Protein AF-0000000075457244 (afdb_homodimer)

Organism: Phanerochaete carnosa (strain HHB-10118-sp) (NCBI:txid650164)

Nearest PDB structures (foldseek):
  4lud-assembly2_B  TM=5.379E-01  e=1.550E+00  Homo sapiens
  3obf-assembly2_B  TM=4.190E-01  e=1.745E+00  Paenarthrobacter aurescens TC1
  5muj-assembly1_A  TM=4.833E-01  e=5.071E+00  Bacteroides thetaiotaomicron VPI-5482
  9big-assembly1_A  TM=3.976E-01  e=5.709E+00  Homo sapiens
  8i13-assembly1_A  TM=2.383E-01  e=1.645E+00  Saccharomyces cerevisiae

Radius of gyration: 24.76 Å; Cα contacts (8 Å, |Δi|>4): 1318; chains: 2; bounding box: 55×74×68 Å

Solvent-accessible surface area (backbone atoms only — not comparable to full-atom values): 34054 Å² total; per-residue (Å²): 124,80,39,29,43,44,61,51,27,46,65,35,64,57,80,66,47,37,49,34,75,68,66,56,95,62,87,74,79,69,51,68,68,51,29,34,76,68,69,60,41,79,76,76,46,82,84,50,46,38,81,75,61,82,64,71,44,83,39,80,62,61,67,62,49,61,70,46,40,73,49,29,61,35,83,32,75,70,71,73,79,48,67,69,64,43,44,50,54,60,70,40,65,57,57,42,52,27,44,42,62,41,55,69,50,50,50,54,53,37,50,67,37,56,53,42,52,49,30,36,51,40,45,46,35,44,74,70,64,50,59,57,91,67,40,52,51,42,36,58,48,50,14,81,48,20,24,62,62,81,44,79,63,35,64,69,70,68,57,75,92,63,45,53,22,16,26,27,47,48,95,40,59,59,35,54,78,32,46,18,32,32,28,23,38,72,42,42,46,82,56,41,50,44,72,27,63,77,17,62,83,40,82,53,66,71,45,28,52,44,10,49,38,32,38,33,53,51,31,48,52,51,48,41,16,46,44,14,18,65,58,63,90,77,55,47,70,37,70,53,96,84,36,74,38,69,49,51,58,26,10,25,21,35,33,34,38,39,38,54,52,25,28,27,48,32,36,57,44,67,50,96,87,51,52,72,44,43,30,30,29,62,52,25,37,37,41,55,45,92,92,53,89,59,14,22,54,40,49,53,51,49,55,52,54,50,35,19,24,76,83,58,16,51,40,74,54,35,87,78,75,98,124,80,39,28,44,44,60,50,27,45,66,35,65,60,79,65,46,36,49,33,73,69,67,56,96,64,86,76,70,76,52,69,69,49,28,35,76,67,68,59,41,77,74,74,44,82,85,48,46,37,84,76,61,82,62,70,44,83,40,78,63,64,66,61,49,61,70,43,41,73,49,28,61,35,82,31,74,69,70,74,81,48,67,70,64,42,43,47,54,62,71,33,65,57,55,43,52,28,42,41,64,41,56,68,50,49,48,53,53,37,50,67,37,56,52,42,53,49,31,38,51,39,44,45,35,45,74,71,64,51,60,56,90,69,40,51,50,40,37,61,48,51,14,80,48,20,24,63,62,80,46,80,65,35,66,70,72,68,58,74,91,61,44,53,23,16,26,27,47,47,95,39,60,57,34,56,79,32,40,17,32,33,29,24,37,72,42,43,46,82,58,41,50,44,74,27,62,78,16,63,81,40,82,51,67,71,45,28,51,43,9,48,37,31,38,31,55,50,30,46,51,50,48,39,16,48,43,16,23,53,57,56,86,69,49,46,72,36,70,55,95,85,35,74,38,71,46,47,54,28,10,25,19,34,33,35,38,39,35,56,52,26,28,29,48,33,36,58,44,67,49,97,85,53,50,70,45,43,28,30,29,63,53,25,37,38,40,55,47,91,94,54,90,57,14,23,53,39,50,53,54,48,55,51,53,48,35,19,25,76,83,58,16,52,39,73,55,36,86,78,75,98

Foldseek 3Di:
DKAFLLVCQLQDDAQQAAADAPPPPDDDPDALVRCVVVVLADDFDPVFGLVLAPAAAADDCVVLCVVCVQLRRDIDDAPDDCCVVPCCNPPPSCPSVDHDNDLVVQLVSCCSILLVRLQVRLVVSQVVVSFDPQFARKGKDAQQQADFPPDPCCVVVVDNLTARMFIFGPVCSNPSDTFRLEGEHEHAPVQDFLVLSVLLPPPDPSSVSSNSSHSRVVSSRLLSQQGRQQDDPPQDQDQDVNGGDRGRFKGFQKYWYDYSFFIKIKGWDADPVRDIHMYIHHTAGQHNDPPDSHHRSRVSNSRSSQSRNNPRGMGGDDPSSD/DKAFLLVCQLQDDAQQAAADAPPPVDDDDAALVRCVVVVLADDFDPVFGLVLADAAAADDCVVLCVVCVQLRRDIDDADDDCCVVPCCNPPPSCPSVDHDNDLVVQLVSCCSILLVRLQVRLVVSQVVVSFDPQFARKGKDAQQQADFPPDPCCVPPVDPLTARMFIFGPVCSNPSDTFRLEGEHEHAPVQDFLVLSVLLPPPDPSSVSSNSSHSRVVSSRLLSQQGSADPPVPQDQDQDPNHGDRGHQKGFQKYWYDYSFFIKIKGWDADPVRDIHMYIHHTAGQHNDPPDSHHRSRVSNSRSSQSRNNPRGMGGDDPSSD

Sequence (644 aa):
MTVSYYDWAVGYTPPEMKTEKPTPLGSDGFTPDQLRKRGYGNTVNESYPSYKIHSIARWDPAEELDKYLPVFQQPFHPPADRKDLHPLIEYHPTAYRLPYGHEATLSARLDTSILLDHDRALREMARAGHLPSRHIPLCTDVGANGYCRPSTKRKAAGKKFEADRCAKELEKQGDPASVNRCPGDIKCGFKFQGLWRNYLTHHDAGYKSLGNEYRNAIAQVRHYMVDVGHRTPKEREIVENGEKVDVPEVGAKYGYIVTDEEVVLIRRVQDALGHNSLQATDGIPLRATPGLAMNGMLALLLVHLLAADTRGWWIDNDRNDRMTVSYYDWAVGYTPPEMKTEKPTPLGSDGFTPDQLRKRGYGNTVNESYPSYKIHSIARWDPAEELDKYLPVFQQPFHPPADRKDLHPLIEYHPTAYRLPYGHEATLSARLDTSILLDHDRALREMARAGHLPSRHIPLCTDVGANGYCRPSTKRKAAGKKFEADRCAKELEKQGDPASVNRCPGDIKCGFKFQGLWRNYLTHHDAGYKSLGNEYRNAIAQVRHYMVDVGHRTPKEREIVENGEKVDVPEVGAKYGYIVTDEEVVLIRRVQDALGHNSLQATDGIPLRATPGLAMNGMLALLLVHLLAADTRGWWIDNDRNDR

Secondary structure (DSSP, 8-state):
--EEHHHHHHT--PPP--B-----SSSS---HHHHHHTT-SPPP-TTS-GGG---EEE--THHHHHHTHHHHTSEE-PPP-GGGT-HHHHH-TTTTTS-B--HHHHHHHHHTTHHHHHHHHHHHHHHTT-PPTTBPPEEEEEGGGS-----HHHHHH------SEEEEEGGGTT-TTS--SS-EEE--TTT--GGGGGGTT--SHHHHHHHHHHHHHHHHHHHHHHHS---SS--EEEEETTEEEEE-SEEESEEEEE-SSEEEEEEEEE-TTS-EEEEEPPPEESS--TT-S--HHHHHHHHHHHHHBTTTSEEE--GGG-/--EEHHHHHHT--PPP--B-----SSSS---HHHHHHTT-SPPP-TTS-GGG---EEE--THHHHHHHHHHHTSEE-PPP-GGGT-HHHHH-TTTTTS-B--HHHHHHHHHTTHHHHHHHHHHHHHHTT-PPTTBPPEEEEEGGGS-----HHHHHHS-----SEEEEEGGGTT-TTS--SS-EEE--TTT--GGGGGGTT--SHHHHHHHHHHHHHHHHHHHHHHHS----S--EEEEETTEEEEE-SEEESEEEEE-SSEEEEEEEEE-TTS-EEEEEPPPEESS--TT-S--HHHHHHHHHHHHHBTTTSEEE--GGG-

Structure (mmCIF, N/CA/C/O backbone):
data_AF-0000000075457244-model_v1
#
loop_
_entity.id
_entity.type
_entity.pdbx_description
1 polymer 'Uncharacterized protein'
#
loop_
_atom_site.group_PDB
_atom_site.id
_atom_site.type_symbol
_atom_site.label_atom_id
_atom_site.label_alt_id
_atom_site.label_comp_id
_atom_site.label_asym_id
_atom_site.label_entity_id
_atom_site.label_seq_id
_atom_site.pdbx_PDB_ins_code
_atom_site.Cartn_x
_atom_site.Cartn_y
_atom_site.Cartn_z
_atom_site.occupancy
_atom_site.B_iso_or_equiv
_atom_site.auth_seq_id
_atom_site.auth_comp_id
_atom_site.auth_asym_id
_atom_site.auth_atom_id
_atom_site.pdbx_PDB_model_num
ATOM 1 N N . MET A 1 1 ? 8.977 1.529 -30.172 1 63.75 1 MET A N 1
ATOM 2 C CA . MET A 1 1 ? 9.703 0.363 -30.656 1 63.75 1 MET A CA 1
ATOM 3 C C . MET A 1 1 ? 9.086 -0.927 -30.125 1 63.75 1 MET A C 1
ATOM 5 O O . MET A 1 1 ? 8.711 -1.007 -28.969 1 63.75 1 MET A O 1
ATOM 9 N N . THR A 1 2 ? 8.773 -1.864 -31.047 1 80.5 2 THR A N 1
ATOM 10 C CA . THR A 1 2 ? 8.164 -3.154 -30.734 1 80.5 2 THR A CA 1
ATOM 11 C C . THR A 1 2 ? 9.234 -4.176 -30.359 1 80.5 2 THR A C 1
ATOM 13 O O . THR A 1 2 ? 10.242 -4.309 -31.047 1 80.5 2 THR A O 1
ATOM 16 N N . VAL A 1 3 ? 9.148 -4.68 -29.172 1 90.62 3 VAL A N 1
ATOM 17 C CA . VAL A 1 3 ? 9.984 -5.781 -28.688 1 90.62 3 VAL A CA 1
ATOM 18 C C . VAL A 1 3 ? 9.102 -6.965 -28.297 1 90.62 3 VAL A C 1
ATOM 20 O O . VAL A 1 3 ? 7.871 -6.855 -28.297 1 90.62 3 VAL A O 1
ATOM 23 N N . SER A 1 4 ? 9.797 -8.125 -28.172 1 94.75 4 SER A N 1
ATOM 24 C CA . SER A 1 4 ? 9.008 -9.242 -27.656 1 94.75 4 SER A CA 1
ATOM 25 C C . SER A 1 4 ? 8.797 -9.125 -26.156 1 94.75 4 SER A C 1
ATOM 27 O O . SER A 1 4 ? 9.547 -8.43 -25.469 1 94.75 4 SER A O 1
ATOM 29 N N . TYR A 1 5 ? 7.73 -9.844 -25.547 1 94.62 5 TYR A N 1
ATOM 30 C CA . TYR A 1 5 ? 7.555 -9.914 -24.109 1 94.62 5 TYR A CA 1
ATOM 31 C C . TYR A 1 5 ? 8.812 -10.461 -23.438 1 94.62 5 TYR A C 1
ATOM 33 O O . TYR A 1 5 ? 9.219 -9.969 -22.375 1 94.62 5 TYR A O 1
ATOM 41 N N . TYR A 1 6 ? 9.398 -11.477 -24.094 1 94 6 TYR A N 1
ATOM 42 C CA . TYR A 1 6 ? 10.578 -12.133 -23.531 1 94 6 TYR A CA 1
ATOM 43 C C . TYR A 1 6 ? 11.742 -11.156 -23.422 1 94 6 TYR A C 1
ATOM 45 O O . TYR A 1 6 ? 12.312 -10.992 -22.344 1 94 6 TYR A O 1
ATOM 53 N N . ASP A 1 7 ? 12.047 -10.453 -24.469 1 91.56 7 ASP A N 1
ATOM 54 C CA . ASP A 1 7 ? 13.172 -9.531 -24.484 1 91.56 7 ASP A CA 1
ATOM 55 C C . ASP A 1 7 ? 12.953 -8.375 -23.5 1 91.56 7 ASP A C 1
ATOM 57 O O . ASP A 1 7 ? 13.883 -7.949 -22.812 1 91.56 7 ASP A O 1
ATOM 61 N N . TRP A 1 8 ? 11.75 -7.91 -23.516 1 90.62 8 TRP A N 1
ATOM 62 C CA . TRP A 1 8 ? 11.43 -6.824 -22.594 1 90.62 8 TRP A CA 1
ATOM 63 C C . TRP A 1 8 ? 11.562 -7.281 -21.141 1 90.62 8 TRP A C 1
ATOM 65 O O . TRP A 1 8 ? 12.18 -6.598 -20.328 1 90.62 8 TRP A O 1
ATOM 75 N N . ALA A 1 9 ? 10.984 -8.469 -20.859 1 92.69 9 ALA A N 1
ATOM 76 C CA . ALA A 1 9 ? 10.969 -8.969 -19.484 1 92.69 9 ALA A CA 1
ATOM 77 C C . ALA A 1 9 ? 12.383 -9.281 -19 1 92.69 9 ALA A C 1
ATOM 79 O O . ALA A 1 9 ? 12.766 -8.891 -17.891 1 92.69 9 ALA A O 1
ATOM 80 N N . VAL A 1 10 ? 13.203 -9.922 -19.781 1 90.25 10 VAL A N 1
ATOM 81 C CA . VAL A 1 10 ? 14.531 -10.336 -19.359 1 90.25 10 VAL A CA 1
ATOM 82 C C . VAL A 1 10 ? 15.422 -9.102 -19.188 1 90.25 10 VAL A C 1
ATOM 84 O O . VAL A 1 10 ? 16.375 -9.125 -18.391 1 90.25 10 VAL A O 1
ATOM 87 N N . GLY A 1 11 ? 15.117 -8 -19.875 1 86 11 GLY A N 1
ATOM 88 C CA . GLY A 1 11 ? 15.875 -6.766 -19.75 1 86 11 GLY A CA 1
ATOM 89 C C . GLY A 1 11 ? 15.305 -5.816 -18.703 1 86 11 GLY A C 1
ATOM 90 O O . GLY A 1 11 ? 15.852 -4.727 -18.484 1 86 11 GLY A O 1
ATOM 91 N N . TYR A 1 12 ? 14.273 -6.223 -18.062 1 86.25 12 TYR A N 1
ATOM 92 C CA . TYR A 1 12 ? 13.586 -5.34 -17.109 1 86.25 12 TYR A CA 1
ATOM 93 C C . TYR A 1 12 ? 14.445 -5.094 -15.875 1 86.25 12 TYR A C 1
ATOM 95 O O . TYR A 1 12 ? 14.977 -6.035 -15.289 1 86.25 12 TYR A O 1
ATOM 103 N N . THR A 1 13 ? 14.633 -3.863 -15.547 1 79.5 13 THR A N 1
ATOM 104 C CA . THR A 1 13 ? 15.336 -3.465 -14.336 1 79.5 13 THR A CA 1
ATOM 105 C C . THR A 1 13 ? 14.508 -2.463 -13.539 1 79.5 13 THR A C 1
ATOM 107 O O . THR A 1 13 ? 14.43 -1.286 -13.898 1 79.5 13 THR A O 1
ATOM 110 N N . PRO A 1 14 ? 13.883 -3.043 -12.453 1 79 14 PRO A N 1
ATOM 111 C CA . PRO A 1 14 ? 13.18 -2.076 -11.609 1 79 14 PRO A CA 1
ATOM 112 C C . PRO A 1 14 ? 14.125 -1.15 -10.852 1 79 14 PRO A C 1
ATOM 114 O O . PRO A 1 14 ? 15.32 -1.424 -10.766 1 79 14 PRO A O 1
ATOM 117 N N . PRO A 1 15 ? 13.531 -0.005 -10.367 1 73.88 15 PRO A N 1
ATOM 118 C CA . PRO A 1 15 ? 14.359 0.818 -9.484 1 73.88 15 PRO A CA 1
ATOM 119 C C . PRO A 1 15 ? 14.914 0.036 -8.297 1 73.88 15 PRO A C 1
ATOM 121 O O . PRO A 1 15 ? 14.297 -0.933 -7.848 1 73.88 15 PRO A O 1
ATOM 124 N N . GLU A 1 16 ? 16.156 0.365 -7.961 1 71.12 16 GLU A N 1
ATOM 125 C CA . GLU A 1 16 ? 16.766 -0.309 -6.816 1 71.12 16 GLU A CA 1
ATOM 126 C C . GLU A 1 16 ? 15.945 -0.096 -5.551 1 71.12 16 GLU A C 1
ATOM 128 O O . GLU A 1 16 ? 15.57 1.033 -5.23 1 71.12 16 GLU A O 1
ATOM 133 N N . MET A 1 17 ? 15.555 -1.263 -5.035 1 71.94 17 MET A N 1
ATOM 134 C CA . MET A 1 17 ? 14.844 -1.259 -3.758 1 71.94 17 MET A CA 1
ATOM 135 C C . MET A 1 17 ? 15.625 -2.041 -2.703 1 71.94 17 MET A C 1
ATOM 137 O O . MET A 1 17 ? 16.219 -3.072 -3.006 1 71.94 17 MET A O 1
ATOM 141 N N . LYS A 1 18 ? 16.141 -1.409 -1.7 1 69.81 18 LYS A N 1
ATOM 142 C CA . LYS A 1 18 ? 16.828 -2.16 -0.656 1 69.81 18 LYS A CA 1
ATOM 143 C C . LYS A 1 18 ? 16.156 -1.98 0.696 1 69.81 18 LYS A C 1
ATOM 145 O O . LYS A 1 18 ? 15.922 -0.852 1.136 1 69.81 18 LYS A O 1
ATOM 150 N N . THR A 1 19 ? 15.688 -3.105 1.102 1 70.88 19 THR A N 1
ATOM 151 C CA . THR A 1 19 ? 15.141 -3.084 2.453 1 70.88 19 THR A CA 1
ATOM 152 C C . THR A 1 19 ? 16.203 -3.494 3.473 1 70.88 19 THR A C 1
ATOM 154 O O . THR A 1 19 ? 17.047 -4.352 3.189 1 70.88 19 THR A O 1
ATOM 157 N N . GLU A 1 20 ? 16.312 -2.627 4.363 1 66 20 GLU A N 1
ATOM 158 C CA . GLU A 1 20 ? 17.25 -2.951 5.449 1 66 20 GLU A CA 1
ATOM 159 C C . GLU A 1 20 ? 16.516 -3.035 6.785 1 66 20 GLU A C 1
ATOM 161 O O . GLU A 1 20 ? 15.531 -2.328 7.008 1 66 20 GLU A O 1
ATOM 166 N N . LYS A 1 21 ? 17 -4.043 7.535 1 59.88 21 LYS A N 1
ATOM 167 C CA . LYS A 1 21 ? 16.469 -4.145 8.891 1 59.88 21 LYS A CA 1
ATOM 168 C C . LYS A 1 21 ? 16.656 -2.838 9.656 1 59.88 21 LYS A C 1
ATOM 170 O O . LYS A 1 21 ? 17.734 -2.223 9.594 1 59.88 21 LYS A O 1
ATOM 175 N N . PRO A 1 22 ? 15.453 -2.289 10.078 1 48.75 22 PRO A N 1
ATOM 176 C CA . PRO A 1 22 ? 15.68 -1.073 10.867 1 48.75 22 PRO A CA 1
ATOM 177 C C . PRO A 1 22 ? 16.703 -1.271 11.977 1 48.75 22 PRO A C 1
ATOM 179 O O . PRO A 1 22 ? 16.703 -2.299 12.656 1 48.75 22 PRO A O 1
ATOM 182 N N . THR A 1 23 ? 18 -0.956 11.742 1 44.5 23 THR A N 1
ATOM 183 C CA . THR A 1 23 ? 18.969 -1.017 12.836 1 44.5 23 THR A CA 1
ATOM 184 C C . THR A 1 23 ? 18.328 -0.546 14.141 1 44.5 23 THR A C 1
ATOM 186 O O . THR A 1 23 ? 17.812 0.57 14.219 1 44.5 23 THR A O 1
ATOM 189 N N . PRO A 1 24 ? 17.766 -1.508 14.898 1 38.91 24 PRO A N 1
ATOM 190 C CA . PRO A 1 24 ? 17.453 -0.855 16.172 1 38.91 24 PRO A CA 1
ATOM 191 C C . PRO A 1 24 ? 18.5 0.173 16.594 1 38.91 24 PRO A C 1
ATOM 193 O O . PRO A 1 24 ? 19.672 0.052 16.219 1 38.91 24 PRO A O 1
ATOM 196 N N . LEU A 1 25 ? 18.016 1.422 16.938 1 35.59 25 LEU A N 1
ATOM 197 C CA . LEU A 1 25 ? 19 2.381 17.438 1 35.59 25 LEU A CA 1
ATOM 198 C C . LEU A 1 25 ? 20.203 1.664 18.047 1 35.59 25 LEU A C 1
ATOM 200 O O . LEU A 1 25 ? 21.203 2.301 18.375 1 35.59 25 LEU A O 1
ATOM 204 N N . GLY A 1 26 ? 19.922 0.422 18.781 1 30.09 26 GLY A N 1
ATOM 205 C CA . GLY A 1 26 ? 21.141 -0.068 19.406 1 30.09 26 GLY A CA 1
ATOM 206 C C . GLY A 1 26 ? 22.016 -0.879 18.469 1 30.09 26 GLY A C 1
ATOM 207 O O . GLY A 1 26 ? 21.562 -1.26 17.375 1 30.09 26 GLY A O 1
ATOM 208 N N . SER A 1 27 ? 23.359 -1.078 18.766 1 31.62 27 SER A N 1
ATOM 209 C CA . SER A 1 27 ? 24.531 -1.66 18.141 1 31.62 27 SER A CA 1
ATOM 210 C C . SER A 1 27 ? 24.219 -3.025 17.531 1 31.62 27 SER A C 1
ATOM 212 O O . SER A 1 27 ? 24.922 -3.48 16.625 1 31.62 27 SER A O 1
ATOM 214 N N . ASP A 1 28 ? 23.812 -4.09 18.266 1 34.38 28 ASP A N 1
ATOM 215 C CA . ASP A 1 28 ? 24.094 -5.508 18.031 1 34.38 28 ASP A CA 1
ATOM 216 C C . ASP A 1 28 ? 23 -6.141 17.172 1 34.38 28 ASP A C 1
ATOM 218 O O . ASP A 1 28 ? 21.812 -6.047 17.484 1 34.38 28 ASP A O 1
ATOM 222 N N . GLY A 1 29 ? 23.125 -6.148 15.844 1 40.09 29 GLY A N 1
ATOM 223 C CA . GLY A 1 29 ? 22.406 -6.891 14.82 1 40.09 29 GLY A CA 1
ATOM 224 C C . GLY A 1 29 ? 21.375 -7.836 15.391 1 40.09 29 GLY A C 1
ATOM 225 O O . GLY A 1 29 ? 21.688 -8.695 16.219 1 40.09 29 GLY A O 1
ATOM 226 N N . PHE A 1 30 ? 20.109 -7.531 15.406 1 43.53 30 PHE A N 1
ATOM 227 C CA . PHE A 1 30 ? 19.094 -8.406 15.984 1 43.53 30 PHE A CA 1
ATOM 228 C C . PHE A 1 30 ? 18.953 -9.688 15.164 1 43.53 30 PHE A C 1
ATOM 230 O O . PHE A 1 30 ? 19.078 -9.664 13.938 1 43.53 30 PHE A O 1
ATOM 237 N N . THR A 1 31 ? 19.109 -10.891 15.953 1 45.78 31 THR A N 1
ATOM 238 C CA . THR A 1 31 ? 18.734 -12.18 15.359 1 45.78 31 THR A CA 1
ATOM 239 C C . THR A 1 31 ? 17.312 -12.148 14.836 1 45.78 31 THR A C 1
ATOM 241 O O . THR A 1 31 ? 16.516 -11.289 15.234 1 45.78 31 THR A O 1
ATOM 244 N N . PRO A 1 32 ? 17 -13 13.875 1 44.59 32 PRO A N 1
ATOM 245 C CA . PRO A 1 32 ? 15.625 -13.109 13.398 1 44.59 32 PRO A CA 1
ATOM 246 C C . PRO A 1 32 ? 14.625 -13.273 14.539 1 44.59 32 PRO A C 1
ATOM 248 O O . PRO A 1 32 ? 13.547 -12.672 14.508 1 44.59 32 PRO A O 1
ATOM 251 N N . ASP A 1 33 ? 14.977 -13.984 15.523 1 47.16 33 ASP A N 1
ATOM 252 C CA . ASP A 1 33 ? 14.102 -14.141 16.688 1 47.16 33 ASP A CA 1
ATOM 253 C C . ASP A 1 33 ? 13.875 -12.805 17.391 1 47.16 33 ASP A C 1
ATOM 255 O O . ASP A 1 33 ? 12.766 -12.508 17.828 1 47.16 33 ASP A O 1
ATOM 259 N N . GLN A 1 34 ? 14.961 -12.023 17.453 1 46.19 34 GLN A N 1
ATOM 260 C CA . GLN A 1 34 ? 14.859 -10.719 18.094 1 46.19 34 GLN A CA 1
ATOM 261 C C . GLN A 1 34 ? 13.992 -9.773 17.266 1 46.19 34 GLN A C 1
ATOM 263 O O . GLN A 1 34 ? 13.203 -9 17.828 1 46.19 34 GLN A O 1
ATOM 268 N N . LEU A 1 35 ? 14.203 -10.031 16.031 1 49.28 35 LEU A N 1
ATOM 269 C CA . LEU A 1 35 ? 13.391 -9.203 15.141 1 49.28 35 LEU A CA 1
ATOM 270 C C . LEU A 1 35 ? 11.914 -9.547 15.273 1 49.28 35 LEU A C 1
ATOM 272 O O . LEU A 1 35 ? 11.062 -8.648 15.305 1 49.28 35 LEU A O 1
ATOM 276 N N . ARG A 1 36 ? 11.688 -10.797 15.391 1 47.59 36 ARG A N 1
ATOM 277 C CA . ARG A 1 36 ? 10.305 -11.227 15.578 1 47.59 36 ARG A CA 1
ATOM 278 C C . ARG A 1 36 ? 9.711 -10.625 16.844 1 47.59 36 ARG A C 1
ATOM 280 O O . ARG A 1 36 ? 8.57 -10.164 16.844 1 47.59 36 ARG A O 1
ATOM 287 N N . LYS A 1 37 ? 10.531 -10.648 17.797 1 44.75 37 LYS A N 1
ATOM 288 C CA . LYS A 1 37 ? 10.086 -10.117 19.078 1 44.75 37 LYS A CA 1
ATOM 289 C C . LYS A 1 37 ? 9.805 -8.617 18.984 1 44.75 37 LYS A C 1
ATOM 291 O O . LYS A 1 37 ? 9 -8.078 19.75 1 44.75 37 LYS A O 1
ATOM 296 N N . ARG A 1 38 ? 10.477 -8.227 17.984 1 43.72 38 ARG A N 1
ATOM 297 C CA . ARG A 1 38 ? 10.32 -6.777 17.844 1 43.72 38 ARG A CA 1
ATOM 298 C C . ARG A 1 38 ? 9.305 -6.434 16.766 1 43.72 38 ARG A C 1
ATOM 300 O O . ARG A 1 38 ? 9.227 -5.285 16.328 1 43.72 38 ARG A O 1
ATOM 307 N N . GLY A 1 39 ? 8.711 -7.473 16.281 1 48.5 39 GLY A N 1
ATOM 308 C CA . GLY A 1 39 ? 7.613 -7.254 15.352 1 48.5 39 GLY A CA 1
ATOM 309 C C . GLY A 1 39 ? 8.055 -7.246 13.898 1 48.5 39 GLY A C 1
ATOM 310 O O . GLY A 1 39 ? 7.316 -6.801 13.023 1 48.5 39 GLY A O 1
ATOM 311 N N . TYR A 1 40 ? 9.383 -7.734 13.812 1 52.56 40 TYR A N 1
ATOM 312 C CA . TYR A 1 40 ? 9.883 -7.723 12.438 1 52.56 40 TYR A CA 1
ATOM 313 C C . TYR A 1 40 ? 9.82 -9.117 11.82 1 52.56 40 TYR A C 1
ATOM 315 O O . TYR A 1 40 ? 10.344 -9.344 10.727 1 52.56 40 TYR A O 1
ATOM 323 N N . GLY A 1 41 ? 9.367 -10.086 12.609 1 57.88 41 GLY A N 1
ATOM 324 C CA . GLY A 1 41 ? 9.203 -11.438 12.094 1 57.88 41 GLY A CA 1
ATOM 325 C C . GLY A 1 41 ? 7.973 -11.602 11.219 1 57.88 41 GLY A C 1
ATOM 326 O O . GLY A 1 41 ? 7.156 -10.68 11.117 1 57.88 41 GLY A O 1
ATOM 327 N N . ASN A 1 42 ? 7.977 -12.727 10.398 1 65.25 42 ASN A N 1
ATOM 328 C CA . ASN A 1 42 ? 6.812 -13.023 9.57 1 65.25 42 ASN A CA 1
ATOM 329 C C . ASN A 1 42 ? 5.594 -13.367 10.414 1 65.25 42 ASN A C 1
ATOM 331 O O . ASN A 1 42 ? 5.723 -13.945 11.5 1 65.25 42 ASN A O 1
ATOM 335 N N . THR A 1 43 ? 4.469 -12.812 10.055 1 63.25 43 THR A N 1
ATOM 336 C CA . THR A 1 43 ? 3.209 -13.172 10.688 1 63.25 43 THR A CA 1
ATOM 337 C C . THR A 1 43 ? 2.986 -14.68 10.633 1 63.25 43 THR A C 1
ATOM 339 O O . THR A 1 43 ? 3.307 -15.32 9.625 1 63.25 43 THR A O 1
ATOM 342 N N . VAL A 1 44 ? 2.711 -15.195 11.75 1 62.5 44 VAL A N 1
ATOM 343 C CA . VAL A 1 44 ? 2.434 -16.625 11.805 1 62.5 44 VAL A CA 1
ATOM 344 C C . VAL A 1 44 ? 0.927 -16.875 11.727 1 62.5 44 VAL A C 1
ATOM 346 O O . VAL A 1 44 ? 0.151 -16.188 12.406 1 62.5 44 VAL A O 1
ATOM 349 N N . ASN A 1 45 ? 0.531 -17.688 10.75 1 61.94 45 ASN A N 1
ATOM 350 C CA . ASN A 1 45 ? -0.862 -18.109 10.641 1 61.94 45 ASN A CA 1
ATOM 351 C C . ASN A 1 45 ? -1.18 -19.25 11.617 1 61.94 45 ASN A C 1
ATOM 353 O O . ASN A 1 45 ? -0.684 -20.359 11.469 1 61.94 45 ASN A O 1
ATOM 357 N N . GLU A 1 46 ? -1.942 -18.953 12.539 1 62.62 46 GLU A N 1
ATOM 358 C CA . GLU A 1 46 ? -2.236 -19.953 13.562 1 62.62 46 GLU A CA 1
ATOM 359 C C . GLU A 1 46 ? -3.098 -21.078 13.008 1 62.62 46 GLU A C 1
ATOM 361 O O . GLU A 1 46 ? -3.07 -22.203 13.516 1 62.62 46 GLU A O 1
ATOM 366 N N . SER A 1 47 ? -3.854 -20.781 11.953 1 62.88 47 SER A N 1
ATOM 367 C CA . SER A 1 47 ? -4.719 -21.797 11.375 1 62.88 47 SER A CA 1
ATOM 368 C C . SER A 1 47 ? -3.91 -22.844 10.602 1 62.88 47 SER A C 1
ATOM 370 O O . SER A 1 47 ? -4.359 -23.969 10.414 1 62.88 47 SER A O 1
ATOM 372 N N . TYR A 1 48 ? -2.748 -22.438 10.125 1 67.38 48 TYR A N 1
ATOM 373 C CA . TYR A 1 48 ? -1.837 -23.359 9.445 1 67.38 48 TYR A CA 1
ATOM 374 C C . TYR A 1 48 ? -0.39 -23.062 9.828 1 67.38 48 TYR A C 1
ATOM 376 O O . TYR A 1 48 ? 0.333 -22.406 9.086 1 67.38 48 TYR A O 1
ATOM 384 N N . PRO A 1 49 ? -0.095 -23.625 10.922 1 69.69 49 PRO A N 1
ATOM 385 C CA . PRO A 1 49 ? 1.261 -23.359 11.406 1 69.69 49 PRO A CA 1
ATOM 386 C C . PRO A 1 49 ? 2.338 -23.984 10.523 1 69.69 49 PRO A C 1
ATOM 388 O O . PRO A 1 49 ? 2.084 -24.984 9.852 1 69.69 49 PRO A O 1
ATOM 391 N N . SER A 1 50 ? 3.469 -23.312 10.523 1 75.69 50 SER A N 1
ATOM 392 C CA . SER A 1 50 ? 4.578 -23.656 9.648 1 75.69 50 SER A CA 1
ATOM 393 C C . SER A 1 50 ? 5.051 -25.094 9.883 1 75.69 50 SER A C 1
ATOM 395 O O . SER A 1 50 ? 5.586 -25.734 8.977 1 75.69 50 SER A O 1
ATOM 397 N N . TYR A 1 51 ? 4.789 -25.625 11.055 1 74.88 51 TYR A N 1
ATOM 398 C CA . TYR A 1 51 ? 5.312 -26.953 11.352 1 74.88 51 TYR A CA 1
ATOM 399 C C . TYR A 1 51 ? 4.551 -28.016 10.578 1 74.88 51 TYR A C 1
ATOM 401 O O . TYR A 1 51 ? 4.992 -29.172 10.5 1 74.88 51 TYR A O 1
ATOM 409 N N . LYS A 1 52 ? 3.467 -27.641 9.938 1 75.31 52 LYS A N 1
ATOM 410 C CA . LYS A 1 52 ? 2.707 -28.578 9.109 1 75.31 52 LYS A CA 1
ATOM 411 C C . LYS A 1 52 ? 3.391 -28.797 7.762 1 75.31 52 LYS A C 1
ATOM 413 O O . LYS A 1 52 ? 3.068 -29.734 7.043 1 75.31 52 LYS A O 1
ATOM 418 N N . ILE A 1 53 ? 4.285 -27.891 7.453 1 82.31 53 ILE A N 1
ATOM 419 C CA . ILE A 1 53 ? 5.059 -28.062 6.23 1 82.31 53 ILE A CA 1
ATOM 420 C C . ILE A 1 53 ? 6.316 -28.875 6.523 1 82.31 53 ILE A C 1
ATOM 422 O O . ILE A 1 53 ? 7.238 -28.391 7.188 1 82.31 53 ILE A O 1
ATOM 426 N N . HIS A 1 54 ? 6.281 -30.094 6.02 1 76.19 54 HIS A N 1
ATOM 427 C CA . HIS A 1 54 ? 7.391 -30.984 6.348 1 76.19 54 HIS A CA 1
ATOM 428 C C . HIS A 1 54 ? 8.523 -30.844 5.336 1 76.19 54 HIS A C 1
ATOM 430 O O . HIS A 1 54 ? 9.688 -31.078 5.664 1 76.19 54 HIS A O 1
ATOM 436 N N . SER A 1 55 ? 8.148 -30.609 4.133 1 83.31 55 SER A N 1
ATOM 437 C CA . SER A 1 55 ? 9.172 -30.469 3.1 1 83.31 55 SER A CA 1
ATOM 438 C C . SER A 1 55 ? 8.695 -29.531 1.984 1 83.31 55 SER A C 1
ATOM 440 O O . SER A 1 55 ? 7.492 -29.422 1.731 1 83.31 55 SER A O 1
ATOM 442 N N . ILE A 1 56 ? 9.641 -28.859 1.42 1 93.81 56 ILE A N 1
ATOM 443 C CA . ILE A 1 56 ? 9.445 -28.047 0.228 1 93.81 56 ILE A CA 1
ATOM 444 C C . ILE A 1 56 ? 10.492 -28.406 -0.823 1 93.81 56 ILE A C 1
ATOM 446 O O . ILE A 1 56 ? 11.68 -28.125 -0.645 1 93.81 56 ILE A O 1
ATOM 450 N N . ALA A 1 57 ? 10.031 -29.078 -1.89 1 94.38 57 ALA A N 1
ATOM 451 C CA . ALA A 1 57 ? 10.961 -29.516 -2.93 1 94.38 57 ALA A CA 1
ATOM 452 C C . ALA A 1 57 ? 11.305 -28.359 -3.873 1 94.38 57 ALA A C 1
ATOM 454 O O . ALA A 1 57 ? 10.539 -27.391 -3.99 1 94.38 57 ALA A O 1
ATOM 455 N N . ARG A 1 58 ? 12.445 -28.516 -4.52 1 95.81 58 ARG A N 1
ATOM 456 C CA . ARG A 1 58 ? 12.852 -27.5 -5.492 1 95.81 58 ARG A CA 1
ATOM 457 C C . ARG A 1 58 ? 12.039 -27.625 -6.777 1 95.81 58 ARG A C 1
ATOM 459 O O . ARG A 1 58 ? 11.805 -28.734 -7.27 1 95.81 58 ARG A O 1
ATOM 466 N N . TRP A 1 59 ? 11.594 -26.5 -7.277 1 97.25 59 TRP A N 1
ATOM 467 C CA . TRP A 1 59 ? 10.883 -26.391 -8.547 1 97.25 59 TRP A CA 1
ATOM 468 C C . TRP A 1 59 ? 11.711 -25.641 -9.578 1 97.25 59 TRP A C 1
ATOM 470 O O . TRP A 1 59 ? 12.062 -24.469 -9.359 1 97.25 59 TRP A O 1
ATOM 480 N N . ASP A 1 60 ? 12.133 -26.312 -10.68 1 95.56 60 ASP A N 1
ATOM 481 C CA . ASP A 1 60 ? 12.711 -25.656 -11.844 1 95.56 60 ASP A CA 1
ATOM 482 C C . ASP A 1 60 ? 11.641 -25.359 -12.891 1 95.56 60 ASP A C 1
ATOM 484 O O . ASP A 1 60 ? 11.109 -26.266 -13.523 1 95.56 60 ASP A O 1
ATOM 488 N N . PRO A 1 61 ? 11.352 -24.062 -13.117 1 94.31 61 PRO A N 1
ATOM 489 C CA . PRO A 1 61 ? 10.227 -23.734 -14 1 94.31 61 PRO A CA 1
ATOM 490 C C . PRO A 1 61 ? 10.617 -23.719 -15.477 1 94.31 61 PRO A C 1
ATOM 492 O O . PRO A 1 61 ? 9.914 -23.109 -16.297 1 94.31 61 PRO A O 1
ATOM 495 N N . ALA A 1 62 ? 11.758 -24.375 -15.859 1 92.06 62 ALA A N 1
ATOM 496 C CA . ALA A 1 62 ? 12.266 -24.344 -17.234 1 92.06 62 ALA A CA 1
ATOM 497 C C . ALA A 1 62 ? 11.258 -24.953 -18.203 1 92.06 62 ALA A C 1
ATOM 499 O O . ALA A 1 62 ? 11.055 -24.422 -19.297 1 92.06 62 ALA A O 1
ATOM 500 N N . GLU A 1 63 ? 10.648 -26.047 -17.797 1 91.88 63 GLU A N 1
ATOM 501 C CA . GLU A 1 63 ? 9.672 -26.703 -18.672 1 91.88 63 GLU A CA 1
ATOM 502 C C . GLU A 1 63 ? 8.469 -25.797 -18.922 1 91.88 63 GLU A C 1
ATOM 504 O O . GLU A 1 63 ? 7.969 -25.719 -20.047 1 91.88 63 GLU A O 1
ATOM 509 N N . GLU A 1 64 ? 7.941 -25.156 -17.891 1 94.69 64 GLU A N 1
ATOM 510 C CA . GLU A 1 64 ? 6.82 -24.234 -18.031 1 94.69 64 GLU A CA 1
ATOM 511 C C . GLU A 1 64 ? 7.207 -23.031 -18.891 1 94.69 64 GLU A C 1
ATOM 513 O O . GLU A 1 64 ? 6.398 -22.547 -19.688 1 94.69 64 GLU A O 1
ATOM 518 N N . LEU A 1 65 ? 8.43 -22.578 -18.703 1 95.31 65 LEU A N 1
ATOM 519 C CA . LEU A 1 65 ? 8.898 -21.453 -19.516 1 95.31 65 LEU A CA 1
ATOM 520 C C . LEU A 1 65 ? 8.906 -21.828 -20.984 1 95.31 65 LEU A C 1
ATOM 522 O O . LEU A 1 65 ? 8.453 -21.031 -21.828 1 95.31 65 LEU A O 1
ATOM 526 N N . ASP A 1 66 ? 9.383 -23.031 -21.328 1 94.88 66 ASP A N 1
ATOM 527 C CA . ASP A 1 66 ? 9.414 -23.5 -22.703 1 94.88 66 ASP A CA 1
ATOM 528 C C . ASP A 1 66 ? 8.008 -23.562 -23.297 1 94.88 66 ASP A C 1
ATOM 530 O O . ASP A 1 66 ? 7.805 -23.203 -24.453 1 94.88 66 ASP A O 1
ATOM 534 N N . LYS A 1 67 ? 7.145 -23.969 -22.5 1 95.12 67 LYS A N 1
ATOM 535 C CA . LYS A 1 67 ? 5.754 -24.094 -22.922 1 95.12 67 LYS A CA 1
ATOM 536 C C . LYS A 1 67 ? 5.184 -22.734 -23.344 1 95.12 67 LYS A C 1
ATOM 538 O O . LYS A 1 67 ? 4.363 -22.656 -24.266 1 95.12 67 LYS A O 1
ATOM 543 N N . TYR A 1 68 ? 5.566 -21.672 -22.703 1 97.06 68 TYR A N 1
ATOM 544 C CA . TYR A 1 68 ? 4.945 -20.375 -22.938 1 97.06 68 TYR A CA 1
ATOM 545 C C . TYR A 1 68 ? 5.863 -19.469 -23.766 1 97.06 68 TYR A C 1
ATOM 547 O O . TYR A 1 68 ? 5.57 -18.297 -23.953 1 97.06 68 TYR A O 1
ATOM 555 N N . LEU A 1 69 ? 6.973 -20.031 -24.297 1 95.88 69 LEU A N 1
ATOM 556 C CA . LEU A 1 69 ? 7.906 -19.25 -25.094 1 95.88 69 LEU A CA 1
ATOM 557 C C . LEU A 1 69 ? 7.207 -18.641 -26.312 1 95.88 69 LEU A C 1
ATOM 559 O O . LEU A 1 69 ? 7.477 -17.5 -26.688 1 95.88 69 LEU A O 1
ATOM 563 N N . PRO A 1 70 ? 6.25 -19.344 -26.953 1 96.5 70 PRO A N 1
ATOM 564 C CA . PRO A 1 70 ? 5.555 -18.75 -28.094 1 96.5 70 PRO A CA 1
ATOM 565 C C . PRO A 1 70 ? 4.785 -17.484 -27.703 1 96.5 70 PRO A C 1
ATOM 567 O O . PRO A 1 70 ? 4.652 -16.562 -28.516 1 96.5 70 PRO A O 1
ATOM 570 N N . VAL A 1 71 ? 4.234 -17.453 -26.484 1 97.25 71 VAL A N 1
ATOM 571 C CA . VAL A 1 71 ? 3.549 -16.266 -26.016 1 97.25 71 VAL A CA 1
ATOM 572 C C . VAL A 1 71 ? 4.562 -15.148 -25.75 1 97.25 71 VAL A C 1
ATOM 574 O O . VAL A 1 71 ? 4.363 -14.008 -26.172 1 97.25 71 VAL A O 1
ATOM 577 N N . PHE A 1 72 ? 5.691 -15.492 -25.125 1 96.88 72 PHE A N 1
ATOM 578 C CA . PHE A 1 72 ? 6.688 -14.5 -24.719 1 96.88 72 PHE A CA 1
ATOM 579 C C . PHE A 1 72 ? 7.41 -13.93 -25.922 1 96.88 72 PHE A C 1
ATOM 581 O O . PHE A 1 72 ? 8 -12.852 -25.844 1 96.88 72 PHE A O 1
ATOM 588 N N . GLN A 1 73 ? 7.312 -14.625 -27.047 1 96.44 73 GLN A N 1
ATOM 589 C CA . GLN A 1 73 ? 8 -14.172 -28.25 1 96.44 73 GLN A CA 1
ATOM 590 C C . GLN A 1 73 ? 7.102 -13.258 -29.094 1 96.44 73 GLN A C 1
ATOM 592 O O . GLN A 1 73 ? 7.555 -12.656 -30.062 1 96.44 73 GLN A O 1
ATOM 597 N N . GLN A 1 74 ? 5.832 -13.086 -28.688 1 96.69 74 GLN A N 1
ATOM 598 C CA . GLN A 1 74 ? 4.934 -12.164 -29.375 1 96.69 74 GLN A CA 1
ATOM 599 C C . GLN A 1 74 ? 5.375 -10.719 -29.203 1 96.69 74 GLN A C 1
ATOM 601 O O . GLN A 1 74 ? 6.082 -10.391 -28.234 1 96.69 74 GLN A O 1
ATOM 606 N N . PRO A 1 75 ? 4.934 -9.852 -30.141 1 93.88 75 PRO A N 1
ATOM 607 C CA . PRO A 1 75 ? 5.293 -8.438 -30.016 1 93.88 75 PRO A CA 1
ATOM 608 C C . PRO A 1 75 ? 4.625 -7.754 -28.828 1 93.88 75 PRO A C 1
ATOM 610 O O . PRO A 1 75 ? 3.469 -8.039 -28.516 1 93.88 75 PRO A O 1
ATOM 613 N N . PHE A 1 76 ? 5.414 -6.898 -28.203 1 90.62 76 PHE A N 1
ATOM 614 C CA . PHE A 1 76 ? 4.992 -6.125 -27.047 1 90.62 76 PHE A CA 1
ATOM 615 C C . PHE A 1 76 ? 5.41 -4.664 -27.188 1 90.62 76 PHE A C 1
ATOM 617 O O . PHE A 1 76 ? 6.508 -4.371 -27.656 1 90.62 76 PHE A O 1
ATOM 624 N N . HIS A 1 77 ? 4.43 -3.805 -26.875 1 80.69 77 HIS A N 1
ATOM 625 C CA . HIS A 1 77 ? 4.734 -2.381 -26.781 1 80.69 77 HIS A CA 1
ATOM 626 C C . HIS A 1 77 ? 4.895 -1.94 -25.328 1 80.69 77 HIS A C 1
ATOM 628 O O . HIS A 1 77 ? 3.902 -1.682 -24.641 1 80.69 77 HIS A O 1
ATOM 634 N N . PRO A 1 78 ? 6.176 -1.871 -24.922 1 76.19 78 PRO A N 1
ATOM 635 C CA . PRO A 1 78 ? 6.363 -1.5 -23.516 1 76.19 78 PRO A CA 1
ATOM 636 C C . PRO A 1 78 ? 5.938 -0.062 -23.219 1 76.19 78 PRO A C 1
ATOM 638 O O . PRO A 1 78 ? 5.945 0.782 -24.125 1 76.19 78 PRO A O 1
ATOM 641 N N . PRO A 1 79 ? 5.418 0.065 -21.953 1 66.31 79 PRO A N 1
ATOM 642 C CA . PRO A 1 79 ? 5.141 1.458 -21.609 1 66.31 79 PRO A CA 1
ATOM 643 C C . PRO A 1 79 ? 6.359 2.363 -21.766 1 66.31 79 PRO A C 1
ATOM 645 O O . PRO A 1 79 ? 7.496 1.885 -21.75 1 66.31 79 PRO A O 1
ATOM 648 N N . ALA A 1 80 ? 6 3.566 -22.125 1 58.91 80 ALA A N 1
ATOM 649 C CA . ALA A 1 80 ? 7.094 4.527 -22.25 1 58.91 80 ALA A CA 1
ATOM 650 C C . ALA A 1 80 ? 7.973 4.527 -21 1 58.91 80 ALA A C 1
ATOM 652 O O . ALA A 1 80 ? 7.508 4.211 -19.906 1 58.91 80 ALA A O 1
ATOM 653 N N . ASP A 1 81 ? 9.328 4.605 -21.219 1 52.72 81 ASP A N 1
ATOM 654 C CA . ASP A 1 81 ? 10.352 4.602 -20.188 1 52.72 81 ASP A CA 1
ATOM 655 C C . ASP A 1 81 ? 9.922 5.426 -18.969 1 52.72 81 ASP A C 1
ATOM 657 O O . ASP A 1 81 ? 9.547 6.59 -19.109 1 52.72 81 ASP A O 1
ATOM 661 N N . ARG A 1 82 ? 9.461 4.645 -17.953 1 50.69 82 ARG A N 1
ATOM 662 C CA . ARG A 1 82 ? 8.984 5.254 -16.719 1 50.69 82 ARG A CA 1
ATOM 663 C C . ARG A 1 82 ? 10.117 5.973 -15.984 1 50.69 82 ARG A C 1
ATOM 665 O O . ARG A 1 82 ? 9.93 6.469 -14.875 1 50.69 82 ARG A O 1
ATOM 672 N N . LYS A 1 83 ? 11.359 5.738 -16.5 1 47.62 83 LYS A N 1
ATOM 673 C CA . LYS A 1 83 ? 12.406 6.441 -15.773 1 47.62 83 LYS A CA 1
ATOM 674 C C . LYS A 1 83 ? 11.93 7.816 -15.305 1 47.62 83 LYS A C 1
ATOM 676 O O . LYS A 1 83 ? 12.352 8.305 -14.258 1 47.62 83 LYS A O 1
ATOM 681 N N . ASP A 1 84 ? 10.984 8.328 -16.125 1 44.72 84 ASP A N 1
ATOM 682 C CA . ASP A 1 84 ? 10.508 9.664 -15.781 1 44.72 84 ASP A CA 1
ATOM 683 C C . ASP A 1 84 ? 9.391 9.594 -14.742 1 44.72 84 ASP A C 1
ATOM 685 O O . ASP A 1 84 ? 8.945 10.625 -14.234 1 44.72 84 ASP A O 1
ATOM 689 N N . LEU A 1 85 ? 8.844 8.438 -14.641 1 46.03 85 LEU A N 1
ATOM 690 C CA . LEU A 1 85 ? 7.641 8.43 -13.812 1 46.03 85 LEU A CA 1
ATOM 691 C C . LEU A 1 85 ? 8 8.422 -12.328 1 46.03 85 LEU A C 1
ATOM 693 O O . LEU A 1 85 ? 7.215 8.875 -11.492 1 46.03 85 LEU A O 1
ATOM 697 N N . HIS A 1 86 ? 8.945 7.605 -11.977 1 47.44 86 HIS A N 1
ATOM 698 C CA . HIS A 1 86 ? 9.148 7.562 -10.531 1 47.44 86 HIS A CA 1
ATOM 699 C C . HIS A 1 86 ? 10.055 8.703 -10.07 1 47.44 86 HIS A C 1
ATOM 701 O O . HIS A 1 86 ? 11.227 8.758 -10.43 1 47.44 86 HIS A O 1
ATOM 707 N N . PRO A 1 87 ? 9.289 9.812 -9.719 1 43.41 87 PRO A N 1
ATOM 708 C CA . PRO A 1 87 ? 10.141 10.914 -9.266 1 43.41 87 PRO A CA 1
ATOM 709 C C . PRO A 1 87 ? 11.344 10.438 -8.461 1 43.41 87 PRO A C 1
ATOM 711 O O . PRO A 1 87 ? 12.367 11.125 -8.406 1 43.41 87 PRO A O 1
ATOM 714 N N . LEU A 1 88 ? 11.062 9.422 -7.656 1 44.88 88 LEU A N 1
ATOM 715 C CA . LEU A 1 88 ? 12.141 8.953 -6.797 1 44.88 88 LEU A CA 1
ATOM 716 C C . LEU A 1 88 ? 13.359 8.547 -7.625 1 44.88 88 LEU A C 1
ATOM 718 O O . LEU A 1 88 ? 14.492 8.617 -7.141 1 44.88 88 LEU A O 1
ATOM 722 N N . ILE A 1 89 ? 13.078 8.016 -8.828 1 42.72 89 ILE A N 1
ATOM 723 C CA . ILE A 1 89 ? 14.227 7.59 -9.625 1 42.72 89 ILE A CA 1
ATOM 724 C C . ILE A 1 89 ? 15 8.812 -10.117 1 42.72 89 ILE A C 1
ATOM 726 O O . ILE A 1 89 ? 16.234 8.797 -10.148 1 42.72 89 ILE A O 1
ATOM 730 N N . GLU A 1 90 ? 14.289 9.68 -10.734 1 42.41 90 GLU A N 1
ATOM 731 C CA . GLU A 1 90 ? 15.023 10.781 -11.336 1 42.41 90 GLU A CA 1
ATOM 732 C C . GLU A 1 90 ? 15.664 11.672 -10.273 1 42.41 90 GLU A C 1
ATOM 734 O O . GLU A 1 90 ? 16.766 12.188 -10.469 1 42.41 90 GLU A O 1
ATOM 739 N N . TYR A 1 91 ? 14.789 12.039 -9.484 1 38.34 91 TYR A N 1
ATOM 740 C CA . TYR A 1 91 ? 15.398 13.102 -8.688 1 38.34 91 TYR A CA 1
ATOM 741 C C . TYR A 1 91 ? 16.516 12.555 -7.805 1 38.34 91 TYR A C 1
ATOM 743 O O . TYR A 1 91 ? 17.562 13.18 -7.656 1 38.34 91 TYR A O 1
ATOM 751 N N . HIS A 1 92 ? 16.203 11.727 -6.719 1 37.94 92 HIS A N 1
ATOM 752 C CA . HIS A 1 92 ? 17.281 11.273 -5.855 1 37.94 92 HIS A CA 1
ATOM 753 C C . HIS A 1 92 ? 17.531 9.781 -6.008 1 37.94 92 HIS A C 1
ATOM 755 O O . HIS A 1 92 ? 16.75 8.969 -5.492 1 37.94 92 HIS A O 1
ATOM 761 N N . PRO A 1 93 ? 18.25 9.484 -7.078 1 38.94 93 PRO A N 1
ATOM 762 C CA . PRO A 1 93 ? 18.75 8.109 -7.125 1 38.94 93 PRO A CA 1
ATOM 763 C C . PRO A 1 93 ? 18.828 7.457 -5.746 1 38.94 93 PRO A C 1
ATOM 765 O O . PRO A 1 93 ? 18.875 6.23 -5.637 1 38.94 93 PRO A O 1
ATOM 768 N N . THR A 1 94 ? 19.156 8.188 -4.832 1 36.88 94 THR A N 1
ATOM 769 C CA . THR A 1 94 ? 19.469 7.672 -3.506 1 36.88 94 THR A CA 1
ATOM 770 C C . THR A 1 94 ? 18.188 7.312 -2.75 1 36.88 94 THR A C 1
ATOM 772 O O . THR A 1 94 ? 18.234 6.637 -1.723 1 36.88 94 THR A O 1
ATOM 775 N N . ALA A 1 95 ? 17.172 8 -3.082 1 41.72 95 ALA A N 1
ATOM 776 C CA . ALA A 1 95 ? 16.016 7.871 -2.191 1 41.72 95 ALA A CA 1
ATOM 777 C C . ALA A 1 95 ? 15.508 6.434 -2.162 1 41.72 95 ALA A C 1
ATOM 779 O O . ALA A 1 95 ? 15.102 5.934 -1.111 1 41.72 95 ALA A O 1
ATOM 780 N N . TYR A 1 96 ? 15.281 5.887 -3.434 1 46.25 96 TYR A N 1
ATOM 781 C CA . TYR A 1 96 ? 14.852 4.492 -3.381 1 46.25 96 TYR A CA 1
ATOM 782 C C . TYR A 1 96 ? 15.93 3.607 -2.773 1 46.25 96 TYR A C 1
ATOM 784 O O . TYR A 1 96 ? 15.68 2.438 -2.471 1 46.25 96 TYR A O 1
ATOM 792 N N . ARG A 1 97 ? 17.109 4.371 -2.707 1 44.56 97 ARG A N 1
ATOM 793 C CA . ARG A 1 97 ? 18.219 3.549 -2.23 1 44.56 97 ARG A CA 1
ATOM 794 C C . ARG A 1 97 ? 18.203 3.434 -0.71 1 44.56 97 ARG A C 1
ATOM 796 O O . ARG A 1 97 ? 19.109 2.838 -0.117 1 44.56 97 ARG A O 1
ATOM 803 N N . LEU A 1 98 ? 17.203 4.176 -0.241 1 50.56 98 LEU A N 1
ATOM 804 C CA . LEU A 1 98 ? 17.344 4.051 1.205 1 50.56 98 LEU A CA 1
ATOM 805 C C . LEU A 1 98 ? 16.547 2.863 1.731 1 50.56 98 LEU A C 1
ATOM 807 O O . LEU A 1 98 ? 15.438 2.602 1.269 1 50.56 98 LEU A O 1
ATOM 811 N N . PRO A 1 99 ? 17.297 2.1 2.369 1 51.88 99 PRO A N 1
ATOM 812 C CA . PRO A 1 99 ? 16.688 0.914 2.963 1 51.88 99 PRO A CA 1
ATOM 813 C C . PRO A 1 99 ? 15.414 1.245 3.746 1 51.88 99 PRO A C 1
ATOM 815 O O . PRO A 1 99 ? 15.375 2.24 4.473 1 51.88 99 PRO A O 1
ATOM 818 N N . TYR A 1 100 ? 14.391 0.729 3.066 1 62.06 100 TYR A N 1
ATOM 819 C CA . TYR A 1 100 ? 13.156 0.829 3.846 1 62.06 100 TYR A CA 1
ATOM 820 C C . TYR A 1 100 ? 12.891 -0.461 4.613 1 62.06 100 TYR A C 1
ATOM 822 O O . TYR A 1 100 ? 13.25 -1.549 4.152 1 62.06 100 TYR A O 1
ATOM 830 N N . GLY A 1 101 ? 12.633 -0.329 5.906 1 62.16 101 GLY A N 1
ATOM 831 C CA . GLY A 1 101 ? 12.461 -1.495 6.762 1 62.16 101 GLY A CA 1
ATOM 832 C C . GLY A 1 101 ? 11.023 -1.959 6.855 1 62.16 101 GLY A C 1
ATOM 833 O O . GLY A 1 101 ? 10.703 -2.871 7.625 1 62.16 101 GLY A O 1
ATOM 834 N N . HIS A 1 102 ? 10.18 -1.314 6.035 1 72.12 102 HIS A N 1
ATOM 835 C CA . HIS A 1 102 ? 8.773 -1.641 6.234 1 72.12 102 HIS A CA 1
ATOM 836 C C . HIS A 1 102 ? 8.164 -2.256 4.977 1 72.12 102 HIS A C 1
ATOM 838 O O . HIS A 1 102 ? 8.43 -1.798 3.865 1 72.12 102 HIS A O 1
ATOM 844 N N . GLU A 1 103 ? 7.441 -3.303 5.203 1 80.19 103 GLU A N 1
ATOM 845 C CA . GLU A 1 103 ? 6.777 -4.004 4.105 1 80.19 103 GLU A CA 1
ATOM 846 C C . GLU A 1 103 ? 5.805 -3.084 3.373 1 80.19 103 GLU A C 1
ATOM 848 O O . GLU A 1 103 ? 5.617 -3.207 2.16 1 80.19 103 GLU A O 1
ATOM 853 N N . ALA A 1 104 ? 5.27 -2.174 4.117 1 80.62 104 ALA A N 1
ATOM 854 C CA . ALA A 1 104 ? 4.348 -1.229 3.496 1 80.62 104 ALA A CA 1
ATOM 855 C C . ALA A 1 104 ? 5.066 -0.354 2.473 1 80.62 104 ALA A C 1
ATOM 857 O O . ALA A 1 104 ? 4.523 -0.069 1.401 1 80.62 104 ALA A O 1
ATOM 858 N N . THR A 1 105 ? 6.262 0.073 2.787 1 81.69 105 THR A N 1
ATOM 859 C CA . THR A 1 105 ? 7.059 0.875 1.866 1 81.69 105 THR A CA 1
ATOM 860 C C . THR A 1 105 ? 7.469 0.054 0.647 1 81.69 105 THR A C 1
ATOM 862 O O . THR A 1 105 ? 7.383 0.529 -0.486 1 81.69 105 THR A O 1
ATOM 865 N N . LEU A 1 106 ? 7.895 -1.161 0.933 1 86.25 106 LEU A N 1
ATOM 866 C CA . LEU A 1 106 ? 8.273 -2.039 -0.17 1 86.25 106 LEU A CA 1
ATOM 867 C C . LEU A 1 106 ? 7.09 -2.268 -1.109 1 86.25 106 LEU A C 1
ATOM 869 O O . LEU A 1 106 ? 7.242 -2.209 -2.332 1 86.25 106 LEU A O 1
ATOM 873 N N . SER A 1 107 ? 5.953 -2.539 -0.531 1 87.81 107 SER A N 1
ATOM 874 C CA . SER A 1 107 ? 4.75 -2.744 -1.33 1 87.81 107 SER A CA 1
ATOM 875 C C . SER A 1 107 ? 4.469 -1.542 -2.225 1 87.81 107 SER A C 1
ATOM 877 O O . SER A 1 107 ? 4.164 -1.7 -3.408 1 87.81 107 SER A O 1
ATOM 879 N N . ALA A 1 108 ? 4.57 -0.388 -1.67 1 82.56 108 ALA A N 1
ATOM 880 C CA . ALA A 1 108 ? 4.324 0.829 -2.438 1 82.56 108 ALA A CA 1
ATOM 881 C C . ALA A 1 108 ? 5.32 0.964 -3.586 1 82.56 108 ALA A C 1
ATOM 883 O O . ALA A 1 108 ? 4.957 1.383 -4.688 1 82.56 108 ALA A O 1
ATOM 884 N N . ARG A 1 109 ? 6.574 0.62 -3.35 1 83.12 109 ARG A N 1
ATOM 885 C CA . ARG A 1 109 ? 7.602 0.707 -4.383 1 83.12 109 ARG A CA 1
ATOM 886 C C . ARG A 1 109 ? 7.355 -0.314 -5.488 1 83.12 109 ARG A C 1
ATOM 888 O O . ARG A 1 109 ? 7.504 -0.004 -6.672 1 83.12 109 ARG A O 1
ATOM 895 N N . LEU A 1 110 ? 7 -1.474 -5.07 1 87.31 110 LEU A N 1
ATOM 896 C CA . LEU A 1 110 ? 6.715 -2.518 -6.047 1 87.31 110 LEU A CA 1
ATOM 897 C C . LEU A 1 110 ? 5.484 -2.164 -6.879 1 87.31 110 LEU A C 1
ATOM 899 O O . LEU A 1 110 ? 5.465 -2.387 -8.094 1 87.31 110 LEU A O 1
ATOM 903 N N . ASP A 1 111 ? 4.527 -1.545 -6.27 1 82.19 111 ASP A N 1
ATOM 904 C CA . ASP A 1 111 ? 3.275 -1.189 -6.926 1 82.19 111 ASP A CA 1
ATOM 905 C C . ASP A 1 111 ? 3.5 -0.125 -7.996 1 82.19 111 ASP A C 1
ATOM 907 O O . ASP A 1 111 ? 2.779 -0.08 -9 1 82.19 111 ASP A O 1
ATOM 911 N N . THR A 1 112 ? 4.438 0.688 -7.805 1 77.81 112 THR A N 1
ATOM 912 C CA . THR A 1 112 ? 4.66 1.787 -8.734 1 77.81 112 THR A CA 1
ATOM 913 C C . THR A 1 112 ? 5.734 1.422 -9.758 1 77.81 112 THR A C 1
ATOM 915 O O . THR A 1 112 ? 6.152 2.264 -10.555 1 77.81 112 THR A O 1
ATOM 918 N N . SER A 1 113 ? 6.219 0.147 -9.719 1 81.44 113 SER A N 1
ATOM 919 C CA . SER A 1 113 ? 7.262 -0.274 -10.648 1 81.44 113 SER A CA 1
ATOM 920 C C . SER A 1 113 ? 6.93 -1.623 -11.273 1 81.44 113 SER A C 1
ATOM 922 O O . SER A 1 113 ? 6.09 -1.705 -12.172 1 81.44 113 SER A O 1
ATOM 924 N N . ILE A 1 114 ? 7.527 -2.662 -10.688 1 86.69 114 ILE A N 1
ATOM 925 C CA . ILE A 1 114 ? 7.488 -3.945 -11.383 1 86.69 114 ILE A CA 1
ATOM 926 C C . ILE A 1 114 ? 6.059 -4.473 -11.414 1 86.69 114 ILE A C 1
ATOM 928 O O . ILE A 1 114 ? 5.625 -5.051 -12.414 1 86.69 114 ILE A O 1
ATOM 932 N N . LEU A 1 115 ? 5.273 -4.258 -10.375 1 89.25 115 LEU A N 1
ATOM 933 C CA . LEU A 1 115 ? 3.938 -4.844 -10.328 1 89.25 115 LEU A CA 1
ATOM 934 C C . LEU A 1 115 ? 2.982 -4.086 -11.25 1 89.25 115 LEU A C 1
ATOM 936 O O . LEU A 1 115 ? 2.053 -4.672 -11.805 1 89.25 115 LEU A O 1
ATOM 940 N N . LEU A 1 116 ? 3.209 -2.787 -11.375 1 82.12 116 LEU A N 1
ATOM 941 C CA . LEU A 1 116 ? 2.43 -2.01 -12.336 1 82.12 116 LEU A CA 1
ATOM 942 C C . LEU A 1 116 ? 2.715 -2.463 -13.758 1 82.12 116 LEU A C 1
ATOM 944 O O . LEU A 1 116 ? 1.787 -2.674 -14.547 1 82.12 116 LEU A O 1
ATOM 948 N N . ASP A 1 117 ? 3.957 -2.604 -14.086 1 84.19 117 ASP A N 1
ATOM 949 C CA . ASP A 1 117 ? 4.355 -3.023 -15.422 1 84.19 117 ASP A CA 1
ATOM 950 C C . ASP A 1 117 ? 3.936 -4.469 -15.695 1 84.19 117 ASP A C 1
ATOM 952 O O . ASP A 1 117 ? 3.604 -4.82 -16.828 1 84.19 117 ASP A O 1
ATOM 956 N N . HIS A 1 118 ? 4.023 -5.234 -14.695 1 90.88 118 HIS A N 1
ATOM 957 C CA . HIS A 1 118 ? 3.535 -6.605 -14.781 1 90.88 118 HIS A CA 1
ATOM 958 C C . HIS A 1 118 ? 2.07 -6.648 -15.203 1 90.88 118 HIS A C 1
ATOM 960 O O . HIS A 1 118 ? 1.704 -7.379 -16.125 1 90.88 118 HIS A O 1
ATOM 966 N N . ASP A 1 119 ? 1.232 -5.895 -14.516 1 89.5 119 ASP A N 1
ATOM 967 C CA . ASP A 1 119 ? -0.191 -5.848 -14.836 1 89.5 119 ASP A CA 1
ATOM 968 C C . ASP A 1 119 ? -0.418 -5.352 -16.266 1 89.5 119 ASP A C 1
ATOM 970 O O . ASP A 1 119 ? -1.279 -5.867 -16.984 1 89.5 119 ASP A O 1
ATOM 974 N N . ARG A 1 120 ? 0.324 -4.398 -16.688 1 84.12 120 ARG A N 1
ATOM 975 C CA . ARG A 1 120 ? 0.216 -3.867 -18.031 1 84.12 120 ARG A CA 1
ATOM 976 C C . ARG A 1 120 ? 0.509 -4.945 -19.078 1 84.12 120 ARG A C 1
ATOM 978 O O . ARG A 1 120 ? -0.192 -5.051 -20.078 1 84.12 120 ARG A O 1
ATOM 985 N N . ALA A 1 121 ? 1.518 -5.633 -18.812 1 89.75 121 ALA A N 1
ATOM 986 C CA . ALA A 1 121 ? 1.899 -6.68 -19.75 1 89.75 121 ALA A CA 1
ATOM 987 C C . ALA A 1 121 ? 0.811 -7.746 -19.859 1 89.75 121 ALA A C 1
ATOM 989 O O . ALA A 1 121 ? 0.498 -8.219 -20.953 1 89.75 121 ALA A O 1
ATOM 990 N N . LEU A 1 122 ? 0.236 -8.117 -18.719 1 91.88 122 LEU A N 1
ATOM 991 C CA . LEU A 1 122 ? -0.846 -9.094 -18.734 1 91.88 122 LEU A CA 1
ATOM 992 C C . LEU A 1 122 ? -2.031 -8.594 -19.547 1 91.88 122 LEU A C 1
ATOM 994 O O . LEU A 1 122 ? -2.588 -9.328 -20.359 1 91.88 122 LEU A O 1
ATOM 998 N N . ARG A 1 123 ? -2.344 -7.41 -19.297 1 87.12 123 ARG A N 1
ATOM 999 C CA . ARG A 1 123 ? -3.482 -6.824 -20 1 87.12 123 ARG A CA 1
ATOM 1000 C C . ARG A 1 123 ? -3.205 -6.707 -21.5 1 87.12 123 ARG A C 1
ATOM 1002 O O . ARG A 1 123 ? -4.102 -6.91 -22.312 1 87.12 123 ARG A O 1
ATOM 1009 N N . GLU A 1 124 ? -2.035 -6.371 -21.781 1 87.19 124 GLU A N 1
ATOM 1010 C CA . GLU A 1 124 ? -1.668 -6.277 -23.203 1 87.19 124 GLU A CA 1
ATOM 1011 C C . GLU A 1 124 ? -1.724 -7.641 -23.875 1 87.19 124 GLU A C 1
ATOM 1013 O O . GLU A 1 124 ? -2.141 -7.75 -25.031 1 87.19 124 GLU A O 1
ATOM 1018 N N . MET A 1 125 ? -1.285 -8.703 -23.203 1 92 125 MET A N 1
ATOM 1019 C CA . MET A 1 125 ? -1.383 -10.055 -23.75 1 92 125 MET A CA 1
ATOM 1020 C C . MET A 1 125 ? -2.828 -10.398 -24.109 1 92 125 MET A C 1
ATOM 1022 O O . MET A 1 125 ? -3.092 -11.023 -25.125 1 92 125 MET A O 1
ATOM 1026 N N . ALA A 1 126 ? -3.67 -9.977 -23.203 1 89.88 126 ALA A N 1
ATOM 1027 C CA . ALA A 1 126 ? -5.094 -10.227 -23.406 1 89.88 126 ALA A CA 1
ATOM 1028 C C . ALA A 1 126 ? -5.637 -9.414 -24.578 1 89.88 126 ALA A C 1
ATOM 1030 O O . ALA A 1 126 ? -6.309 -9.953 -25.453 1 89.88 126 ALA A O 1
ATOM 1031 N N . ARG A 1 127 ? -5.355 -8.188 -24.641 1 85.88 127 ARG A N 1
ATOM 1032 C CA . ARG A 1 127 ? -5.855 -7.277 -25.672 1 85.88 127 ARG A CA 1
ATOM 1033 C C . ARG A 1 127 ? -5.352 -7.672 -27.047 1 85.88 127 ARG A C 1
ATOM 1035 O O . ARG A 1 127 ? -6.09 -7.578 -28.031 1 85.88 127 ARG A O 1
ATOM 1042 N N . ALA A 1 128 ? -4.129 -8.102 -27.109 1 89.44 128 ALA A N 1
ATOM 1043 C CA . ALA A 1 128 ? -3.492 -8.422 -28.375 1 89.44 128 ALA A CA 1
ATOM 1044 C C . ALA A 1 128 ? -3.842 -9.836 -28.828 1 89.44 128 ALA A C 1
ATOM 1046 O O . ALA A 1 128 ? -3.455 -10.266 -29.922 1 89.44 128 ALA A O 1
ATOM 1047 N N . GLY A 1 129 ? -4.543 -10.594 -28 1 91.94 129 GLY A N 1
ATOM 1048 C CA . GLY A 1 129 ? -4.941 -11.945 -28.375 1 91.94 129 GLY A CA 1
ATOM 1049 C C . GLY A 1 129 ? -3.793 -12.938 -28.359 1 91.94 129 GLY A C 1
ATOM 1050 O O . GLY A 1 129 ? -3.752 -13.859 -29.172 1 91.94 129 GLY A O 1
ATOM 1051 N N . HIS A 1 130 ? -2.832 -12.742 -27.422 1 95.88 130 HIS A N 1
ATOM 1052 C CA . HIS A 1 130 ? -1.639 -13.578 -27.422 1 95.88 130 HIS A CA 1
ATOM 1053 C C . HIS A 1 130 ? -1.81 -14.773 -26.484 1 95.88 130 HIS A C 1
ATOM 1055 O O . HIS A 1 130 ? -0.946 -15.648 -26.438 1 95.88 130 HIS A O 1
ATOM 1061 N N . LEU A 1 131 ? -2.914 -14.844 -25.766 1 96.75 131 LEU A N 1
ATOM 1062 C CA . LEU A 1 131 ? -3.109 -15.922 -24.797 1 96.75 131 LEU A CA 1
ATOM 1063 C C . LEU A 1 131 ? -3.367 -17.25 -25.516 1 96.75 131 LEU A C 1
ATOM 1065 O O . LEU A 1 131 ? -4.078 -17.281 -26.516 1 96.75 131 LEU A O 1
ATOM 1069 N N . PRO A 1 132 ? -2.74 -18.312 -25 1 95.62 132 PRO A N 1
ATOM 1070 C CA . PRO A 1 132 ? -3.004 -19.625 -25.578 1 95.62 132 PRO A CA 1
ATOM 1071 C C . PRO A 1 132 ? -4.445 -20.078 -25.375 1 95.62 132 PRO A C 1
ATOM 1073 O O . PRO A 1 132 ? -5.195 -19.453 -24.625 1 95.62 132 PRO A O 1
ATOM 1076 N N . SER A 1 133 ? -4.727 -21.188 -26.047 1 92.75 133 SER A N 1
ATOM 1077 C CA . SER A 1 133 ? -6.027 -21.812 -25.859 1 92.75 133 SER A CA 1
ATOM 1078 C C . SER A 1 133 ? -6.254 -22.188 -24.406 1 92.75 133 SER A C 1
ATOM 1080 O O . SER A 1 133 ? -5.332 -22.625 -23.719 1 92.75 133 SER A O 1
ATOM 1082 N N . ARG A 1 134 ? -7.504 -21.922 -23.859 1 93.06 134 ARG A N 1
ATOM 1083 C CA . ARG A 1 134 ? -7.973 -22.281 -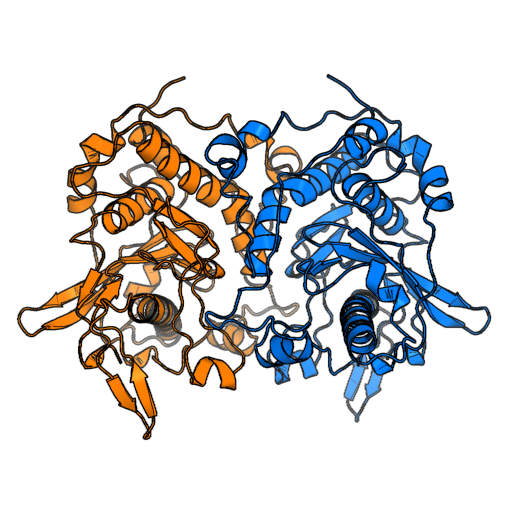22.516 1 93.06 134 ARG A CA 1
ATOM 1084 C C . ARG A 1 134 ? -7.434 -21.312 -21.469 1 93.06 134 ARG A C 1
ATOM 1086 O O . ARG A 1 134 ? -7.543 -21.562 -20.266 1 93.06 134 ARG A O 1
ATOM 1093 N N . HIS A 1 135 ? -6.73 -20.297 -21.953 1 96.88 135 HIS A N 1
ATOM 1094 C CA . HIS A 1 135 ? -6.262 -19.281 -21.016 1 96.88 135 HIS A CA 1
ATOM 1095 C C . HIS A 1 135 ? -7.188 -18.062 -21.016 1 96.88 135 HIS A C 1
ATOM 1097 O O . HIS A 1 135 ? -7.594 -17.578 -22.078 1 96.88 135 HIS A O 1
ATOM 1103 N N . ILE A 1 136 ? -7.512 -17.625 -19.812 1 94.75 136 ILE A N 1
ATOM 1104 C CA . ILE A 1 136 ? -8.359 -16.453 -19.688 1 94.75 136 ILE A CA 1
ATOM 1105 C C . ILE A 1 136 ? -7.508 -15.242 -19.297 1 94.75 136 ILE A C 1
ATOM 1107 O O . ILE A 1 136 ? -6.453 -15.391 -18.672 1 94.75 136 ILE A O 1
ATOM 1111 N N . PRO A 1 137 ? -7.938 -14.062 -19.703 1 94.25 137 PRO A N 1
ATOM 1112 C CA . PRO A 1 137 ? -7.199 -12.867 -19.297 1 94.25 137 PRO A CA 1
ATOM 1113 C C . PRO A 1 137 ? -7.207 -12.656 -17.781 1 94.25 137 PRO A C 1
ATOM 1115 O O . PRO A 1 137 ? -8.258 -12.766 -17.141 1 94.25 137 PRO A O 1
ATOM 1118 N N . LEU A 1 138 ? -6.031 -12.414 -17.234 1 93.25 138 LEU A N 1
ATOM 1119 C CA . LEU A 1 138 ? -5.918 -12.102 -15.805 1 93.25 138 LEU A CA 1
ATOM 1120 C C . LEU A 1 138 ? -5.402 -10.68 -15.602 1 93.25 138 LEU A C 1
ATOM 1122 O O . LEU A 1 138 ? -4.793 -10.102 -16.5 1 93.25 138 LEU A O 1
ATOM 1126 N N . CYS A 1 139 ? -5.742 -10.117 -14.484 1 89.81 139 CYS A N 1
ATOM 1127 C CA . CYS A 1 139 ? -5.098 -8.922 -13.953 1 89.81 139 CYS A CA 1
ATOM 1128 C C . CYS A 1 139 ? -4.531 -9.18 -12.562 1 89.81 139 CYS A C 1
ATOM 1130 O O . CYS A 1 139 ? -4.867 -10.188 -11.93 1 89.81 139 CYS A O 1
ATOM 1132 N N . THR A 1 140 ? -3.607 -8.453 -12.227 1 91.5 140 THR A N 1
ATOM 1133 C CA . THR A 1 140 ? -3.072 -8.523 -10.867 1 91.5 140 THR A CA 1
ATOM 1134 C C . THR A 1 140 ? -3.381 -7.238 -10.102 1 91.5 140 THR A C 1
ATOM 1136 O O . THR A 1 140 ? -3.471 -6.16 -10.688 1 91.5 140 THR A O 1
ATOM 1139 N N . ASP A 1 141 ? -3.619 -7.391 -8.82 1 87.44 141 ASP A N 1
ATOM 1140 C CA . ASP A 1 141 ? -3.998 -6.266 -7.969 1 87.44 141 ASP A CA 1
ATOM 1141 C C . ASP A 1 141 ? -3.635 -6.531 -6.512 1 87.44 141 ASP A C 1
ATOM 1143 O O . ASP A 1 141 ? -3.027 -7.559 -6.195 1 87.44 141 ASP A O 1
ATOM 1147 N N . VAL A 1 142 ? -3.971 -5.551 -5.699 1 87.94 142 VAL A N 1
ATOM 1148 C CA . VAL A 1 142 ? -3.85 -5.754 -4.258 1 87.94 142 VAL A CA 1
ATOM 1149 C C . VAL A 1 142 ? -4.672 -6.969 -3.834 1 87.94 142 VAL A C 1
ATOM 1151 O O . VAL A 1 142 ? -5.758 -7.207 -4.371 1 87.94 142 VAL A O 1
ATOM 1154 N N . GLY A 1 143 ? -4.109 -7.695 -2.822 1 86.81 143 GLY A N 1
ATOM 1155 C CA . GLY A 1 143 ? -4.711 -8.945 -2.402 1 86.81 143 GLY A CA 1
ATOM 1156 C C . GLY A 1 143 ? -6.133 -8.789 -1.902 1 86.81 143 GLY A C 1
ATOM 1157 O O . GLY A 1 143 ? -6.965 -9.688 -2.074 1 86.81 143 GLY A O 1
ATOM 1158 N N . ALA A 1 144 ? -6.484 -7.668 -1.366 1 77.25 144 ALA A N 1
ATOM 1159 C CA . ALA A 1 144 ? -7.793 -7.41 -0.777 1 77.25 144 ALA A CA 1
ATOM 1160 C C . ALA A 1 144 ? -8.883 -7.418 -1.843 1 77.25 144 ALA A C 1
ATOM 1162 O O . ALA A 1 144 ? -10.07 -7.559 -1.525 1 77.25 144 ALA A O 1
ATOM 1163 N N . ASN A 1 145 ? -8.523 -7.332 -3.096 1 79.5 145 ASN A N 1
ATOM 1164 C CA . ASN A 1 145 ? -9.5 -7.312 -4.18 1 79.5 145 ASN A CA 1
ATOM 1165 C C . ASN A 1 145 ? -9.891 -8.727 -4.602 1 79.5 145 ASN A C 1
ATOM 1167 O O . ASN A 1 145 ? -10.828 -8.906 -5.379 1 79.5 145 ASN A O 1
ATOM 1171 N N . GLY A 1 146 ? -9.125 -9.633 -4.125 1 76.31 146 GLY A N 1
ATOM 1172 C CA . GLY A 1 146 ? -9.469 -11.016 -4.418 1 76.31 146 GLY A CA 1
ATOM 1173 C C . GLY A 1 146 ? -10.242 -11.695 -3.303 1 76.31 146 GLY A C 1
ATOM 1174 O O . GLY A 1 146 ? -10.188 -11.258 -2.15 1 76.31 146 GLY A O 1
ATOM 1175 N N . TYR A 1 147 ? -10.93 -12.656 -3.666 1 70.75 147 TYR A N 1
ATOM 1176 C CA . TYR A 1 147 ? -11.727 -13.398 -2.697 1 70.75 147 TYR A CA 1
ATOM 1177 C C . TYR A 1 147 ? -10.844 -14.031 -1.634 1 70.75 147 TYR A C 1
ATOM 1179 O O . TYR A 1 147 ? -9.766 -14.555 -1.942 1 70.75 147 TYR A O 1
ATOM 1187 N N . CYS A 1 148 ? -11.203 -13.797 -0.394 1 62.72 148 CYS A N 1
ATOM 1188 C CA . CYS A 1 148 ? -10.625 -14.516 0.741 1 62.72 148 CYS A CA 1
ATOM 1189 C C . CYS A 1 148 ? -11.727 -15.07 1.645 1 62.72 148 CYS A C 1
ATOM 1191 O O . CYS A 1 148 ? -12.672 -14.359 1.98 1 62.72 148 CYS A O 1
ATOM 1193 N N . ARG A 1 149 ? -11.617 -16.359 1.846 1 61 149 ARG A N 1
ATOM 1194 C CA . ARG A 1 149 ? -12.625 -17 2.691 1 61 149 ARG A CA 1
ATOM 1195 C C . ARG A 1 149 ? -12.711 -16.312 4.051 1 61 149 ARG A C 1
ATOM 1197 O O . ARG A 1 149 ? -11.688 -16.031 4.676 1 61 149 ARG A O 1
ATOM 1204 N N . PRO A 1 150 ? -14.016 -15.805 4.25 1 50.69 150 PRO A N 1
ATOM 1205 C CA . PRO A 1 150 ? -14.164 -15.234 5.59 1 50.69 150 PRO A CA 1
ATOM 1206 C C . PRO A 1 150 ? -13.828 -16.234 6.695 1 50.69 150 PRO A C 1
ATOM 1208 O O . PRO A 1 150 ? -14.18 -17.422 6.59 1 50.69 150 PRO A O 1
ATOM 1211 N N . SER A 1 151 ? -12.719 -16.25 7.184 1 44.34 151 SER A N 1
ATOM 1212 C CA . SER A 1 151 ? -12.492 -17.188 8.281 1 44.34 151 SER A CA 1
ATOM 1213 C C . SER A 1 151 ? -13.188 -16.734 9.555 1 44.34 151 SER A C 1
ATOM 1215 O O . SER A 1 151 ? -13.242 -15.531 9.844 1 44.34 151 SER A O 1
ATOM 1217 N N . THR A 1 152 ? -14.195 -17.5 10.047 1 41.84 152 THR A N 1
ATOM 1218 C CA . THR A 1 152 ? -14.758 -17.266 11.375 1 41.84 152 THR A CA 1
ATOM 1219 C C . THR A 1 152 ? -13.688 -16.719 12.32 1 41.84 152 THR A C 1
ATOM 1221 O O . THR A 1 152 ? -13.984 -15.898 13.195 1 41.84 152 THR A O 1
ATOM 1224 N N . LYS A 1 153 ? -12.625 -17.328 12.242 1 40.88 153 LYS A N 1
ATOM 1225 C CA . LYS A 1 153 ? -11.539 -16.984 13.156 1 40.88 153 LYS A CA 1
ATOM 1226 C C . LYS A 1 153 ? -10.883 -15.664 12.75 1 40.88 153 LYS A C 1
ATOM 1228 O O . LYS A 1 153 ? -10.047 -15.133 13.484 1 40.88 153 LYS A O 1
ATOM 1233 N N . ARG A 1 154 ? -11.172 -15.375 11.445 1 41.78 154 ARG A N 1
ATOM 1234 C CA . ARG A 1 154 ? -10.664 -14.086 11 1 41.78 154 ARG A CA 1
ATOM 1235 C C . ARG A 1 154 ? -11.109 -12.969 11.938 1 41.78 154 ARG A C 1
ATOM 1237 O O . ARG A 1 154 ? -10.383 -11.992 12.148 1 41.78 154 ARG A O 1
ATOM 1244 N N . LYS A 1 155 ? -12.406 -13.266 12.312 1 42.53 155 LYS A N 1
ATOM 1245 C CA . LYS A 1 155 ? -13.031 -12.258 13.156 1 42.53 155 LYS A CA 1
ATOM 1246 C C . LYS A 1 155 ? -12.234 -12.039 14.438 1 42.53 155 LYS A C 1
ATOM 1248 O O . LYS A 1 155 ? -12.133 -10.906 14.922 1 42.53 155 LYS A O 1
ATOM 1253 N N . ALA A 1 156 ? -11.922 -13.219 14.922 1 35 156 ALA A N 1
ATOM 1254 C CA . ALA A 1 156 ? -11.469 -13.062 16.297 1 35 156 ALA A CA 1
ATOM 1255 C C . ALA A 1 156 ? -10.117 -12.352 16.359 1 35 156 ALA A C 1
ATOM 1257 O O . ALA A 1 156 ? -9.852 -11.578 17.281 1 35 156 ALA A O 1
ATOM 1258 N N . ALA A 1 157 ? -9.211 -12.953 15.578 1 38.62 157 ALA A N 1
ATOM 1259 C CA . ALA A 1 157 ? -7.875 -12.477 15.93 1 38.62 157 ALA A CA 1
ATOM 1260 C C . ALA A 1 157 ? -7.57 -11.148 15.25 1 38.62 157 ALA A C 1
ATOM 1262 O O . ALA A 1 157 ? -6.523 -10.547 15.492 1 38.62 157 ALA A O 1
ATOM 1263 N N . GLY A 1 158 ? -8.547 -10.477 14.633 1 40.5 158 GLY A N 1
ATOM 1264 C CA . GLY A 1 158 ? -8.398 -9.133 14.102 1 40.5 158 GLY A CA 1
ATOM 1265 C C . GLY A 1 158 ? -7.461 -9.062 12.906 1 40.5 158 GLY A C 1
ATOM 1266 O O . GLY A 1 158 ? -7.285 -7.996 12.312 1 40.5 158 GLY A O 1
ATOM 1267 N N . LYS A 1 159 ? -6.492 -10.125 12.836 1 45.59 159 LYS A N 1
ATOM 1268 C CA . LYS A 1 159 ? -5.52 -10.008 11.75 1 45.59 159 LYS A CA 1
ATOM 1269 C C . LYS A 1 159 ? -6.027 -10.688 10.477 1 45.59 159 LYS A C 1
ATOM 1271 O O . LYS A 1 159 ? -6.375 -11.867 10.5 1 45.59 159 LYS A O 1
ATOM 1276 N N . LYS A 1 160 ? -6.629 -9.969 9.555 1 51.28 160 LYS A N 1
ATOM 1277 C CA . LYS A 1 160 ? -7.043 -10.508 8.266 1 51.28 160 LYS A CA 1
ATOM 1278 C C . LYS A 1 160 ? -5.863 -11.133 7.527 1 51.28 160 LYS A C 1
ATOM 1280 O O . LYS A 1 160 ? -4.859 -10.461 7.27 1 51.28 160 LYS A O 1
ATOM 1285 N N . PHE A 1 161 ? -5.609 -12.531 7.621 1 64.44 161 PHE A N 1
ATOM 1286 C CA . PHE A 1 161 ? -4.617 -13.211 6.793 1 64.44 161 PHE A CA 1
ATOM 1287 C C . PHE A 1 161 ? -5 -13.133 5.32 1 64.44 161 PHE A C 1
ATOM 1289 O O . PHE A 1 161 ? -5.684 -14.023 4.805 1 64.44 161 PHE A O 1
ATOM 1296 N N . GLU A 1 162 ? -4.781 -12.055 4.773 1 76.5 162 GLU A N 1
ATOM 1297 C CA . GLU A 1 162 ? -5.023 -11.766 3.361 1 76.5 162 GLU A CA 1
ATOM 1298 C C . GLU A 1 162 ? -3.713 -11.641 2.592 1 76.5 162 GLU A C 1
ATOM 1300 O O . GLU A 1 162 ? -2.748 -11.055 3.092 1 76.5 162 GLU A O 1
ATOM 1305 N N . ALA A 1 163 ? -3.77 -12.352 1.441 1 88.44 163 ALA A N 1
ATOM 1306 C CA . ALA A 1 163 ? -2.594 -12.219 0.587 1 88.44 163 ALA A CA 1
ATOM 1307 C C . ALA A 1 163 ? -2.344 -10.766 0.213 1 88.44 163 ALA A C 1
ATOM 1309 O O . ALA A 1 163 ? -3.275 -9.953 0.181 1 88.44 163 ALA A O 1
ATOM 1310 N N . ASP A 1 164 ? -1.116 -10.414 -0.076 1 90.94 164 ASP A N 1
ATOM 1311 C CA . ASP A 1 164 ? -0.787 -9.055 -0.48 1 90.94 164 ASP A CA 1
ATOM 1312 C C . ASP A 1 164 ? -1.211 -8.789 -1.923 1 90.94 164 ASP A C 1
ATOM 1314 O O . ASP A 1 164 ? -1.528 -7.656 -2.285 1 90.94 164 ASP A O 1
ATOM 1318 N N . ARG A 1 165 ? -1.196 -9.844 -2.727 1 93.38 165 ARG A N 1
ATOM 1319 C CA . ARG A 1 165 ? -1.491 -9.711 -4.148 1 93.38 165 ARG A CA 1
ATOM 1320 C C . ARG A 1 165 ? -2.506 -10.758 -4.598 1 93.38 165 ARG A C 1
ATOM 1322 O O . ARG A 1 165 ? -2.588 -11.844 -4.012 1 93.38 165 ARG A O 1
ATOM 1329 N N . CYS A 1 166 ? -3.266 -10.414 -5.641 1 91.38 166 CYS A N 1
ATOM 1330 C CA . CYS A 1 166 ? -4.195 -11.367 -6.23 1 91.38 166 CYS A CA 1
ATOM 1331 C C . CYS A 1 166 ? -4.113 -11.344 -7.75 1 91.38 166 CYS A C 1
ATOM 1333 O O . CYS A 1 166 ? -3.703 -10.344 -8.336 1 91.38 166 CYS A O 1
ATOM 1335 N N . ALA A 1 167 ? -4.34 -12.453 -8.305 1 93.5 167 ALA A N 1
ATOM 1336 C CA . ALA A 1 167 ? -4.594 -12.602 -9.734 1 93.5 167 ALA A CA 1
ATOM 1337 C C . ALA A 1 167 ? -6.055 -12.945 -10 1 93.5 167 ALA A C 1
ATOM 1339 O O . ALA A 1 167 ? -6.547 -13.977 -9.531 1 93.5 167 ALA A O 1
ATOM 1340 N N . LYS A 1 168 ? -6.719 -12.086 -10.75 1 88.12 168 LYS A N 1
ATOM 1341 C CA . LYS A 1 168 ? -8.148 -12.273 -10.992 1 88.12 168 LYS A CA 1
ATOM 1342 C C . LYS A 1 168 ? -8.453 -12.25 -12.484 1 88.12 168 LYS A C 1
ATOM 1344 O O . LYS A 1 168 ? -7.691 -11.688 -13.273 1 88.12 168 LYS A O 1
ATOM 1349 N N . GLU A 1 169 ? -9.594 -12.922 -12.742 1 89 169 GLU A N 1
ATOM 1350 C CA . GLU A 1 169 ? -10.102 -12.766 -14.109 1 89 169 GLU A CA 1
ATOM 1351 C C . GLU A 1 169 ? -10.32 -11.297 -14.445 1 89 169 GLU A C 1
ATOM 1353 O O . GLU A 1 169 ? -10.961 -10.562 -13.688 1 89 169 GLU A O 1
ATOM 1358 N N . LEU A 1 170 ? -9.766 -10.922 -15.586 1 87.62 170 LEU A N 1
ATOM 1359 C CA . LEU A 1 170 ? -9.781 -9.516 -15.977 1 87.62 170 LEU A CA 1
ATOM 1360 C C . LEU A 1 170 ? -11.203 -8.984 -16.062 1 87.62 170 LEU A C 1
ATOM 1362 O O . LEU A 1 170 ? -11.477 -7.855 -15.633 1 87.62 170 LEU A O 1
ATOM 1366 N N . GLU A 1 171 ? -12.141 -9.797 -16.531 1 81.19 171 GLU A N 1
ATOM 1367 C CA . GLU A 1 171 ? -13.531 -9.375 -16.688 1 81.19 171 GLU A CA 1
ATOM 1368 C C . GLU A 1 171 ? -14.227 -9.242 -15.328 1 81.19 171 GLU A C 1
ATOM 1370 O O . GLU A 1 171 ? -15.281 -8.625 -15.227 1 81.19 171 GLU A O 1
ATOM 1375 N N . LYS A 1 172 ? -13.609 -9.812 -14.305 1 79.12 172 LYS A N 1
ATOM 1376 C CA . LYS A 1 172 ? -14.18 -9.789 -12.969 1 79.12 172 LYS A CA 1
ATOM 1377 C C . LYS A 1 172 ? -13.328 -8.961 -12.008 1 79.12 172 LYS A C 1
ATOM 1379 O O . LYS A 1 172 ? -13.336 -9.195 -10.805 1 79.12 172 LYS A O 1
ATOM 1384 N N . GLN A 1 173 ? -12.508 -8.117 -12.5 1 78.5 173 GLN A N 1
ATOM 1385 C CA . GLN A 1 173 ? -11.539 -7.379 -11.703 1 78.5 173 GLN A CA 1
ATOM 1386 C C . GLN A 1 173 ? -12.234 -6.562 -10.617 1 78.5 173 GLN A C 1
ATOM 1388 O O . GLN A 1 173 ? -11.656 -6.324 -9.547 1 78.5 173 GLN A O 1
ATOM 1393 N N . GLY A 1 174 ? -13.477 -6.176 -10.812 1 70 174 GLY A N 1
ATOM 1394 C CA . GLY A 1 174 ? -14.203 -5.387 -9.836 1 70 174 GLY A CA 1
ATOM 1395 C C . GLY A 1 174 ? -15.055 -6.227 -8.898 1 70 174 GLY A C 1
ATOM 1396 O O . GLY A 1 174 ? -15.688 -5.699 -7.984 1 70 174 GLY A O 1
ATOM 1397 N N . ASP A 1 175 ? -15.047 -7.523 -9.094 1 72.19 175 ASP A N 1
ATOM 1398 C CA . ASP A 1 175 ? -15.852 -8.445 -8.289 1 72.19 175 ASP A CA 1
ATOM 1399 C C . ASP A 1 175 ? -15.062 -8.961 -7.094 1 72.19 175 ASP A C 1
ATOM 1401 O O . ASP A 1 175 ? -14.125 -9.742 -7.25 1 72.19 175 ASP A O 1
ATOM 1405 N N . PRO A 1 176 ? -15.461 -8.547 -5.91 1 67.44 176 PRO A N 1
ATOM 1406 C CA . PRO A 1 176 ? -14.719 -9.008 -4.734 1 67.44 176 PRO A CA 1
ATOM 1407 C C . PRO A 1 176 ? -14.859 -10.508 -4.492 1 67.44 176 PRO A C 1
ATOM 1409 O O . PRO A 1 176 ? -14.094 -11.086 -3.715 1 67.44 176 PRO A O 1
ATOM 1412 N N . ALA A 1 177 ? -15.82 -11.086 -5.188 1 69.12 177 ALA A N 1
ATOM 1413 C CA . ALA A 1 177 ? -16.047 -12.516 -5.016 1 69.12 177 ALA A CA 1
ATOM 1414 C C . ALA A 1 177 ? -15.227 -13.32 -6.023 1 69.12 177 ALA A C 1
ATOM 1416 O O . ALA A 1 177 ? -15.18 -14.555 -5.957 1 69.12 177 ALA A O 1
ATOM 1417 N N . SER A 1 178 ? -14.547 -12.523 -6.809 1 78.06 178 SER A N 1
ATOM 1418 C CA . SER A 1 178 ? -13.734 -13.227 -7.801 1 78.06 178 SER A CA 1
ATOM 1419 C C . SER A 1 178 ? -12.562 -13.945 -7.148 1 78.06 178 SER A C 1
ATOM 1421 O O . SER A 1 178 ? -11.914 -13.398 -6.25 1 78.06 178 SER A O 1
ATOM 1423 N N . VAL A 1 179 ? -12.305 -15.109 -7.574 1 81.81 179 VAL A N 1
ATOM 1424 C CA . VAL A 1 179 ? -11.289 -15.984 -7 1 81.81 179 VAL A CA 1
ATOM 1425 C C . VAL A 1 179 ? -9.906 -15.414 -7.27 1 81.81 179 VAL A C 1
ATOM 1427 O O . VAL A 1 179 ? -9.641 -14.883 -8.352 1 81.81 179 VAL A O 1
ATOM 1430 N N . ASN A 1 180 ? -9.133 -15.539 -6.23 1 89.81 180 ASN A N 1
ATOM 1431 C CA . ASN A 1 180 ? -7.703 -15.273 -6.387 1 89.81 180 ASN A CA 1
ATOM 1432 C C . ASN A 1 180 ? -6.965 -16.5 -6.93 1 89.81 180 ASN A C 1
ATOM 1434 O O . ASN A 1 180 ? -6.625 -17.406 -6.172 1 89.81 180 ASN A O 1
ATOM 1438 N N . ARG A 1 181 ? -6.621 -16.5 -8.195 1 91.88 181 ARG A N 1
ATOM 1439 C CA . ARG A 1 181 ? -6.078 -17.688 -8.852 1 91.88 181 ARG A CA 1
ATOM 1440 C C . ARG A 1 181 ? -4.594 -17.844 -8.547 1 91.88 181 ARG A C 1
ATOM 1442 O O . ARG A 1 181 ? -4.027 -18.922 -8.773 1 91.88 181 ARG A O 1
ATOM 1449 N N . CYS A 1 182 ? -4.004 -16.828 -8.125 1 95.38 182 CYS A N 1
ATOM 1450 C CA . CYS A 1 182 ? -2.574 -16.859 -7.832 1 95.38 182 CYS A CA 1
ATOM 1451 C C . CYS A 1 182 ? -2.215 -15.867 -6.734 1 95.38 182 CYS A C 1
ATOM 1453 O O . CYS A 1 182 ? -1.701 -14.78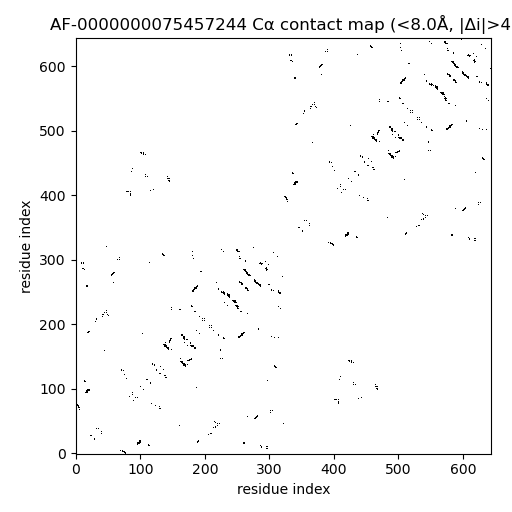1 -7.016 1 95.38 182 CYS A O 1
ATOM 1455 N N . PRO A 1 183 ? -2.395 -16.266 -5.457 1 94.56 183 PRO A N 1
ATOM 1456 C CA . PRO A 1 183 ? -2.062 -15.344 -4.367 1 94.56 183 PRO A CA 1
ATOM 1457 C C . PRO A 1 183 ? -0.562 -15.07 -4.262 1 94.56 183 PRO A C 1
ATOM 1459 O O . PRO A 1 183 ? 0.25 -15.969 -4.5 1 94.56 183 PRO A O 1
ATOM 1462 N N . GLY A 1 184 ? -0.197 -13.844 -4.027 1 96 184 GLY A N 1
ATOM 1463 C CA . GLY A 1 184 ? 1.18 -13.422 -3.82 1 96 184 GLY A CA 1
ATOM 1464 C C . GLY A 1 184 ? 1.394 -12.719 -2.494 1 96 184 GLY A C 1
ATOM 1465 O O . GLY A 1 184 ? 0.476 -12.086 -1.966 1 96 184 GLY A O 1
ATOM 1466 N N . ASP A 1 185 ? 2.537 -12.859 -1.983 1 95.25 185 ASP A N 1
ATOM 1467 C CA . ASP A 1 185 ? 2.918 -12.148 -0.77 1 95.25 185 ASP A CA 1
ATOM 1468 C C . ASP A 1 185 ? 4.168 -11.297 -1.001 1 95.25 185 ASP A C 1
ATOM 1470 O O . ASP A 1 185 ? 5.02 -11.648 -1.822 1 95.25 185 ASP A O 1
ATOM 1474 N N . ILE A 1 186 ? 4.207 -10.203 -0.348 1 94.38 186 ILE A N 1
ATOM 1475 C CA . ILE A 1 186 ? 5.352 -9.297 -0.383 1 94.38 186 ILE A CA 1
ATOM 1476 C C . ILE A 1 186 ? 6.117 -9.383 0.936 1 94.38 186 ILE A C 1
ATOM 1478 O O . ILE A 1 186 ? 5.527 -9.258 2.012 1 94.38 186 ILE A O 1
ATOM 1482 N N . LYS A 1 187 ? 7.414 -9.695 0.845 1 91.75 187 LYS A N 1
ATOM 1483 C CA . LYS A 1 187 ? 8.281 -9.758 2.016 1 91.75 187 LYS A CA 1
ATOM 1484 C C . LYS A 1 187 ? 9.547 -8.93 1.809 1 91.75 187 LYS A C 1
ATOM 1486 O O . LYS A 1 187 ? 10.078 -8.859 0.699 1 91.75 187 LYS A O 1
ATOM 1491 N N . CYS A 1 188 ? 9.992 -8.312 2.926 1 87.75 188 CYS A N 1
ATOM 1492 C CA . CYS A 1 188 ? 11.32 -7.703 2.867 1 87.75 188 CYS A CA 1
ATOM 1493 C C . CYS A 1 188 ? 12.406 -8.766 2.732 1 87.75 188 CYS A C 1
ATOM 1495 O O . CYS A 1 188 ? 12.305 -9.844 3.328 1 87.75 188 CYS A O 1
ATOM 1497 N N . GLY A 1 189 ? 13.445 -8.422 2.041 1 87.12 189 GLY A N 1
ATOM 1498 C CA . GLY A 1 189 ? 14.531 -9.359 1.793 1 87.12 189 GLY A CA 1
ATOM 1499 C C . GLY A 1 189 ? 15.195 -9.852 3.064 1 87.12 189 GLY A C 1
ATOM 1500 O O . GLY A 1 189 ? 15.75 -10.953 3.096 1 87.12 189 GLY A O 1
ATOM 1501 N N . PHE A 1 190 ? 15.086 -9.07 4.082 1 82.44 190 PHE A N 1
ATOM 1502 C CA . PHE A 1 190 ? 15.727 -9.492 5.324 1 82.44 190 PHE A CA 1
ATOM 1503 C C . PHE A 1 190 ? 14.82 -10.438 6.105 1 82.44 190 PHE A C 1
ATOM 1505 O O . PHE A 1 190 ? 15.273 -11.102 7.039 1 82.44 190 PHE A O 1
ATOM 1512 N N . LYS A 1 191 ? 13.555 -10.578 5.668 1 84.88 191 LYS A N 1
ATOM 1513 C CA . LYS A 1 191 ? 12.609 -11.477 6.32 1 84.88 191 LYS A CA 1
ATOM 1514 C C . LYS A 1 191 ? 12.469 -12.781 5.547 1 84.88 191 LYS A C 1
ATOM 1516 O O . LYS A 1 191 ? 11.961 -13.773 6.078 1 84.88 191 LYS A O 1
ATOM 1521 N N . PHE A 1 192 ? 12.859 -12.75 4.348 1 92 192 PHE A N 1
ATOM 1522 C CA . PHE A 1 192 ? 12.68 -13.922 3.5 1 92 192 PHE A CA 1
ATOM 1523 C C . PHE A 1 192 ? 13.664 -13.906 2.336 1 92 192 PHE A C 1
ATOM 1525 O O . PHE A 1 192 ? 13.766 -12.914 1.616 1 92 192 PHE A O 1
ATOM 1532 N N . GLN A 1 193 ? 14.242 -15.031 2.188 1 91.62 193 GLN A N 1
ATOM 1533 C CA . GLN A 1 193 ? 15.078 -15.266 1.013 1 91.62 193 GLN A CA 1
ATOM 1534 C C . GLN A 1 193 ? 14.883 -16.672 0.476 1 91.62 193 GLN A C 1
ATOM 1536 O O . GLN A 1 193 ? 14.758 -17.625 1.249 1 91.62 193 GLN A O 1
ATOM 1541 N N . GLY A 1 194 ? 14.875 -16.734 -0.87 1 94.56 194 GLY A N 1
ATOM 1542 C CA . GLY A 1 194 ? 14.758 -18.031 -1.494 1 94.56 194 GLY A CA 1
ATOM 1543 C C . GLY A 1 194 ? 15.844 -19 -1.065 1 94.56 194 GLY A C 1
ATOM 1544 O O . GLY A 1 194 ? 15.594 -20.203 -0.907 1 94.56 194 GLY A O 1
ATOM 1545 N N . LEU A 1 195 ? 17 -18.469 -0.774 1 93.88 195 LEU A N 1
ATOM 1546 C CA . LEU A 1 195 ? 18.172 -19.281 -0.406 1 93.88 195 LEU A CA 1
ATOM 1547 C C . LEU A 1 195 ? 17.938 -20 0.917 1 93.88 195 LEU A C 1
ATOM 1549 O O . LEU A 1 195 ? 18.562 -21.031 1.188 1 93.88 195 LEU A O 1
ATOM 1553 N N . TRP A 1 196 ? 17 -19.547 1.736 1 93.25 196 TRP A N 1
ATOM 1554 C CA . TRP A 1 196 ? 16.812 -20.078 3.082 1 93.25 196 TRP A CA 1
ATOM 1555 C C . TRP A 1 196 ? 16.109 -21.438 3.037 1 93.25 196 TRP A C 1
ATOM 1557 O O . TRP A 1 196 ? 16.031 -22.141 4.047 1 93.25 196 TRP A O 1
ATOM 1567 N N . ARG A 1 197 ? 15.602 -21.828 1.854 1 93.62 197 ARG A N 1
ATOM 1568 C CA . ARG A 1 197 ? 15.094 -23.188 1.708 1 93.62 197 ARG A CA 1
ATOM 1569 C C . ARG A 1 197 ? 16.156 -24.219 2.09 1 93.62 197 ARG A C 1
ATOM 1571 O O . ARG A 1 197 ? 15.828 -25.266 2.643 1 93.62 197 ARG A O 1
ATOM 1578 N N . ASN A 1 198 ? 17.375 -23.844 1.864 1 91.75 198 ASN A N 1
ATOM 1579 C CA . ASN A 1 198 ? 18.484 -24.75 2.119 1 91.75 198 ASN A CA 1
ATOM 1580 C C . ASN A 1 198 ? 18.734 -24.922 3.613 1 91.75 198 ASN A C 1
ATOM 1582 O O . ASN A 1 198 ? 19.516 -25.797 4.02 1 91.75 198 ASN A O 1
ATOM 1586 N N . TYR A 1 199 ? 18.031 -24.125 4.41 1 89.12 199 TYR A N 1
ATOM 1587 C CA . TYR A 1 199 ? 18.281 -24.156 5.844 1 89.12 199 TYR A CA 1
ATOM 1588 C C . TYR A 1 199 ? 17.156 -24.844 6.594 1 89.12 199 TYR A C 1
ATOM 1590 O O . TYR A 1 199 ? 17.141 -24.875 7.824 1 89.12 199 TYR A O 1
ATOM 1598 N N . LEU A 1 200 ? 16.234 -25.422 5.879 1 87.81 200 LEU A N 1
ATOM 1599 C CA . LEU A 1 200 ? 15.062 -26.031 6.484 1 87.81 200 LEU A CA 1
ATOM 1600 C C . LEU A 1 200 ? 15.461 -27.156 7.441 1 87.81 200 LEU A C 1
ATOM 1602 O O . LEU A 1 200 ? 14.812 -27.359 8.469 1 87.81 200 LEU A O 1
ATOM 1606 N N . THR A 1 201 ? 16.547 -27.875 7.148 1 87.31 201 THR A N 1
ATOM 1607 C CA . THR A 1 201 ? 16.969 -29.016 7.957 1 87.31 201 THR A CA 1
ATOM 1608 C C . THR A 1 201 ? 18.344 -28.766 8.586 1 87.31 201 THR A C 1
ATOM 1610 O O . THR A 1 201 ? 19.047 -29.703 8.953 1 87.31 201 THR A O 1
ATOM 1613 N N . HIS A 1 202 ? 18.703 -27.5 8.625 1 85.75 202 HIS A N 1
ATOM 1614 C CA . HIS A 1 202 ? 20.031 -27.188 9.172 1 85.75 202 HIS A CA 1
ATOM 1615 C C . HIS A 1 202 ? 20.047 -27.312 10.688 1 85.75 202 HIS A C 1
ATOM 1617 O O . HIS A 1 202 ? 19.047 -27.031 11.352 1 85.75 202 HIS A O 1
ATOM 1623 N N .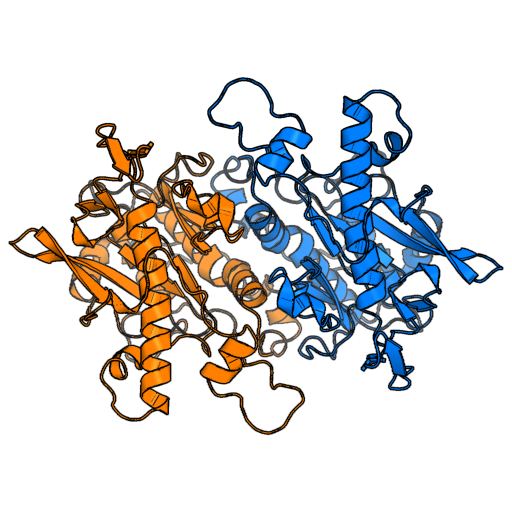 HIS A 1 203 ? 21.172 -27.703 11.258 1 87.38 203 HIS A N 1
ATOM 1624 C CA . HIS A 1 203 ? 21.25 -28 12.68 1 87.38 203 HIS A CA 1
ATOM 1625 C C . HIS A 1 203 ? 21.719 -26.781 13.469 1 87.38 203 HIS A C 1
ATOM 1627 O O . HIS A 1 203 ? 21.391 -26.625 14.648 1 87.38 203 HIS A O 1
ATOM 1633 N N . ASP A 1 204 ? 22.469 -25.922 12.758 1 85.5 204 ASP A N 1
ATOM 1634 C CA . ASP A 1 204 ? 22.922 -24.703 13.43 1 85.5 204 ASP A CA 1
ATOM 1635 C C . ASP A 1 204 ? 21.734 -23.781 13.734 1 85.5 204 ASP A C 1
ATOM 1637 O O . ASP A 1 204 ? 20.875 -23.562 12.883 1 85.5 204 ASP A O 1
ATOM 1641 N N . ALA A 1 205 ? 21.766 -23.234 14.93 1 78.38 205 ALA A N 1
ATOM 1642 C CA . ALA A 1 205 ? 20.625 -22.453 15.438 1 78.38 205 ALA A CA 1
ATOM 1643 C C . ALA A 1 205 ? 20.344 -21.25 14.531 1 78.38 205 ALA A C 1
ATOM 1645 O O . ALA A 1 205 ? 19.188 -20.938 14.25 1 78.38 205 ALA A O 1
ATOM 1646 N N . GLY A 1 206 ? 21.297 -20.578 14.117 1 78.06 206 GLY A N 1
ATOM 1647 C CA . GLY A 1 206 ? 21.141 -19.438 13.242 1 78.06 206 GLY A CA 1
ATOM 1648 C C . GLY A 1 206 ? 20.5 -19.781 11.914 1 78.06 206 GLY A C 1
ATOM 1649 O O . GLY A 1 206 ? 19.547 -19.141 11.477 1 78.06 206 GLY A O 1
ATOM 1650 N N . TYR A 1 207 ? 21.047 -20.828 11.352 1 82.56 207 TYR A N 1
ATOM 1651 C CA . TYR A 1 207 ? 20.516 -21.266 10.062 1 82.56 207 TYR A CA 1
ATOM 1652 C C . TYR A 1 207 ? 19.141 -21.891 10.227 1 82.56 207 TYR A C 1
ATOM 1654 O O . TYR A 1 207 ? 18.266 -21.703 9.375 1 82.56 207 TYR A O 1
ATOM 1662 N N . LYS A 1 208 ? 19 -22.516 11.32 1 82.94 208 LYS A N 1
ATOM 1663 C CA . LYS A 1 208 ? 17.703 -23.094 11.609 1 82.94 208 LYS A CA 1
ATOM 1664 C C . LYS A 1 208 ? 16.625 -22.016 11.727 1 82.94 208 LYS A C 1
ATOM 1666 O O . LYS A 1 208 ? 15.5 -22.203 11.25 1 82.94 208 LYS A O 1
ATOM 1671 N N . SER A 1 209 ? 16.938 -20.922 12.289 1 83.12 209 SER A N 1
ATOM 1672 C CA . SER A 1 209 ? 16.016 -19.812 12.414 1 83.12 209 SER A CA 1
ATOM 1673 C C . SER A 1 209 ? 15.617 -19.25 11.055 1 83.12 209 SER A C 1
ATOM 1675 O O . SER A 1 209 ? 14.453 -18.922 10.812 1 83.12 209 SER A O 1
ATOM 1677 N N . LEU A 1 210 ? 16.609 -19.188 10.203 1 84.75 210 LEU A N 1
ATOM 1678 C CA . LEU A 1 210 ? 16.328 -18.703 8.852 1 84.75 210 LEU A CA 1
ATOM 1679 C C . LEU A 1 210 ? 15.453 -19.688 8.086 1 84.75 210 LEU A C 1
ATOM 1681 O O . LEU A 1 210 ? 14.539 -19.281 7.363 1 84.75 210 LEU A O 1
ATOM 1685 N N . GLY A 1 211 ? 15.734 -20.953 8.297 1 86.81 211 GLY A N 1
ATOM 1686 C CA . GLY A 1 211 ? 14.883 -21.969 7.707 1 86.81 211 GLY A CA 1
ATOM 1687 C C . GLY A 1 211 ? 13.445 -21.891 8.188 1 86.81 211 GLY A C 1
ATOM 1688 O O . GLY A 1 211 ? 12.508 -22.078 7.398 1 86.81 211 GLY A O 1
ATOM 1689 N N . ASN A 1 212 ? 13.305 -21.609 9.422 1 84.38 212 ASN A N 1
ATOM 1690 C CA . ASN A 1 212 ? 11.969 -21.469 9.992 1 84.38 212 ASN A CA 1
ATOM 1691 C C . ASN A 1 212 ? 11.242 -20.25 9.414 1 84.38 212 ASN A C 1
ATOM 1693 O O . ASN A 1 212 ? 10.039 -20.297 9.172 1 84.38 212 ASN A O 1
ATOM 1697 N N . GLU A 1 213 ? 11.938 -19.141 9.188 1 86.12 213 GLU A N 1
ATOM 1698 C CA . GLU A 1 213 ? 11.328 -17.969 8.578 1 86.12 213 GLU A CA 1
ATOM 1699 C C . GLU A 1 213 ? 10.867 -18.266 7.156 1 86.12 213 GLU A C 1
ATOM 1701 O O . GLU A 1 213 ? 9.789 -17.812 6.746 1 86.12 213 GLU A O 1
ATOM 1706 N N . TYR A 1 214 ? 11.742 -19.047 6.496 1 89.94 214 TYR A N 1
ATOM 1707 C CA . TYR A 1 214 ? 11.352 -19.484 5.16 1 89.94 214 TYR A CA 1
ATOM 1708 C C . TYR A 1 214 ? 10.055 -20.281 5.199 1 89.94 214 TYR A C 1
ATOM 1710 O O . TYR A 1 214 ? 9.117 -20 4.449 1 89.94 214 TYR A O 1
ATOM 1718 N N . ARG A 1 215 ? 10.023 -21.156 6.082 1 89.06 215 ARG A N 1
ATOM 1719 C CA . ARG A 1 215 ? 8.867 -22.047 6.23 1 89.06 215 ARG A CA 1
ATOM 1720 C C . ARG A 1 215 ? 7.625 -21.25 6.617 1 89.06 215 ARG A C 1
ATOM 1722 O O . ARG A 1 215 ? 6.527 -21.531 6.125 1 89.06 215 ARG A O 1
ATOM 1729 N N . ASN A 1 216 ? 7.766 -20.344 7.449 1 86.88 216 ASN A N 1
ATOM 1730 C CA . ASN A 1 216 ? 6.645 -19.516 7.883 1 86.88 216 ASN A CA 1
ATOM 1731 C C . ASN A 1 216 ? 6.039 -18.734 6.715 1 86.88 216 ASN A C 1
ATOM 1733 O O . ASN A 1 216 ? 4.82 -18.672 6.574 1 86.88 216 ASN A O 1
ATOM 1737 N N . ALA A 1 217 ? 6.895 -18.141 5.918 1 90.5 217 ALA A N 1
ATOM 1738 C CA . ALA A 1 217 ? 6.414 -17.359 4.777 1 90.5 217 ALA A CA 1
ATOM 1739 C C . ALA A 1 217 ? 5.691 -18.266 3.77 1 90.5 217 ALA A C 1
ATOM 1741 O O . ALA A 1 217 ? 4.621 -17.906 3.273 1 90.5 217 ALA A O 1
ATOM 1742 N N . ILE A 1 218 ? 6.27 -19.422 3.531 1 92.5 218 ILE A N 1
ATOM 1743 C CA . ILE A 1 218 ? 5.68 -20.359 2.574 1 92.5 218 ILE A CA 1
ATOM 1744 C C . ILE A 1 218 ? 4.352 -20.875 3.113 1 92.5 218 ILE A C 1
ATOM 1746 O O . ILE A 1 218 ? 3.389 -21.047 2.357 1 92.5 218 ILE A O 1
ATOM 1750 N N . ALA A 1 219 ? 4.297 -21.125 4.371 1 87.94 219 ALA A N 1
ATOM 1751 C CA . ALA A 1 219 ? 3.064 -21.594 5 1 87.94 219 ALA A CA 1
ATOM 1752 C C . ALA A 1 219 ? 1.942 -20.562 4.84 1 87.94 219 ALA A C 1
ATOM 1754 O O . ALA A 1 219 ? 0.782 -20.938 4.648 1 87.94 219 ALA A O 1
ATOM 1755 N N . GLN A 1 220 ? 2.248 -19.375 4.914 1 86.62 220 GLN A N 1
ATOM 1756 C CA . GLN A 1 220 ? 1.262 -18.312 4.742 1 86.62 220 GLN A CA 1
ATOM 1757 C C . GLN A 1 220 ? 0.708 -18.297 3.322 1 86.62 220 GLN A C 1
ATOM 1759 O O . GLN A 1 220 ? -0.508 -18.234 3.123 1 86.62 220 GLN A O 1
ATOM 1764 N N . VAL A 1 221 ? 1.598 -18.344 2.367 1 90.75 221 VAL A N 1
ATOM 1765 C CA . VAL A 1 221 ? 1.153 -18.328 0.977 1 90.75 221 VAL A CA 1
ATOM 1766 C C . VAL A 1 221 ? 0.327 -19.578 0.69 1 90.75 221 VAL A C 1
ATOM 1768 O O . VAL A 1 221 ? -0.712 -19.516 0.031 1 90.75 221 VAL A O 1
ATOM 1771 N N . ARG A 1 222 ? 0.786 -20.703 1.206 1 89.25 222 ARG A N 1
ATOM 1772 C CA . ARG A 1 222 ? 0.029 -21.938 1.046 1 89.25 222 ARG A CA 1
ATOM 1773 C C . ARG A 1 222 ? -1.375 -21.797 1.623 1 89.25 222 ARG A C 1
ATOM 1775 O O . ARG A 1 222 ? -2.34 -22.312 1.054 1 89.25 222 ARG A O 1
ATOM 1782 N N . HIS A 1 223 ? -1.471 -21.234 2.719 1 84 223 HIS A N 1
ATOM 1783 C CA . HIS A 1 223 ? -2.777 -20.984 3.318 1 84 223 HIS A CA 1
ATOM 1784 C C . HIS A 1 223 ? -3.676 -20.188 2.373 1 84 223 HIS A C 1
ATOM 1786 O O . HIS A 1 223 ? -4.852 -20.531 2.201 1 84 223 HIS A O 1
ATOM 1792 N N . TYR A 1 224 ? -3.135 -19.156 1.781 1 85.81 224 TYR A N 1
ATOM 1793 C CA . TYR A 1 224 ? -3.904 -18.375 0.828 1 85.81 224 TYR A CA 1
ATOM 1794 C C . TYR A 1 224 ? -4.305 -19.203 -0.381 1 85.81 224 TYR A C 1
ATOM 1796 O O . TYR A 1 224 ? -5.422 -19.078 -0.891 1 85.81 224 TYR A O 1
ATOM 1804 N N . MET A 1 225 ? -3.422 -20.031 -0.802 1 89.31 225 MET A N 1
ATOM 1805 C CA . MET A 1 225 ? -3.678 -20.875 -1.967 1 89.31 225 MET A CA 1
ATOM 1806 C C . MET A 1 225 ? -4.844 -21.828 -1.704 1 89.31 225 MET A C 1
ATOM 1808 O O . MET A 1 225 ? -5.66 -22.062 -2.592 1 89.31 225 MET A O 1
ATOM 1812 N N . VAL A 1 226 ? -4.902 -22.25 -0.524 1 83.25 226 VAL A N 1
ATOM 1813 C CA . VAL A 1 226 ? -5.945 -23.203 -0.16 1 83.25 226 VAL A CA 1
ATOM 1814 C C . VAL A 1 226 ? -7.258 -22.469 0.083 1 83.25 226 VAL A C 1
ATOM 1816 O O . VAL A 1 226 ? -8.328 -22.953 -0.289 1 83.25 226 VAL A O 1
ATOM 1819 N N . ASP A 1 227 ? -7.176 -21.281 0.625 1 72.75 227 ASP A N 1
ATOM 1820 C CA . ASP A 1 227 ? -8.359 -20.547 1.077 1 72.75 227 ASP A CA 1
ATOM 1821 C C . ASP A 1 227 ? -9.008 -19.797 -0.074 1 72.75 227 ASP A C 1
ATOM 1823 O O . ASP A 1 227 ? -10.172 -19.391 0.015 1 72.75 227 ASP A O 1
ATOM 1827 N N . VAL A 1 228 ? -8.281 -19.328 -1.114 1 61.38 228 VAL A N 1
ATOM 1828 C CA . VAL A 1 228 ? -8.805 -18.516 -2.211 1 61.38 228 VAL A CA 1
ATOM 1829 C C . VAL A 1 228 ? -9.711 -19.375 -3.096 1 61.38 228 VAL A C 1
ATOM 1831 O O . VAL A 1 228 ? -10.477 -18.844 -3.906 1 61.38 228 VAL A O 1
ATOM 1834 N N . GLY A 1 229 ? -9.672 -20.688 -3.141 1 53.31 229 GLY A N 1
ATOM 1835 C CA . GLY A 1 229 ? -10.281 -21.625 -4.078 1 53.31 229 GLY A CA 1
ATOM 1836 C C . GLY A 1 229 ? -11.75 -21.875 -3.797 1 53.31 229 GLY A C 1
ATOM 1837 O O . GLY A 1 229 ? -12.133 -23 -3.451 1 53.31 229 GLY A O 1
ATOM 1838 N N . HIS A 1 230 ? -12.539 -20.781 -3.289 1 49.25 230 HIS A N 1
ATOM 1839 C CA . HIS A 1 230 ? -13.922 -21.25 -3.164 1 49.25 230 HIS A CA 1
ATOM 1840 C C . HIS A 1 230 ? -14.445 -21.781 -4.488 1 49.25 230 HIS A C 1
ATOM 1842 O O . HIS A 1 230 ? -14.562 -21.047 -5.465 1 49.25 230 HIS A O 1
ATOM 1848 N N . ARG A 1 231 ? -14.227 -22.969 -4.84 1 43.62 231 ARG A N 1
ATOM 1849 C CA . ARG A 1 231 ? -14.922 -23.578 -5.969 1 43.62 231 ARG A CA 1
ATOM 1850 C C . ARG A 1 231 ? -16.328 -23 -6.117 1 43.62 231 ARG A C 1
ATOM 1852 O O . ARG A 1 231 ? -16.828 -22.328 -5.211 1 43.62 231 ARG A O 1
ATOM 1859 N N . THR A 1 232 ? -16.984 -23.641 -7.168 1 38.75 232 THR A N 1
ATOM 1860 C CA . THR A 1 232 ? -18.359 -23.75 -7.641 1 38.75 232 THR A CA 1
ATOM 1861 C C . THR A 1 232 ? -19.312 -23.969 -6.469 1 38.75 232 THR A C 1
ATOM 1863 O O . THR A 1 232 ? -18.906 -24.469 -5.414 1 38.75 232 THR A O 1
ATOM 1866 N N . PRO A 1 233 ? -20.391 -23.422 -6.52 1 37.03 233 PRO A N 1
ATOM 1867 C CA . PRO A 1 233 ? -21.531 -23.703 -5.641 1 37.03 233 PRO A CA 1
ATOM 1868 C C . PRO A 1 233 ? -21.406 -25.031 -4.895 1 37.03 233 PRO A C 1
ATOM 1870 O O . PRO A 1 233 ? -22.25 -25.359 -4.07 1 37.03 233 PRO A O 1
ATOM 1873 N N . LYS A 1 234 ? -20.703 -26.016 -5.297 1 38.28 234 LYS A N 1
ATOM 1874 C CA . LYS A 1 234 ? -20.938 -27.234 -4.523 1 38.28 234 LYS A CA 1
ATOM 1875 C C . LYS A 1 234 ? -20.125 -27.219 -3.234 1 38.28 234 LYS A C 1
ATOM 1877 O O . LYS A 1 234 ? -18.969 -27.688 -3.213 1 38.28 234 LYS A O 1
ATOM 1882 N N . GLU A 1 235 ? -20 -26.188 -2.484 1 42.09 235 GLU A N 1
ATOM 1883 C CA . GLU A 1 235 ? -19.531 -26.109 -1.104 1 42.09 235 GLU A CA 1
ATOM 1884 C C . GLU A 1 235 ? -19.906 -27.359 -0.321 1 42.09 235 GLU A C 1
ATOM 1886 O O . GLU A 1 235 ? -21.031 -27.844 -0.413 1 42.09 235 GLU A O 1
ATOM 1891 N N . ARG A 1 236 ? -19 -28.219 -0.127 1 41.97 236 ARG A N 1
ATOM 1892 C CA . ARG A 1 236 ? -19.375 -29.25 0.822 1 41.97 236 ARG A CA 1
ATOM 1893 C C . ARG A 1 236 ? -19.516 -28.688 2.23 1 41.97 236 ARG A C 1
ATOM 1895 O O . ARG A 1 236 ? -18.719 -27.828 2.639 1 41.97 236 ARG A O 1
ATOM 1902 N N . GLU A 1 237 ? -20.656 -28.578 2.729 1 45.34 237 GLU A N 1
ATOM 1903 C CA . GLU A 1 237 ? -20.984 -28.266 4.117 1 45.34 237 GLU A CA 1
ATOM 1904 C C . GLU A 1 237 ? -20.391 -29.297 5.07 1 45.34 237 GLU A C 1
ATOM 1906 O O . GLU A 1 237 ? -20.625 -30.484 4.926 1 45.34 237 GLU A O 1
ATOM 1911 N N . ILE A 1 238 ? -19.25 -28.984 5.578 1 45.03 238 ILE A N 1
ATOM 1912 C CA . ILE A 1 238 ? -18.828 -29.891 6.645 1 45.03 238 ILE A CA 1
ATOM 1913 C C . ILE A 1 238 ? -19.188 -29.281 8 1 45.03 238 ILE A C 1
ATOM 1915 O O . ILE A 1 238 ? -19.422 -28.078 8.109 1 45.03 238 ILE A O 1
ATOM 1919 N N . VAL A 1 239 ? -19.672 -30.109 8.867 1 43.62 239 VAL A N 1
ATOM 1920 C CA . VAL A 1 239 ? -19.953 -29.719 10.25 1 43.62 239 VAL A CA 1
ATOM 1921 C C . VAL A 1 239 ? -18.656 -29.734 11.055 1 43.62 239 VAL A C 1
ATOM 1923 O O . VAL A 1 239 ? -17.984 -30.766 11.148 1 43.62 239 VAL A O 1
ATOM 1926 N N . GLU A 1 240 ? -18.109 -28.516 11.125 1 41.56 240 GLU A N 1
ATOM 1927 C CA . GLU A 1 240 ? -17.047 -28.391 12.109 1 41.56 240 GLU A CA 1
ATOM 1928 C C . GLU A 1 240 ? -17.531 -27.703 13.375 1 41.56 240 GLU A C 1
ATOM 1930 O O . GLU A 1 240 ? -18.062 -26.594 13.32 1 41.56 240 GLU A O 1
ATOM 1935 N N . ASN A 1 241 ? -17.281 -28.344 14.469 1 47.03 241 ASN A N 1
ATOM 1936 C CA . ASN A 1 241 ? -17.75 -27.953 15.789 1 47.03 241 ASN A CA 1
ATOM 1937 C C . ASN A 1 241 ? -19.234 -27.609 15.781 1 47.03 241 ASN A C 1
ATOM 1939 O O . ASN A 1 241 ? -19.641 -26.609 16.375 1 47.03 241 ASN A O 1
ATOM 1943 N N . GLY A 1 242 ? -19.953 -28.406 15.062 1 51.25 242 GLY A N 1
ATOM 1944 C CA . GLY A 1 242 ? -21.406 -28.312 15.039 1 51.25 242 GLY A CA 1
ATOM 1945 C C . GLY A 1 242 ? -21.922 -27.281 14.062 1 51.25 242 GLY A C 1
ATOM 1946 O O . GLY A 1 242 ? -23.125 -27.078 13.945 1 51.25 242 GLY A O 1
ATOM 1947 N N . GLU A 1 243 ? -20.938 -26.547 13.617 1 50.53 243 GLU A N 1
ATOM 1948 C CA . GLU A 1 243 ? -21.328 -25.531 12.648 1 50.53 243 GLU A CA 1
ATOM 1949 C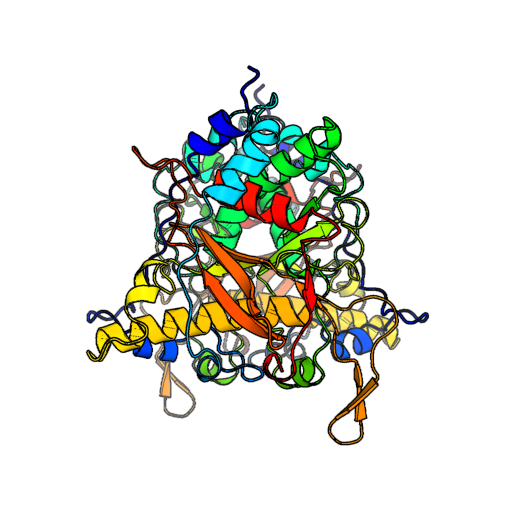 C . GLU A 1 243 ? -20.969 -25.953 11.227 1 50.53 243 GLU A C 1
ATOM 1951 O O . GLU A 1 243 ? -19.922 -26.578 11 1 50.53 243 GLU A O 1
ATOM 1956 N N . LYS A 1 244 ? -21.875 -25.891 10.453 1 52.41 244 LYS A N 1
ATOM 1957 C CA . LYS A 1 244 ? -21.656 -26.156 9.031 1 52.41 244 LYS A CA 1
ATOM 1958 C C . LYS A 1 244 ? -20.656 -25.172 8.438 1 52.41 244 LYS A C 1
ATOM 1960 O O . LYS A 1 244 ? -20.812 -23.953 8.562 1 52.41 244 LYS A O 1
ATOM 1965 N N . VAL A 1 245 ? -19.359 -25.812 8.234 1 48.5 245 VAL A N 1
ATOM 1966 C CA . VAL A 1 245 ? -18.375 -24.938 7.621 1 48.5 245 VAL A CA 1
ATOM 1967 C C . VAL A 1 245 ? -18.188 -25.328 6.152 1 48.5 245 VAL A C 1
ATOM 1969 O O . VAL A 1 245 ? -18.125 -26.516 5.82 1 48.5 245 VAL A O 1
ATOM 1972 N N . ASP A 1 246 ? -18.281 -24.562 5.215 1 51.81 246 ASP A N 1
ATOM 1973 C CA . ASP A 1 246 ? -18.016 -24.75 3.793 1 51.81 246 ASP A CA 1
ATOM 1974 C C . ASP A 1 246 ? -16.516 -24.844 3.523 1 51.81 246 ASP A C 1
ATOM 1976 O O . ASP A 1 246 ? -15.758 -23.953 3.904 1 51.81 246 ASP A O 1
ATOM 1980 N N . VAL A 1 247 ? -16 -26.141 3.289 1 53.06 247 VAL A N 1
ATOM 1981 C CA . VAL A 1 247 ? -14.578 -26.312 2.994 1 53.06 247 VAL A CA 1
ATOM 1982 C C . VAL A 1 247 ? -14.359 -26.297 1.484 1 53.06 247 VAL A C 1
ATOM 1984 O O . VAL A 1 247 ? -15.031 -27.016 0.745 1 53.06 247 VAL A O 1
ATOM 1987 N N . PRO A 1 248 ? -13.438 -25.375 1.074 1 59.19 248 PRO A N 1
ATOM 1988 C CA . PRO A 1 248 ? -13.18 -25.375 -0.368 1 59.19 248 PRO A CA 1
ATOM 1989 C C . PRO A 1 248 ? -12.617 -26.703 -0.871 1 59.19 248 PRO A C 1
ATOM 1991 O O . PRO A 1 248 ? -11.742 -27.281 -0.229 1 59.19 248 PRO A O 1
ATOM 1994 N N . GLU A 1 249 ? -13.18 -27.312 -1.96 1 70.5 249 GLU A N 1
ATOM 1995 C CA . GLU A 1 249 ? -12.711 -28.562 -2.551 1 70.5 249 GLU A CA 1
ATOM 1996 C C . GLU A 1 249 ? -11.461 -28.344 -3.391 1 70.5 249 GLU A C 1
ATOM 1998 O O . GLU A 1 249 ? -10.633 -29.25 -3.533 1 70.5 249 GLU A O 1
ATOM 2003 N N . VAL A 1 250 ? -11.273 -27.109 -3.809 1 79.06 250 VAL A N 1
ATOM 2004 C CA . VAL A 1 250 ? -10.148 -26.797 -4.691 1 79.06 250 VAL A CA 1
ATOM 2005 C C . VAL A 1 250 ? -9.484 -25.5 -4.258 1 79.06 250 VAL A C 1
ATOM 2007 O O . VAL A 1 250 ? -10.133 -24.625 -3.668 1 79.06 250 VAL A O 1
ATOM 2010 N N . GLY A 1 251 ? -8.234 -25.438 -4.449 1 86.69 251 GLY A N 1
ATOM 2011 C CA . GLY A 1 251 ? -7.477 -24.219 -4.207 1 86.69 251 GLY A CA 1
ATOM 2012 C C . GLY A 1 251 ? -6.531 -23.875 -5.336 1 86.69 251 GLY A C 1
ATOM 2013 O O . GLY A 1 251 ? -6.41 -24.609 -6.309 1 86.69 251 GLY A O 1
ATOM 2014 N N . ALA A 1 252 ? -5.977 -22.734 -5.23 1 92.19 252 ALA A N 1
ATOM 2015 C CA . ALA A 1 252 ? -5.008 -22.312 -6.238 1 92.19 252 ALA A CA 1
ATOM 2016 C C . ALA A 1 252 ? -3.787 -23.234 -6.25 1 92.19 252 ALA A C 1
ATOM 2018 O O . ALA A 1 252 ? -3.285 -23.609 -5.191 1 92.19 252 ALA A O 1
ATOM 2019 N N . LYS A 1 253 ? -3.398 -23.594 -7.348 1 93.88 253 LYS A N 1
ATOM 2020 C CA . LYS A 1 253 ? -2.227 -24.453 -7.504 1 93.88 253 LYS A CA 1
ATOM 2021 C C . LYS A 1 253 ? -0.936 -23.641 -7.367 1 93.88 253 LYS A C 1
ATOM 2023 O O . LYS A 1 253 ? 0.09 -24.172 -6.938 1 93.88 253 LYS A O 1
ATOM 2028 N N . TYR A 1 254 ? -0.989 -22.359 -7.688 1 96.38 254 TYR A N 1
ATOM 2029 C CA . TYR A 1 254 ? 0.221 -21.547 -7.77 1 96.38 254 TYR A CA 1
ATOM 2030 C C . TYR A 1 254 ? 0.138 -20.359 -6.832 1 96.38 254 TYR A C 1
ATOM 2032 O O . TYR A 1 254 ? -0.949 -19.828 -6.582 1 96.38 254 TYR A O 1
ATOM 2040 N N . GLY A 1 255 ? 1.228 -19.906 -6.312 1 97.12 255 GLY A N 1
ATOM 2041 C CA . GLY A 1 255 ? 1.457 -18.703 -5.555 1 97.12 255 GLY A CA 1
ATOM 2042 C C . GLY A 1 255 ? 2.873 -18.172 -5.684 1 97.12 255 GLY A C 1
ATOM 2043 O O . GLY A 1 255 ? 3.68 -18.719 -6.434 1 97.12 255 GLY A O 1
ATOM 2044 N N . TYR A 1 256 ? 3.141 -17.047 -5.004 1 98.38 256 TYR A N 1
ATOM 2045 C CA . TYR A 1 256 ? 4.496 -16.516 -5.105 1 98.38 256 TYR A CA 1
ATOM 2046 C C . TYR A 1 256 ? 4.789 -15.547 -3.971 1 98.38 256 TYR A C 1
ATOM 2048 O O . TYR A 1 256 ? 3.875 -15.094 -3.285 1 98.38 256 TYR A O 1
ATOM 2056 N N . ILE A 1 257 ? 6.039 -15.328 -3.771 1 97.81 257 ILE A N 1
ATOM 2057 C CA . ILE A 1 257 ? 6.539 -14.289 -2.871 1 97.81 257 ILE A CA 1
ATOM 2058 C C . ILE A 1 257 ? 7.473 -13.352 -3.633 1 97.81 257 ILE A C 1
ATOM 2060 O O . ILE A 1 257 ? 8.328 -13.805 -4.398 1 97.81 257 ILE A O 1
ATOM 2064 N N . VAL A 1 258 ? 7.242 -12.07 -3.52 1 97.25 258 VAL A N 1
ATOM 2065 C CA . VAL A 1 258 ? 8.141 -11.078 -4.09 1 97.25 258 VAL A CA 1
ATOM 2066 C C . VAL A 1 258 ? 8.805 -10.281 -2.971 1 97.25 258 VAL A C 1
ATOM 2068 O O . VAL A 1 258 ? 8.156 -9.906 -1.994 1 97.25 258 VAL A O 1
ATOM 2071 N N . THR A 1 259 ? 10.125 -10.188 -3.035 1 93.69 259 THR A N 1
ATOM 2072 C CA . THR A 1 259 ? 10.891 -9.344 -2.121 1 93.69 259 THR A CA 1
ATOM 2073 C C . THR A 1 259 ? 11.531 -8.18 -2.869 1 93.69 259 THR A C 1
ATOM 2075 O O . THR A 1 259 ? 11.25 -7.965 -4.051 1 93.69 259 THR A O 1
ATOM 2078 N N . ASP A 1 260 ? 12.312 -7.348 -2.191 1 89.12 260 ASP A N 1
ATOM 2079 C CA . ASP A 1 260 ? 13.047 -6.246 -2.814 1 89.12 260 ASP A CA 1
ATOM 2080 C C . ASP A 1 260 ? 14.156 -6.77 -3.717 1 89.12 260 ASP A C 1
ATOM 2082 O O . ASP A 1 260 ? 14.719 -6.02 -4.52 1 89.12 260 ASP A O 1
ATOM 2086 N N . GLU A 1 261 ? 14.359 -8.133 -3.684 1 91 261 GLU A N 1
ATOM 2087 C CA . GLU A 1 261 ? 15.508 -8.648 -4.418 1 91 261 GLU A CA 1
ATOM 2088 C C . GLU A 1 261 ? 15.102 -9.742 -5.395 1 91 261 GLU A C 1
ATOM 2090 O O . GLU A 1 261 ? 15.75 -9.953 -6.418 1 91 261 GLU A O 1
ATOM 2095 N N . GLU A 1 262 ? 14.055 -10.391 -5.047 1 95.44 262 GLU A N 1
ATOM 2096 C CA . GLU A 1 262 ? 13.812 -11.609 -5.812 1 95.44 262 GLU A CA 1
ATOM 2097 C C . GLU A 1 262 ? 12.344 -12 -5.777 1 95.44 262 GLU A C 1
ATOM 2099 O O . GLU A 1 262 ? 11.555 -11.422 -5.023 1 95.44 262 GLU A O 1
ATOM 2104 N N . VAL A 1 263 ? 11.969 -12.906 -6.684 1 97.75 263 VAL A N 1
ATOM 2105 C CA . VAL A 1 263 ? 10.68 -13.594 -6.699 1 97.75 263 VAL A CA 1
ATOM 2106 C C . VAL A 1 263 ? 10.891 -15.086 -6.469 1 97.75 263 VAL A C 1
ATOM 2108 O O . VAL A 1 263 ? 11.828 -15.68 -7 1 97.75 263 VAL A O 1
ATOM 2111 N N . VAL A 1 264 ? 10.078 -15.664 -5.633 1 98.44 264 VAL A N 1
ATOM 2112 C CA . VAL A 1 264 ? 10.016 -17.109 -5.445 1 98.44 264 VAL A CA 1
ATOM 2113 C C . VAL A 1 264 ? 8.625 -17.625 -5.828 1 98.44 264 VAL A C 1
ATOM 2115 O O . VAL A 1 264 ? 7.621 -17.172 -5.266 1 98.44 264 VAL A O 1
ATOM 2118 N N . LEU A 1 265 ? 8.586 -18.531 -6.828 1 98.62 265 LEU A N 1
ATOM 2119 C CA . LEU A 1 265 ? 7.328 -19.141 -7.223 1 98.62 265 LEU A CA 1
ATOM 2120 C C . LEU A 1 265 ? 7.059 -20.406 -6.402 1 98.62 265 LEU A C 1
ATOM 2122 O O . LEU A 1 265 ? 7.988 -21.141 -6.059 1 98.62 265 LEU A O 1
ATOM 2126 N N . ILE A 1 266 ? 5.809 -20.609 -6.102 1 98 266 ILE A N 1
ATOM 2127 C CA . ILE A 1 266 ? 5.359 -21.734 -5.289 1 98 266 ILE A CA 1
ATOM 2128 C C . ILE A 1 266 ? 4.262 -22.5 -6.023 1 98 266 ILE A C 1
ATOM 2130 O O . ILE A 1 266 ? 3.375 -21.891 -6.629 1 98 266 ILE A O 1
ATOM 2134 N N . ARG A 1 267 ? 4.32 -23.828 -5.949 1 97.38 267 ARG A N 1
ATOM 2135 C CA . ARG A 1 267 ? 3.197 -24.609 -6.473 1 97.38 267 ARG A CA 1
ATOM 2136 C C . ARG A 1 267 ? 2.877 -25.781 -5.559 1 97.38 267 ARG A C 1
ATOM 2138 O O . ARG A 1 267 ? 3.748 -26.266 -4.832 1 97.38 267 ARG A O 1
ATOM 2145 N N . ARG A 1 268 ? 1.629 -26.109 -5.582 1 93.62 268 ARG A N 1
ATOM 2146 C CA . ARG A 1 268 ? 1.152 -27.344 -4.965 1 93.62 268 ARG A CA 1
ATOM 2147 C C . ARG A 1 268 ? 1.133 -28.484 -5.973 1 93.62 268 ARG A C 1
ATOM 2149 O O . ARG A 1 268 ? 0.793 -28.281 -7.141 1 93.62 268 ARG A O 1
ATOM 2156 N N . VAL A 1 269 ? 1.604 -29.594 -5.512 1 93.25 269 VAL A N 1
ATOM 2157 C CA . VAL A 1 269 ? 1.596 -30.797 -6.336 1 93.25 269 VAL A CA 1
ATOM 2158 C C . VAL A 1 269 ? 0.886 -31.922 -5.598 1 93.25 269 VAL A C 1
ATOM 2160 O O . VAL A 1 269 ? 0.958 -32.031 -4.367 1 93.25 269 VAL A O 1
ATOM 2163 N N . GLN A 1 270 ? 0.165 -32.688 -6.297 1 88.75 270 GLN A N 1
ATOM 2164 C CA . GLN A 1 270 ? -0.568 -33.812 -5.723 1 88.75 270 GLN A CA 1
ATOM 2165 C C . GLN A 1 270 ? 0.002 -35.125 -6.203 1 88.75 270 GLN A C 1
ATOM 2167 O O . GLN A 1 270 ? 0.247 -35.312 -7.395 1 88.75 270 GLN A O 1
ATOM 2172 N N . ASP A 1 271 ? 0.267 -36.031 -5.23 1 85.75 271 ASP A N 1
ATOM 2173 C CA . ASP A 1 271 ? 0.775 -37.344 -5.598 1 85.75 271 ASP A CA 1
ATOM 2174 C C . ASP A 1 271 ? -0.367 -38.281 -5.961 1 85.75 271 ASP A C 1
ATOM 2176 O O . ASP A 1 271 ? -1.527 -37.875 -6.016 1 85.75 271 ASP A O 1
ATOM 2180 N N . ALA A 1 272 ? 0.034 -39.5 -6.262 1 85.56 272 ALA A N 1
ATOM 2181 C CA . ALA A 1 272 ? -0.925 -40.5 -6.742 1 85.56 272 ALA A CA 1
ATOM 2182 C C . ALA A 1 272 ? -1.945 -40.844 -5.66 1 85.56 272 ALA A C 1
ATOM 2184 O O . ALA A 1 272 ? -3.047 -41.312 -5.965 1 85.56 272 ALA A O 1
ATOM 2185 N N . LEU A 1 273 ? -1.623 -40.594 -4.406 1 82.38 273 LEU A N 1
ATOM 2186 C CA . LEU A 1 273 ? -2.502 -40.906 -3.289 1 82.38 273 LEU A CA 1
ATOM 2187 C C . LEU A 1 273 ? -3.371 -39.719 -2.916 1 82.38 273 LEU A C 1
ATOM 2189 O O . LEU A 1 273 ? -4.16 -39.781 -1.972 1 82.38 273 LEU A O 1
ATOM 2193 N N . GLY A 1 274 ? -3.199 -38.562 -3.615 1 79.62 274 GLY A N 1
ATOM 2194 C CA . GLY A 1 274 ? -4.012 -37.406 -3.365 1 79.62 274 GLY A CA 1
ATOM 2195 C C . GLY A 1 274 ? -3.412 -36.469 -2.332 1 79.62 274 GLY A C 1
ATOM 2196 O O . GLY A 1 274 ? -4.051 -35.5 -1.913 1 79.62 274 GLY A O 1
ATOM 2197 N N . HIS A 1 275 ? -2.186 -36.781 -1.93 1 81.44 275 HIS A N 1
ATOM 2198 C CA . HIS A 1 275 ? -1.521 -35.938 -0.953 1 81.44 275 HIS A CA 1
ATOM 2199 C C . HIS A 1 275 ? -0.85 -34.719 -1.63 1 81.44 275 HIS A C 1
ATOM 2201 O O . HIS A 1 275 ? -0.165 -34.906 -2.643 1 81.44 275 HIS A O 1
ATOM 2207 N N . ASN A 1 276 ? -1.127 -33.562 -1.06 1 86.25 276 ASN A N 1
ATOM 2208 C CA . ASN A 1 276 ? -0.52 -32.344 -1.604 1 86.25 276 ASN A CA 1
ATOM 2209 C C . ASN A 1 276 ? 0.823 -32.062 -0.945 1 86.25 276 ASN A C 1
ATOM 2211 O O . ASN A 1 276 ? 0.993 -32.281 0.256 1 86.25 276 ASN A O 1
ATOM 2215 N N . SER A 1 277 ? 1.765 -31.688 -1.732 1 90.69 277 SER A N 1
ATOM 2216 C CA . SER A 1 277 ? 3.055 -31.188 -1.273 1 90.69 277 SER A CA 1
ATOM 2217 C C . SER A 1 277 ? 3.4 -29.859 -1.947 1 90.69 277 SER A C 1
ATOM 2219 O O . SER A 1 277 ? 2.701 -29.422 -2.863 1 90.69 277 SER A O 1
ATOM 2221 N N . LEU A 1 278 ? 4.402 -29.203 -1.382 1 94.12 278 LEU A N 1
ATOM 2222 C CA . LEU A 1 278 ? 4.789 -27.891 -1.898 1 94.12 278 LEU A CA 1
ATOM 2223 C C . LEU A 1 278 ? 6.129 -27.969 -2.623 1 94.12 278 LEU A C 1
ATOM 2225 O O . LEU A 1 278 ? 7.016 -28.734 -2.219 1 94.12 278 LEU A O 1
ATOM 2229 N N . GLN A 1 279 ? 6.195 -27.234 -3.666 1 97 279 GLN A N 1
ATOM 2230 C CA . GLN A 1 279 ? 7.461 -26.953 -4.336 1 97 279 GLN A CA 1
ATOM 2231 C C . GLN A 1 279 ? 7.676 -25.453 -4.512 1 97 279 GLN A C 1
ATOM 2233 O O . GLN A 1 279 ? 6.711 -24.688 -4.609 1 97 279 GLN A O 1
ATOM 2238 N N . ALA A 1 280 ? 8.93 -25.047 -4.504 1 97.94 280 ALA A N 1
ATOM 2239 C CA . ALA A 1 280 ? 9.266 -23.625 -4.691 1 97.94 280 ALA A CA 1
ATOM 2240 C C . ALA A 1 280 ? 10.516 -23.469 -5.547 1 97.94 280 ALA A C 1
ATOM 2242 O O . ALA A 1 280 ? 11.398 -24.328 -5.531 1 97.94 280 ALA A O 1
ATOM 2243 N N . THR A 1 281 ? 10.547 -22.438 -6.297 1 97.94 281 THR A N 1
ATOM 2244 C CA . THR A 1 281 ? 11.766 -22.125 -7.043 1 97.94 281 THR A CA 1
ATOM 2245 C C . THR A 1 281 ? 12.828 -21.547 -6.121 1 97.94 281 THR A C 1
ATOM 2247 O O . THR A 1 281 ? 12.531 -21.156 -4.988 1 97.94 281 THR A O 1
ATOM 2250 N N . ASP A 1 282 ? 14.078 -21.594 -6.727 1 95.88 282 ASP A N 1
ATOM 2251 C CA . ASP A 1 282 ? 15.07 -20.703 -6.113 1 95.88 282 ASP A CA 1
ATOM 2252 C C . ASP A 1 282 ? 14.656 -19.25 -6.254 1 95.88 282 ASP A C 1
ATOM 2254 O O . ASP A 1 282 ? 13.719 -18.922 -6.988 1 95.88 282 ASP A O 1
ATOM 2258 N N . GLY A 1 283 ? 15.336 -18.422 -5.445 1 96.62 283 GLY A N 1
ATOM 2259 C CA . GLY A 1 283 ? 15.094 -17 -5.645 1 96.62 283 GLY A CA 1
ATOM 2260 C C . GLY A 1 283 ? 15.484 -16.516 -7.031 1 96.62 283 GLY A C 1
ATOM 2261 O O . GLY A 1 283 ? 16.625 -16.703 -7.461 1 96.62 283 GLY A O 1
ATOM 2262 N N . ILE A 1 284 ? 14.469 -15.977 -7.727 1 96.56 284 ILE A N 1
ATOM 2263 C CA . ILE A 1 284 ? 14.719 -15.406 -9.039 1 96.56 284 ILE A CA 1
ATOM 2264 C C . ILE A 1 284 ? 14.938 -13.898 -8.914 1 96.56 284 ILE A C 1
ATOM 2266 O O . ILE A 1 284 ? 14.031 -13.164 -8.5 1 96.56 284 ILE A O 1
ATOM 2270 N N . PRO A 1 285 ? 16.109 -13.414 -9.312 1 94.56 285 PRO A N 1
ATOM 2271 C CA . PRO A 1 285 ? 16.406 -12 -9.086 1 94.56 285 PRO A CA 1
ATOM 2272 C C . PRO A 1 285 ? 15.438 -11.07 -9.828 1 94.56 285 PRO A C 1
ATOM 2274 O O . PRO A 1 285 ? 15.039 -11.367 -10.961 1 94.56 285 PRO A O 1
ATOM 2277 N N . LEU A 1 286 ? 15.086 -9.914 -9.133 1 92.5 286 LEU A N 1
ATOM 2278 C CA . LEU A 1 286 ? 14.211 -8.938 -9.773 1 92.5 286 LEU A CA 1
ATOM 2279 C C . LEU A 1 286 ? 14.898 -8.312 -10.992 1 92.5 286 LEU A C 1
ATOM 2281 O O . LEU A 1 286 ? 14.242 -7.996 -11.984 1 92.5 286 LEU A O 1
ATOM 2285 N N . ARG A 1 287 ? 16.172 -8.148 -10.844 1 87.12 287 ARG A N 1
ATOM 2286 C CA . ARG A 1 287 ? 16.953 -7.473 -11.883 1 87.12 287 ARG A CA 1
ATOM 2287 C C . ARG A 1 287 ? 17.578 -8.477 -12.844 1 87.12 287 ARG A C 1
ATOM 2289 O O . ARG A 1 287 ? 17.859 -9.617 -12.461 1 87.12 287 ARG A O 1
ATOM 2296 N N . ALA A 1 288 ? 17.703 -7.93 -13.992 1 80.44 288 ALA A N 1
ATOM 2297 C CA . ALA A 1 288 ? 18.406 -8.734 -14.984 1 80.44 288 ALA A CA 1
ATOM 2298 C C . ALA A 1 288 ? 19.781 -9.156 -14.484 1 80.44 288 ALA A C 1
ATOM 2300 O O . ALA A 1 288 ? 20.531 -8.336 -13.961 1 80.44 288 ALA A O 1
ATOM 2301 N N . THR A 1 289 ? 19.969 -10.406 -14.438 1 78.19 289 THR A N 1
ATOM 2302 C CA . THR A 1 289 ? 21.234 -10.992 -14.023 1 78.19 289 THR A CA 1
ATOM 2303 C C . THR A 1 289 ? 21.875 -11.773 -15.172 1 78.19 289 THR A C 1
ATOM 2305 O O . THR A 1 289 ? 21.234 -12.641 -15.766 1 78.19 289 THR A O 1
ATOM 2308 N N . PRO A 1 290 ? 23.094 -11.383 -15.453 1 79 290 PRO A N 1
ATOM 2309 C CA . PRO A 1 290 ? 23.766 -12.078 -16.547 1 79 290 PRO A CA 1
ATOM 2310 C C . PRO A 1 290 ? 23.797 -13.594 -16.359 1 79 290 PRO A C 1
ATOM 2312 O O . PRO A 1 290 ? 24.062 -14.078 -15.258 1 79 290 PRO A O 1
ATOM 2315 N N . GLY A 1 291 ? 23.422 -14.367 -17.375 1 77.62 291 GLY A N 1
ATOM 2316 C CA . GLY A 1 291 ? 23.5 -15.82 -17.344 1 77.62 291 GLY A CA 1
ATOM 2317 C C . GLY A 1 291 ? 22.203 -16.484 -16.922 1 77.62 291 GLY A C 1
ATOM 2318 O O . GLY A 1 291 ? 22.047 -17.688 -17.094 1 77.62 291 GLY A O 1
ATOM 2319 N N . LEU A 1 292 ? 21.375 -15.688 -16.328 1 79.88 292 LEU A N 1
ATOM 2320 C CA . LEU A 1 292 ? 20.094 -16.25 -15.922 1 79.88 292 LEU A CA 1
ATOM 2321 C C . LEU A 1 292 ? 19.031 -16.016 -16.984 1 79.88 292 LEU A C 1
ATOM 2323 O O . LEU A 1 292 ? 18.938 -14.922 -17.547 1 79.88 292 LEU A O 1
ATOM 2327 N N . ALA A 1 293 ? 18.344 -17.078 -17.266 1 80.38 293 ALA A N 1
ATOM 2328 C CA . ALA A 1 293 ? 17.328 -17.047 -18.328 1 80.38 293 ALA A CA 1
ATOM 2329 C C . ALA A 1 293 ? 16.062 -16.328 -17.859 1 80.38 293 ALA A C 1
ATOM 2331 O O . ALA A 1 293 ? 15.258 -15.891 -18.672 1 80.38 293 ALA A O 1
ATOM 2332 N N . MET A 1 294 ? 15.906 -16.219 -16.562 1 90.81 294 MET A N 1
ATOM 2333 C CA . MET A 1 294 ? 14.648 -15.695 -16.047 1 90.81 294 MET A CA 1
ATOM 2334 C C . MET A 1 294 ? 14.906 -14.703 -14.906 1 90.81 294 MET A C 1
ATOM 2336 O O . MET A 1 294 ? 15.75 -14.953 -14.039 1 90.81 294 MET A O 1
ATOM 2340 N N . ASN A 1 295 ? 14.32 -13.539 -15.023 1 94.81 295 ASN A N 1
ATOM 2341 C CA . ASN A 1 295 ? 14.305 -12.594 -13.914 1 94.81 295 ASN A CA 1
ATOM 2342 C C . ASN A 1 295 ? 12.914 -12.445 -13.32 1 94.81 295 ASN A C 1
ATOM 2344 O O . ASN A 1 295 ? 12 -13.195 -13.672 1 94.81 295 ASN A O 1
ATOM 2348 N N . GLY A 1 296 ? 12.766 -11.539 -12.359 1 96.19 296 GLY A N 1
ATOM 2349 C CA . GLY A 1 296 ? 11.523 -11.406 -11.609 1 96.19 296 GLY A CA 1
ATOM 2350 C C . GLY A 1 296 ? 10.328 -11.117 -12.492 1 96.19 296 GLY A C 1
ATOM 2351 O O . GLY A 1 296 ? 9.242 -11.672 -12.289 1 96.19 296 GLY A O 1
ATOM 2352 N N . MET A 1 297 ? 10.461 -10.219 -13.484 1 95.25 297 MET A N 1
ATOM 2353 C CA . MET A 1 297 ? 9.352 -9.875 -14.367 1 95.25 297 MET A CA 1
ATOM 2354 C C . MET A 1 297 ? 8.883 -11.086 -15.156 1 95.25 297 MET A C 1
ATOM 2356 O O . MET A 1 297 ? 7.688 -11.375 -15.227 1 95.25 297 MET A O 1
ATOM 2360 N N . LEU A 1 298 ? 9.82 -11.789 -15.75 1 96.81 298 LEU A N 1
ATOM 2361 C CA . LEU A 1 298 ? 9.461 -12.969 -16.531 1 96.81 298 LEU A CA 1
ATOM 2362 C C . LEU A 1 298 ? 8.836 -14.039 -15.648 1 96.81 298 LEU A C 1
ATOM 2364 O O . LEU A 1 298 ? 7.898 -14.727 -16.062 1 96.81 298 LEU A O 1
ATOM 2368 N N . ALA A 1 299 ? 9.359 -14.195 -14.438 1 97.88 299 ALA A N 1
ATOM 2369 C CA . ALA A 1 299 ? 8.805 -15.156 -13.484 1 97.88 299 ALA A CA 1
ATOM 2370 C C . ALA A 1 299 ? 7.352 -14.812 -13.148 1 97.88 299 ALA A C 1
ATOM 2372 O O . ALA A 1 299 ? 6.492 -15.695 -13.117 1 97.88 299 ALA A O 1
ATOM 2373 N N . LEU A 1 300 ? 7.113 -13.539 -12.906 1 98.19 300 LEU A N 1
ATOM 2374 C CA . LEU A 1 300 ? 5.762 -13.094 -12.586 1 98.19 300 LEU A CA 1
ATOM 2375 C C . LEU A 1 300 ? 4.816 -13.32 -13.766 1 98.19 300 LEU A C 1
ATOM 2377 O O . LEU A 1 300 ? 3.695 -13.797 -13.578 1 98.19 300 LEU A O 1
ATOM 2381 N N . LEU A 1 301 ? 5.277 -13.008 -14.945 1 97.88 301 LEU A N 1
ATOM 2382 C CA . LEU A 1 301 ? 4.457 -13.258 -16.125 1 97.88 301 LEU A CA 1
ATOM 2383 C C . LEU A 1 301 ? 4.168 -14.75 -16.281 1 97.88 301 LEU A C 1
ATOM 2385 O O . LEU A 1 301 ? 3.033 -15.141 -16.562 1 97.88 301 LEU A O 1
ATOM 2389 N N . LEU A 1 302 ? 5.164 -15.531 -16.078 1 98.25 302 LEU A N 1
ATOM 2390 C CA . LEU A 1 302 ? 5.043 -16.969 -16.25 1 98.25 302 LEU A CA 1
ATOM 2391 C C . LEU A 1 302 ? 4.004 -17.547 -15.281 1 98.25 302 LEU A C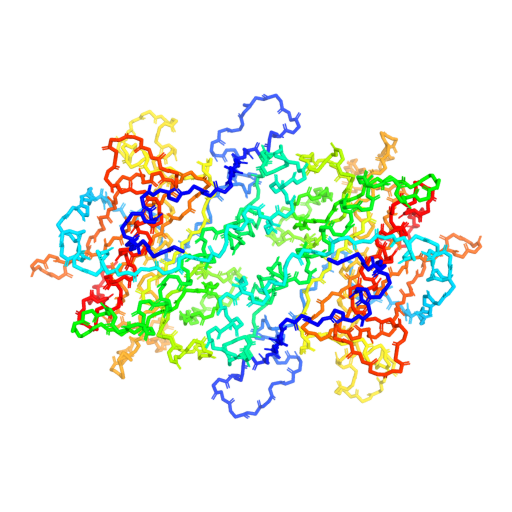 1
ATOM 2393 O O . LEU A 1 302 ? 3.1 -18.266 -15.695 1 98.25 302 LEU A O 1
ATOM 2397 N N . VAL A 1 303 ? 4.113 -17.219 -14.008 1 98.44 303 VAL A N 1
ATOM 2398 C CA . VAL A 1 303 ? 3.238 -17.828 -13.016 1 98.44 303 VAL A CA 1
ATOM 2399 C C . VAL A 1 303 ? 1.8 -17.375 -13.234 1 98.44 303 VAL A C 1
ATOM 2401 O O . VAL A 1 303 ? 0.855 -18.125 -12.984 1 98.44 303 VAL A O 1
ATOM 2404 N N . HIS A 1 304 ? 1.581 -16.156 -13.766 1 98.19 304 HIS A N 1
ATOM 2405 C CA . HIS A 1 304 ? 0.23 -15.68 -14.031 1 98.19 304 HIS A CA 1
ATOM 2406 C C . HIS A 1 304 ? -0.343 -16.328 -15.289 1 98.19 304 HIS A C 1
ATOM 2408 O O . HIS A 1 304 ? -1.558 -16.5 -15.406 1 98.19 304 HIS A O 1
ATOM 2414 N N . LEU A 1 305 ? 0.53 -16.703 -16.25 1 98.19 305 LEU A N 1
ATOM 2415 C CA . LEU A 1 305 ? 0.058 -17.484 -17.375 1 98.19 305 LEU A CA 1
ATOM 2416 C C . LEU A 1 305 ? -0.344 -18.891 -16.938 1 98.19 305 LEU A C 1
ATOM 2418 O O . LEU A 1 305 ? -1.347 -19.438 -17.406 1 98.19 305 LEU A O 1
ATOM 2422 N N . LEU A 1 306 ? 0.444 -19.438 -16.016 1 97.81 306 LEU A N 1
ATOM 2423 C CA . LEU A 1 306 ? 0.068 -20.719 -15.445 1 97.81 306 LEU A CA 1
ATOM 2424 C C . LEU A 1 306 ? -1.285 -20.641 -14.75 1 97.81 306 LEU A C 1
ATOM 2426 O O . LEU A 1 306 ? -2.131 -21.516 -14.914 1 97.81 306 LEU A O 1
ATOM 2430 N N . ALA A 1 307 ? -1.507 -19.547 -14.047 1 96.5 307 ALA A N 1
ATOM 2431 C CA . ALA A 1 307 ? -2.75 -19.328 -13.312 1 96.5 307 ALA A CA 1
ATOM 2432 C C . ALA A 1 307 ? -3.898 -19 -14.258 1 96.5 307 ALA A C 1
ATOM 2434 O O . ALA A 1 307 ? -5.07 -19.062 -13.875 1 96.5 307 ALA A O 1
ATOM 2435 N N . ALA A 1 308 ? -3.572 -18.594 -15.469 1 96.5 308 ALA A N 1
ATOM 2436 C CA . ALA A 1 308 ? -4.59 -18.25 -16.453 1 96.5 308 ALA A CA 1
ATOM 2437 C C . ALA A 1 308 ? -5.184 -19.484 -17.109 1 96.5 308 ALA A C 1
ATOM 2439 O O . ALA A 1 308 ? -6.23 -19.422 -17.75 1 96.5 308 ALA A O 1
ATOM 2440 N N . ASP A 1 309 ? -4.48 -20.594 -17.016 1 95.19 309 ASP A N 1
ATOM 2441 C CA . ASP A 1 309 ? -4.969 -21.859 -17.578 1 95.19 309 ASP A CA 1
ATOM 2442 C C . ASP A 1 309 ? -6.203 -22.344 -16.812 1 95.19 309 ASP A C 1
ATOM 2444 O O . ASP A 1 309 ? -6.109 -22.719 -15.648 1 95.19 309 ASP A O 1
ATOM 2448 N N . THR A 1 310 ? -7.367 -22.406 -17.469 1 90 310 THR A N 1
ATOM 2449 C CA . THR A 1 310 ? -8.648 -22.703 -16.828 1 90 310 THR A CA 1
ATOM 2450 C C . THR A 1 310 ? -8.641 -24.109 -16.25 1 90 310 THR A C 1
ATOM 2452 O O . THR A 1 310 ? -9.422 -24.422 -15.344 1 90 310 THR A O 1
ATOM 2455 N N . ARG A 1 311 ? -7.816 -25.031 -16.672 1 86.5 311 ARG A N 1
ATOM 2456 C CA . ARG A 1 311 ? -7.809 -26.406 -16.172 1 86.5 311 ARG A CA 1
ATOM 2457 C C . ARG A 1 311 ? -6.605 -26.656 -15.281 1 86.5 311 ARG A C 1
ATOM 2459 O O . ARG A 1 311 ? -6.535 -27.688 -14.602 1 86.5 311 ARG A O 1
ATOM 2466 N N . GLY A 1 312 ? -5.691 -25.672 -15.258 1 88.25 312 GLY A N 1
ATOM 2467 C CA . GLY A 1 312 ? -4.434 -25.984 -14.594 1 88.25 312 GLY A CA 1
ATOM 2468 C C . GLY A 1 312 ? -4.156 -25.094 -13.398 1 88.25 312 GLY A C 1
ATOM 2469 O O . GLY A 1 312 ? -3.176 -25.312 -12.68 1 88.25 312 GLY A O 1
ATOM 2470 N N . TRP A 1 313 ? -5.02 -24.156 -13.125 1 91.44 313 TRP A N 1
ATOM 2471 C CA . TRP A 1 313 ? -4.68 -23.156 -12.109 1 91.44 313 TRP A CA 1
ATOM 2472 C C . TRP A 1 313 ? -5.102 -23.625 -10.719 1 91.44 313 TRP A C 1
ATOM 2474 O O . TRP A 1 313 ? -4.676 -23.062 -9.711 1 91.44 313 TRP A O 1
ATOM 2484 N N . TRP A 1 314 ? -5.859 -24.766 -10.633 1 88.75 314 TRP A N 1
ATOM 2485 C CA . TRP A 1 314 ? -6.375 -25.234 -9.352 1 88.75 314 TRP A CA 1
ATOM 2486 C C . TRP A 1 314 ? -5.977 -26.688 -9.102 1 88.75 314 TRP A C 1
ATOM 2488 O O . TRP A 1 314 ? -5.531 -27.391 -10.023 1 88.75 314 TRP A O 1
ATOM 2498 N N . ILE A 1 315 ? -6.055 -27.062 -7.863 1 88.25 315 ILE A N 1
ATOM 2499 C CA . ILE A 1 315 ? -5.762 -28.422 -7.422 1 88.25 315 ILE A CA 1
ATOM 2500 C C . ILE A 1 315 ? -6.699 -28.812 -6.277 1 88.25 315 ILE A C 1
ATOM 2502 O O . ILE A 1 315 ? -7.102 -27.953 -5.484 1 88.25 315 ILE A O 1
ATOM 2506 N N . ASP A 1 316 ? -7.066 -30.031 -6.242 1 83.19 316 ASP A N 1
ATOM 2507 C CA . ASP A 1 316 ? -7.918 -30.516 -5.16 1 83.19 316 ASP A CA 1
ATOM 2508 C C . ASP A 1 316 ? -7.219 -30.391 -3.811 1 83.19 316 ASP A C 1
ATOM 2510 O O . ASP A 1 316 ? -6.031 -30.688 -3.686 1 83.19 316 ASP A O 1
ATOM 2514 N N . ASN A 1 317 ? -8.031 -29.828 -2.879 1 79.44 317 ASN A N 1
ATOM 2515 C CA . ASN A 1 317 ? -7.508 -29.812 -1.517 1 79.44 317 ASN A CA 1
ATOM 2516 C C . ASN A 1 317 ? -7.613 -31.172 -0.853 1 79.44 317 ASN A C 1
ATOM 2518 O O . ASN A 1 317 ? -8.562 -31.922 -1.103 1 79.44 317 ASN A O 1
ATOM 2522 N N . ASP A 1 318 ? -6.566 -31.484 -0.138 1 71.81 318 ASP A N 1
ATOM 2523 C CA . ASP A 1 318 ? -6.629 -32.75 0.575 1 71.81 318 ASP A CA 1
ATOM 2524 C C . ASP A 1 318 ? -6.883 -32.531 2.064 1 71.81 318 ASP A C 1
ATOM 2526 O O . ASP A 1 318 ? -7.086 -31.406 2.508 1 71.81 318 ASP A O 1
ATOM 2530 N N . ARG A 1 319 ? -7.156 -33.719 2.75 1 63 319 ARG A N 1
ATOM 2531 C CA . ARG A 1 319 ? -7.539 -33.688 4.16 1 63 319 ARG A CA 1
ATOM 2532 C C . ARG A 1 319 ? -6.477 -33 5 1 63 319 ARG A C 1
ATOM 2534 O O . ARG A 1 319 ? -6.789 -32.375 6.027 1 63 319 ARG A O 1
ATOM 2541 N N . ASN A 1 320 ? -5.242 -33.031 4.457 1 61.31 320 ASN A N 1
ATOM 2542 C CA . ASN A 1 320 ? -4.148 -32.469 5.242 1 61.31 320 ASN A CA 1
ATOM 2543 C C . ASN A 1 320 ? -3.955 -30.969 4.953 1 61.31 320 ASN A C 1
ATOM 2545 O O . ASN A 1 320 ? -3.148 -30.312 5.602 1 61.31 320 ASN A O 1
ATOM 2549 N N . ASP A 1 321 ? -4.668 -30.516 3.98 1 58.56 321 ASP A N 1
ATOM 2550 C CA . ASP A 1 321 ? -4.5 -29.109 3.621 1 58.56 321 ASP A CA 1
ATOM 2551 C C . ASP A 1 321 ? -5.195 -28.188 4.629 1 58.56 321 ASP A C 1
ATOM 2553 O O . ASP A 1 321 ? -4.984 -26.984 4.621 1 58.56 321 ASP A O 1
ATOM 2557 N N . ARG A 1 322 ? -5.98 -28.875 5.555 1 50.91 322 ARG A N 1
ATOM 2558 C CA . ARG A 1 322 ? -6.707 -28.125 6.57 1 50.91 322 ARG A CA 1
ATOM 2559 C C . ARG A 1 322 ? -5.91 -28.047 7.867 1 50.91 322 ARG A C 1
ATOM 2561 O O . ARG A 1 322 ? -5.145 -28.969 8.188 1 50.91 322 ARG A O 1
ATOM 2568 N N . MET B 1 1 ? 6.043 21.531 -22.062 1 63.88 1 MET B N 1
ATOM 2569 C CA . MET B 1 1 ? 5.371 22.812 -21.844 1 63.88 1 MET B CA 1
ATOM 2570 C C . MET B 1 1 ? 5.434 23.203 -20.375 1 63.88 1 MET B C 1
ATOM 2572 O O . MET B 1 1 ? 5.258 22.359 -19.484 1 63.88 1 MET B O 1
ATOM 2576 N N . THR B 1 2 ? 5.906 24.438 -20.094 1 80.5 2 THR B N 1
ATOM 2577 C CA . THR B 1 2 ? 6.039 25 -18.75 1 80.5 2 THR B CA 1
ATOM 2578 C C . THR B 1 2 ? 4.734 25.656 -18.297 1 80.5 2 THR B C 1
ATOM 2580 O O . THR B 1 2 ? 4.125 26.406 -19.047 1 80.5 2 THR B O 1
ATOM 2583 N N . VAL B 1 3 ? 4.191 25.156 -17.25 1 90.88 3 VAL B N 1
ATOM 2584 C CA . VAL B 1 3 ? 3.031 25.75 -16.578 1 90.88 3 VAL B CA 1
ATOM 2585 C C . VAL B 1 3 ? 3.393 26.125 -15.148 1 90.88 3 VAL B C 1
ATOM 2587 O O . VAL B 1 3 ? 4.488 25.812 -14.672 1 90.88 3 VAL B O 1
ATOM 2590 N N . SER B 1 4 ? 2.482 26.953 -14.555 1 94.88 4 SER B N 1
ATOM 2591 C CA . SER B 1 4 ? 2.715 27.219 -13.141 1 94.88 4 SER B CA 1
ATOM 2592 C C . SER B 1 4 ? 2.26 26.031 -12.281 1 94.88 4 SER B C 1
ATOM 2594 O O . SER B 1 4 ? 1.44 25.234 -12.719 1 94.88 4 SER B O 1
ATOM 2596 N N . TYR B 1 5 ? 2.801 25.906 -10.977 1 94.75 5 TYR B N 1
ATOM 2597 C CA . TYR B 1 5 ? 2.301 24.906 -10.039 1 94.75 5 TYR B CA 1
ATOM 2598 C C . TYR B 1 5 ? 0.796 25.062 -9.836 1 94.75 5 TYR B C 1
ATOM 2600 O O . TYR B 1 5 ? 0.074 24.062 -9.773 1 94.75 5 TYR B O 1
ATOM 2608 N N . TYR B 1 6 ? 0.347 26.328 -9.758 1 94.12 6 TYR B N 1
ATOM 2609 C CA . TYR B 1 6 ? -1.061 26.625 -9.516 1 94.12 6 TYR B CA 1
ATOM 2610 C C . TYR B 1 6 ? -1.934 26.094 -10.648 1 94.12 6 TYR B C 1
ATOM 2612 O O . TYR B 1 6 ? -2.881 25.344 -10.406 1 94.12 6 TYR B O 1
ATOM 2620 N N . ASP B 1 7 ? -1.599 26.406 -11.844 1 91.69 7 ASP B N 1
ATOM 2621 C CA . ASP B 1 7 ? -2.393 26 -13 1 91.69 7 ASP B CA 1
ATOM 2622 C C . ASP B 1 7 ? -2.396 24.484 -13.164 1 91.69 7 ASP B C 1
ATOM 2624 O O . ASP B 1 7 ? -3.428 23.891 -13.484 1 91.69 7 ASP B O 1
ATOM 2628 N N . TRP B 1 8 ? -1.25 23.938 -12.961 1 90.75 8 TRP B N 1
ATOM 2629 C CA . TRP B 1 8 ? -1.155 22.484 -13.055 1 90.75 8 TRP B CA 1
ATOM 2630 C C . TRP B 1 8 ? -2.004 21.812 -11.984 1 90.75 8 TRP B C 1
ATOM 2632 O O . TRP B 1 8 ? -2.762 20.891 -12.273 1 90.75 8 TRP B O 1
ATOM 2642 N N . ALA B 1 9 ? -1.87 22.312 -10.734 1 92.81 9 ALA B N 1
ATOM 2643 C CA . ALA B 1 9 ? -2.562 21.688 -9.609 1 92.81 9 ALA B CA 1
ATOM 2644 C C . ALA B 1 9 ? -4.074 21.844 -9.75 1 92.81 9 ALA B C 1
ATOM 2646 O O . ALA B 1 9 ? -4.82 20.875 -9.562 1 92.81 9 ALA B O 1
ATOM 2647 N N . VAL B 1 10 ? -4.57 23 -10.109 1 90.38 10 VAL B N 1
ATOM 2648 C CA . VAL B 1 10 ? -6.008 23.25 -10.18 1 90.38 10 VAL B CA 1
ATOM 2649 C C . VAL B 1 10 ? -6.617 22.453 -11.328 1 90.38 10 VAL B C 1
ATOM 2651 O O . VAL B 1 10 ? -7.797 22.094 -11.289 1 90.38 10 VAL B O 1
ATOM 2654 N N . GLY B 1 11 ? -5.82 22.109 -12.336 1 86.12 11 GLY B N 1
ATOM 2655 C CA . GLY B 1 11 ? -6.293 21.328 -13.461 1 86.12 11 GLY B CA 1
ATOM 2656 C C . GLY B 1 11 ? -6.066 19.828 -13.289 1 86.12 11 GLY B C 1
ATOM 2657 O O . GLY B 1 11 ? -6.422 19.031 -14.164 1 86.12 11 GLY B O 1
ATOM 2658 N N . TYR B 1 12 ? -5.535 19.453 -12.188 1 86.25 12 TYR B N 1
ATOM 2659 C CA . TYR B 1 12 ? -5.176 18.062 -11.969 1 86.25 12 TYR B CA 1
ATOM 2660 C C . TYR B 1 12 ? -6.418 17.188 -11.828 1 86.25 12 TYR B C 1
ATOM 2662 O O . TYR B 1 12 ? -7.332 17.531 -11.07 1 86.25 12 TYR B O 1
ATOM 2670 N N . THR B 1 13 ? -6.48 16.156 -12.578 1 79.06 13 THR B N 1
ATOM 2671 C CA . THR B 1 13 ? -7.551 15.172 -12.477 1 79.06 13 THR B CA 1
ATOM 2672 C C . THR B 1 13 ? -6.977 13.758 -12.359 1 79.06 13 THR B C 1
ATOM 2674 O O . THR B 1 13 ? -6.508 13.188 -13.352 1 79.06 13 THR B O 1
ATOM 2677 N N . PRO B 1 14 ? -7.031 13.273 -11.078 1 78.75 14 PRO B N 1
ATOM 2678 C CA . PRO B 1 14 ? -6.59 11.883 -10.969 1 78.75 14 PRO B CA 1
ATOM 2679 C C . PRO B 1 14 ? -7.57 10.898 -11.602 1 78.75 14 PRO B C 1
ATOM 2681 O O . PRO B 1 14 ? -8.711 11.266 -11.898 1 78.75 14 PRO B O 1
ATOM 2684 N N . PRO B 1 15 ? -7.043 9.664 -11.852 1 73.75 15 PRO B N 1
ATOM 2685 C CA . PRO B 1 15 ? -7.996 8.648 -12.305 1 73.75 15 PRO B CA 1
ATOM 2686 C C . PRO B 1 15 ? -9.156 8.453 -11.336 1 73.75 15 PRO B C 1
ATOM 2688 O O . PRO B 1 15 ? -9.008 8.688 -10.133 1 73.75 15 PRO B O 1
ATOM 2691 N N . GLU B 1 16 ? -10.336 8.242 -11.938 1 71.12 16 GLU B N 1
ATOM 2692 C CA . GLU B 1 16 ? -11.508 8.023 -11.086 1 71.12 16 GLU B CA 1
ATOM 2693 C C . GLU B 1 16 ? -11.297 6.832 -10.156 1 71.12 16 GLU B C 1
ATOM 2695 O O . GLU B 1 16 ? -10.875 5.762 -10.594 1 71.12 16 GLU B O 1
ATOM 2700 N N . MET B 1 17 ? -11.422 7.199 -8.891 1 71.88 17 MET B N 1
ATOM 2701 C CA . MET B 1 17 ? -11.359 6.172 -7.859 1 71.88 17 MET B CA 1
ATOM 2702 C C . MET B 1 17 ? -12.656 6.121 -7.062 1 71.88 17 MET B C 1
ATOM 2704 O O . MET B 1 17 ? -13.258 7.16 -6.781 1 71.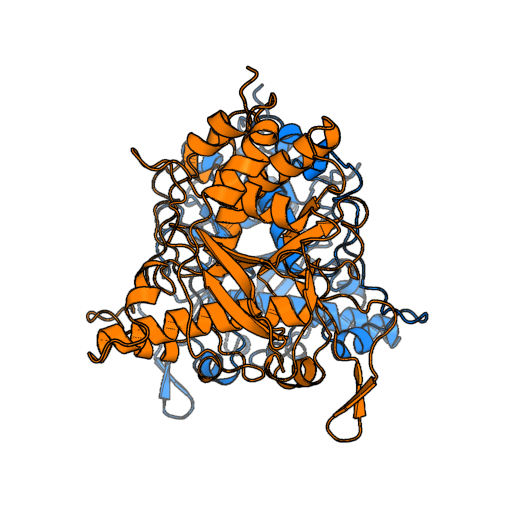88 17 MET B O 1
ATOM 2708 N N . LYS B 1 18 ? -13.438 5.102 -7.172 1 69.75 18 LYS B N 1
ATOM 2709 C CA . LYS B 1 18 ? -14.656 5.02 -6.367 1 69.75 18 LYS B CA 1
ATOM 2710 C C . LYS B 1 18 ? -14.617 3.818 -5.43 1 69.75 18 LYS B C 1
ATOM 2712 O O . LYS B 1 18 ? -14.383 2.689 -5.867 1 69.75 18 LYS B O 1
ATOM 2717 N N . THR B 1 19 ? -14.617 4.223 -4.203 1 70.62 19 THR B N 1
ATOM 2718 C CA . THR B 1 19 ? -14.734 3.156 -3.217 1 70.62 19 THR B CA 1
ATOM 2719 C C . THR B 1 19 ? -16.203 2.938 -2.828 1 70.62 19 THR B C 1
ATOM 2721 O O . THR B 1 19 ? -16.984 3.889 -2.768 1 70.62 19 THR B O 1
ATOM 2724 N N . GLU B 1 20 ? -16.516 1.738 -2.975 1 66 20 GLU B N 1
ATOM 2725 C CA . GLU B 1 20 ? -17.875 1.388 -2.549 1 66 20 GLU B CA 1
ATOM 2726 C C . GLU B 1 20 ? -17.844 0.365 -1.417 1 66 20 GLU B C 1
ATOM 2728 O O . GLU B 1 20 ? -16.938 -0.469 -1.348 1 66 20 GLU B O 1
ATOM 2733 N N . LYS B 1 21 ? -18.828 0.632 -0.513 1 60.09 21 LYS B N 1
ATOM 2734 C CA . LYS B 1 21 ? -18.969 -0.35 0.556 1 60.09 21 LYS B CA 1
ATOM 2735 C C . LYS B 1 21 ? -19.219 -1.747 -0.011 1 60.09 21 LYS B C 1
ATOM 2737 O O . LYS B 1 21 ? -19.984 -1.915 -0.959 1 60.09 21 LYS B O 1
ATOM 2742 N N . PRO B 1 22 ? -18.25 -2.652 0.421 1 48.84 22 PRO B N 1
ATOM 2743 C CA . PRO B 1 22 ? -18.547 -3.992 -0.09 1 48.84 22 PRO B CA 1
ATOM 2744 C C . PRO B 1 22 ? -19.984 -4.426 0.182 1 48.84 22 PRO B C 1
ATOM 2746 O O . PRO B 1 22 ? -20.516 -4.184 1.271 1 48.84 22 PRO B O 1
ATOM 2749 N N . THR B 1 23 ? -20.938 -4.242 -0.771 1 43.97 23 THR B N 1
ATOM 2750 C CA . THR B 1 23 ? -22.281 -4.77 -0.581 1 43.97 23 THR B CA 1
ATOM 2751 C C . THR B 1 23 ? -22.234 -6.129 0.11 1 43.97 23 THR B C 1
ATOM 2753 O O . THR B 1 23 ? -21.562 -7.051 -0.366 1 43.97 23 THR B O 1
ATOM 2756 N N . PRO B 1 24 ? -22.359 -6.117 1.45 1 38.31 24 PRO B N 1
ATOM 2757 C CA . PRO B 1 24 ? -22.531 -7.516 1.845 1 38.31 24 PRO B CA 1
ATOM 2758 C C . PRO B 1 24 ? -23.375 -8.312 0.854 1 38.31 24 PRO B C 1
ATOM 2760 O O . PRO B 1 24 ? -24.219 -7.742 0.156 1 38.31 24 PRO B O 1
ATOM 2763 N N . LEU B 1 25 ? -22.859 -9.508 0.452 1 35.38 25 LEU B N 1
ATOM 2764 C CA . LEU B 1 25 ? -23.75 -10.336 -0.363 1 35.38 25 LEU B CA 1
ATOM 2765 C C . LEU B 1 25 ? -25.203 -10 -0.099 1 35.38 25 LEU B C 1
ATOM 2767 O O . LEU B 1 25 ? -26.094 -10.477 -0.807 1 35.38 25 LEU B O 1
ATOM 2771 N N . GLY B 1 26 ? -25.562 -9.656 1.297 1 29.97 26 GLY B N 1
ATOM 2772 C CA . GLY B 1 26 ? -27 -9.477 1.437 1 29.97 26 GLY B CA 1
ATOM 2773 C C . GLY B 1 26 ? -27.469 -8.078 1.077 1 29.97 26 GLY B C 1
ATOM 2774 O O . GLY B 1 26 ? -26.656 -7.172 0.913 1 29.97 26 GLY B O 1
ATOM 2775 N N . SER B 1 27 ? -28.812 -7.82 0.809 1 31.81 27 SER B N 1
ATOM 2776 C CA . SER B 1 27 ? -29.656 -6.734 0.324 1 31.81 27 SER B CA 1
ATOM 2777 C C . SER B 1 27 ? -29.359 -5.43 1.05 1 31.81 27 SER B C 1
ATOM 2779 O O . SER B 1 27 ? -29.578 -4.344 0.503 1 31.81 27 SER B O 1
ATOM 2781 N N . ASP B 1 28 ? -29.547 -5.215 2.322 1 34.56 28 ASP B N 1
ATOM 2782 C CA . ASP B 1 28 ? -30.016 -4.02 3.021 1 34.56 28 ASP B CA 1
ATOM 2783 C C . ASP B 1 28 ? -28.844 -3.168 3.492 1 34.56 28 ASP B C 1
ATOM 2785 O O . ASP B 1 28 ? -29.016 -2.242 4.285 1 34.56 28 ASP B O 1
ATOM 2789 N N . GLY B 1 29 ? -28.109 -2.531 2.721 1 40.59 29 GLY B N 1
ATOM 2790 C CA . GLY B 1 29 ? -27.094 -1.516 2.979 1 40.59 29 GLY B CA 1
ATOM 2791 C C . GLY B 1 29 ? -26.656 -1.459 4.43 1 40.59 29 GLY B C 1
ATOM 2792 O O . GLY B 1 29 ? -27.5 -1.46 5.332 1 40.59 29 GLY B O 1
ATOM 2793 N N . PHE B 1 30 ? -25.5 -1.853 4.832 1 44.5 30 PHE B N 1
ATOM 2794 C CA . PHE B 1 30 ? -25.062 -1.858 6.223 1 44.5 30 PHE B CA 1
ATOM 2795 C C . PHE B 1 30 ? -24.875 -0.436 6.738 1 44.5 30 PHE B C 1
ATOM 2797 O O . PHE B 1 30 ? -24.438 0.447 5.996 1 44.5 30 PHE B O 1
ATOM 2804 N N . THR B 1 31 ? -25.641 -0.111 7.953 1 46.41 31 THR B N 1
ATOM 2805 C CA . THR B 1 31 ? -25.344 1.112 8.688 1 46.41 31 THR B CA 1
ATOM 2806 C C . THR B 1 31 ? -23.859 1.183 9.055 1 46.41 31 THR B C 1
ATOM 2808 O O . THR B 1 31 ? -23.172 0.166 9.039 1 46.41 31 THR B O 1
ATOM 2811 N N . PRO B 1 32 ? -23.359 2.387 9.25 1 45.25 32 PRO B N 1
ATOM 2812 C CA . PRO B 1 32 ? -21.969 2.525 9.719 1 45.25 32 PRO B CA 1
ATOM 2813 C C . PRO B 1 32 ? -21.656 1.629 10.914 1 45.25 32 PRO B C 1
ATOM 2815 O O . PRO B 1 32 ? -20.578 1.03 10.969 1 45.25 32 PRO B O 1
ATOM 2818 N N . ASP B 1 33 ? -22.547 1.489 11.789 1 48.22 33 ASP B N 1
ATOM 2819 C CA . ASP B 1 33 ? -22.359 0.603 12.938 1 48.22 33 ASP B CA 1
ATOM 2820 C C . ASP B 1 33 ? -22.188 -0.847 12.484 1 48.22 33 ASP B C 1
ATOM 2822 O O . ASP B 1 33 ? -21.359 -1.581 13.023 1 48.22 33 ASP B O 1
ATOM 2826 N N . GLN B 1 34 ? -22.969 -1.194 11.461 1 46.97 34 GLN B N 1
ATOM 2827 C CA . GLN B 1 34 ? -22.891 -2.551 10.93 1 46.97 34 GLN B CA 1
ATOM 2828 C C . GLN B 1 34 ? -21.562 -2.781 10.219 1 46.97 34 GLN B C 1
ATOM 2830 O O . GLN B 1 34 ? -20.969 -3.852 10.336 1 46.97 34 GLN B O 1
ATOM 2835 N N . LEU B 1 35 ? -21.234 -1.695 9.609 1 49.88 35 LEU B N 1
ATOM 2836 C CA . LEU B 1 35 ? -19.953 -1.789 8.922 1 49.88 35 LEU B CA 1
ATOM 2837 C C . LEU B 1 35 ? -18.812 -1.955 9.914 1 49.88 35 LEU B C 1
ATOM 2839 O O . LEU B 1 35 ? -17.906 -2.754 9.695 1 49.88 35 LEU B O 1
ATOM 2843 N N . ARG B 1 36 ? -18.953 -1.232 10.969 1 47.94 36 ARG B N 1
ATOM 2844 C CA . ARG B 1 36 ? -17.938 -1.354 12.008 1 47.94 36 ARG B CA 1
ATOM 2845 C C . ARG B 1 36 ? -17.859 -2.779 12.539 1 47.94 36 ARG B C 1
ATOM 2847 O O . ARG B 1 36 ? -16.781 -3.322 12.742 1 47.94 36 ARG B O 1
ATOM 2854 N N . LYS B 1 37 ? -19.016 -3.273 12.695 1 45.34 37 LYS B N 1
ATOM 2855 C CA . LYS B 1 37 ? -19.094 -4.629 13.227 1 45.34 37 LYS B CA 1
ATOM 2856 C C . LYS B 1 37 ? -18.484 -5.641 12.258 1 45.34 37 LYS B C 1
ATOM 2858 O O . LYS B 1 37 ? -18.031 -6.703 12.664 1 45.34 37 LYS B O 1
ATOM 2863 N N . ARG B 1 38 ? -18.531 -5.066 11.125 1 43.81 38 ARG B N 1
ATOM 2864 C CA . ARG B 1 38 ? -18.031 -5.984 10.109 1 43.81 38 ARG B CA 1
ATOM 2865 C C . ARG B 1 38 ? -16.594 -5.668 9.734 1 43.81 38 ARG B C 1
ATOM 2867 O O . ARG B 1 38 ? -16.078 -6.16 8.727 1 43.81 38 ARG B O 1
ATOM 2874 N N . GLY B 1 39 ? -16.094 -4.738 10.477 1 49.16 39 GLY B N 1
ATOM 2875 C CA . GLY B 1 39 ? -14.68 -4.453 10.312 1 49.16 39 GLY B CA 1
ATOM 2876 C C . GLY B 1 39 ? -14.406 -3.363 9.289 1 49.16 39 GLY B C 1
ATOM 2877 O O . GLY B 1 39 ? -13.281 -3.211 8.82 1 49.16 39 GLY B O 1
ATOM 2878 N N . TYR B 1 40 ? -15.617 -2.711 8.977 1 52.75 40 TYR B N 1
ATOM 2879 C CA . TYR B 1 40 ? -15.43 -1.667 7.973 1 52.75 40 TYR B CA 1
ATOM 2880 C C . TYR B 1 40 ? -15.398 -0.289 8.625 1 52.75 40 TYR B C 1
ATOM 2882 O O . TYR B 1 40 ? -15.422 0.731 7.93 1 52.75 40 TYR B O 1
ATOM 2890 N N . GLY B 1 41 ? -15.555 -0.251 9.945 1 58 41 GLY B N 1
ATOM 2891 C CA . GLY B 1 41 ? -15.461 1.009 10.664 1 58 41 GLY B CA 1
ATOM 2892 C C . GLY B 1 41 ? -14.031 1.492 10.836 1 58 41 GLY B C 1
ATOM 2893 O O . GLY B 1 41 ? -13.086 0.773 10.516 1 58 41 GLY B O 1
ATOM 2894 N N . ASN B 1 42 ? -13.891 2.84 11.141 1 65.12 42 ASN B N 1
ATOM 2895 C CA . ASN B 1 42 ? -12.57 3.398 11.398 1 65.12 42 ASN B CA 1
ATOM 2896 C C . ASN B 1 42 ? -11.945 2.811 12.656 1 65.12 42 ASN B C 1
ATOM 2898 O O . ASN B 1 42 ? -12.648 2.475 13.609 1 65.12 42 ASN B O 1
ATOM 2902 N N . THR B 1 43 ? -10.68 2.475 12.562 1 63.19 43 THR B N 1
ATOM 2903 C CA . THR B 1 43 ? -9.93 2.031 13.734 1 63.19 43 THR B CA 1
ATOM 2904 C C . THR B 1 43 ? -10.023 3.062 14.852 1 63.19 43 THR B C 1
ATOM 2906 O O . THR B 1 43 ? -9.992 4.27 14.602 1 63.19 43 THR B O 1
ATOM 2909 N N . VAL B 1 44 ? -10.383 2.58 15.969 1 62.38 44 VAL B N 1
ATOM 2910 C CA . VAL B 1 44 ? -10.453 3.467 17.125 1 62.38 44 VAL B CA 1
ATOM 2911 C C . VAL B 1 44 ? -9.156 3.389 17.922 1 62.38 44 VAL B C 1
ATOM 2913 O O . VAL B 1 44 ? -8.641 2.297 18.172 1 62.38 44 VAL B O 1
ATOM 2916 N N . ASN B 1 45 ? -8.531 4.559 18.125 1 61.75 45 ASN B N 1
ATOM 2917 C CA . ASN B 1 45 ? -7.355 4.648 18.984 1 61.75 45 ASN B CA 1
ATOM 2918 C C . ASN B 1 45 ? -7.734 4.676 20.453 1 61.75 45 ASN B C 1
ATOM 2920 O O . ASN B 1 45 ? -8.328 5.645 20.922 1 61.75 45 ASN B O 1
ATOM 2924 N N . GLU B 1 46 ? -7.41 3.682 21.094 1 62.47 46 GLU B N 1
ATOM 2925 C CA . GLU B 1 46 ? -7.805 3.588 22.5 1 62.47 46 GLU B CA 1
ATOM 2926 C C . GLU B 1 46 ? -7.031 4.582 23.359 1 62.47 46 GLU B C 1
ATOM 2928 O O . GLU B 1 46 ? -7.504 4.996 24.422 1 62.47 46 GLU B O 1
ATOM 2933 N N . SER B 1 47 ? -5.84 4.953 22.891 1 62.69 47 SER B N 1
ATOM 2934 C CA . SER B 1 47 ? -5.035 5.891 23.672 1 62.69 47 SER B CA 1
ATOM 2935 C C . SER B 1 47 ? -5.609 7.301 23.594 1 62.69 47 SER B C 1
ATOM 2937 O O . SER B 1 47 ? -5.363 8.125 24.484 1 62.69 47 SER B O 1
ATOM 2939 N N . TYR B 1 48 ? -6.332 7.602 22.531 1 66.81 48 TYR B N 1
ATOM 2940 C CA . TYR B 1 48 ? -7.012 8.883 22.391 1 66.81 48 TYR B CA 1
ATOM 2941 C C . TYR B 1 48 ? -8.383 8.703 21.75 1 66.81 48 TYR B C 1
ATOM 2943 O O . TYR B 1 48 ? -8.555 8.906 20.547 1 66.81 48 TYR B O 1
ATOM 2951 N N . PRO B 1 49 ? -9.25 8.375 22.625 1 69.19 49 PRO B N 1
ATOM 2952 C CA . PRO B 1 49 ? -10.586 8.117 22.094 1 69.19 49 PRO B CA 1
ATOM 2953 C C . PRO B 1 49 ? -11.266 9.375 21.562 1 69.19 49 PRO B C 1
ATOM 2955 O O . PRO B 1 49 ? -10.953 10.484 22 1 69.19 49 PRO B O 1
ATOM 2958 N N . SER B 1 50 ? -12.133 9.148 20.594 1 75.25 50 SER B N 1
ATOM 2959 C CA . SER B 1 50 ? -12.781 10.219 19.844 1 75.25 50 SER B CA 1
ATOM 2960 C C . SER B 1 50 ? -13.586 11.125 20.781 1 75.25 50 SER B C 1
ATOM 2962 O O . SER B 1 50 ? -13.781 12.305 20.484 1 75.25 50 SER B O 1
ATOM 2964 N N . TYR B 1 51 ? -13.984 10.617 21.922 1 74.69 51 TYR B N 1
ATOM 2965 C CA . TYR B 1 51 ? -14.844 11.43 22.781 1 74.69 51 TYR B CA 1
ATOM 2966 C C . TYR B 1 51 ? -14.047 12.555 23.422 1 74.69 51 TYR B C 1
ATOM 2968 O O . TYR B 1 51 ? -14.633 13.484 23.984 1 74.69 51 TYR B O 1
ATOM 2976 N N . LYS B 1 52 ? -12.742 12.531 23.297 1 75.06 52 LYS B N 1
ATOM 2977 C CA . LYS B 1 52 ? -11.898 13.602 23.812 1 75.06 52 LYS B CA 1
ATOM 2978 C C . LYS B 1 52 ? -11.938 14.828 22.906 1 75.06 52 LYS B C 1
ATOM 2980 O O . LYS B 1 52 ? -11.523 15.922 23.312 1 75.06 52 LYS B O 1
ATOM 2985 N N . ILE B 1 53 ? -12.391 14.602 21.703 1 81.81 53 ILE B N 1
ATOM 2986 C CA . ILE B 1 53 ? -12.555 15.727 20.797 1 81.81 53 ILE B CA 1
ATOM 2987 C C . ILE B 1 53 ? -13.945 16.328 20.969 1 81.81 53 ILE B C 1
ATOM 2989 O O . ILE B 1 53 ? -14.945 15.719 20.594 1 81.81 53 ILE B O 1
ATOM 2993 N N . HIS B 1 54 ? -13.938 17.516 21.547 1 76.31 54 HIS B N 1
ATOM 2994 C CA . HIS B 1 54 ? -15.227 18.125 21.844 1 76.31 54 HIS B CA 1
ATOM 2995 C C . HIS B 1 54 ? -15.742 18.953 20.672 1 76.31 54 HIS B C 1
ATOM 2997 O O . HIS B 1 54 ? -16.953 19.094 20.5 1 76.31 54 HIS B O 1
ATOM 3003 N N . SER B 1 55 ? -14.836 19.562 20.016 1 83.31 55 SER B N 1
ATOM 3004 C CA . SER B 1 55 ? -15.242 20.391 18.875 1 83.31 55 SER B CA 1
ATOM 3005 C C . SER B 1 55 ? -14.148 20.438 17.812 1 83.31 55 SER B C 1
ATOM 3007 O O . SER B 1 55 ? -12.969 20.297 18.125 1 83.31 55 SER B O 1
ATOM 3009 N N . ILE B 1 56 ? -14.586 20.531 16.625 1 93.75 56 ILE B N 1
ATOM 3010 C CA . ILE B 1 56 ? -13.727 20.766 15.461 1 93.75 56 ILE B CA 1
ATOM 3011 C C . ILE B 1 56 ? -14.242 21.953 14.656 1 93.75 56 ILE B C 1
ATOM 3013 O O . ILE B 1 56 ? -15.305 21.875 14.039 1 93.75 56 ILE B O 1
ATOM 3017 N N . ALA B 1 57 ? -13.5 23.078 14.742 1 94.44 57 ALA B N 1
ATOM 3018 C CA . ALA B 1 57 ? -13.938 24.281 14.039 1 94.44 57 ALA B CA 1
ATOM 3019 C C . ALA B 1 57 ? -13.594 24.219 12.555 1 94.44 57 ALA B C 1
ATOM 3021 O O . ALA B 1 57 ? -12.688 23.484 12.156 1 94.44 57 ALA B O 1
ATOM 3022 N N . ARG B 1 58 ? -14.328 25 11.789 1 95.75 58 ARG B N 1
ATOM 3023 C CA . ARG B 1 58 ? -14.055 25.062 10.359 1 95.75 58 ARG B CA 1
ATOM 3024 C C . ARG B 1 58 ? -12.805 25.891 10.078 1 95.75 58 ARG B C 1
ATOM 3026 O O . ARG B 1 58 ? -12.602 26.938 10.68 1 95.75 58 ARG B O 1
ATOM 3033 N N . TRP B 1 59 ? -11.977 25.359 9.203 1 97.31 59 TRP B N 1
ATOM 3034 C CA . TRP B 1 59 ? -10.773 26.031 8.734 1 97.31 59 TRP B CA 1
ATOM 3035 C C . TRP B 1 59 ? -10.891 26.391 7.254 1 97.31 59 TRP B C 1
ATOM 3037 O O . TRP B 1 59 ? -11.055 25.5 6.41 1 97.31 59 TRP B O 1
ATOM 3047 N N . ASP B 1 60 ? -10.914 27.719 6.934 1 95.62 60 ASP B N 1
ATOM 3048 C CA . ASP B 1 60 ? -10.781 28.188 5.559 1 95.62 60 ASP B CA 1
ATOM 3049 C C . ASP B 1 60 ? -9.32 28.5 5.23 1 95.62 60 ASP B C 1
ATOM 3051 O O . ASP B 1 60 ? -8.75 29.469 5.75 1 95.62 60 ASP B O 1
ATOM 3055 N N . PRO B 1 61 ? -8.703 27.719 4.316 1 94.44 61 PRO B N 1
ATOM 3056 C CA . PRO B 1 61 ? -7.266 27.891 4.09 1 94.44 61 PRO B CA 1
ATOM 3057 C C . PRO B 1 61 ? -6.957 28.984 3.07 1 94.44 61 PRO B C 1
ATOM 3059 O O . PRO B 1 61 ? -5.859 29.016 2.504 1 94.44 61 PRO B O 1
ATOM 3062 N N . ALA B 1 62 ? -7.922 29.938 2.82 1 92.12 62 ALA B N 1
ATOM 3063 C CA . ALA B 1 62 ? -7.758 30.969 1.809 1 92.12 62 ALA B CA 1
ATOM 3064 C C . ALA B 1 62 ? -6.559 31.859 2.127 1 92.12 62 ALA B C 1
ATOM 3066 O O . ALA B 1 62 ? -5.797 32.25 1.231 1 92.12 62 ALA B O 1
ATOM 3067 N N . GLU B 1 63 ? -6.418 32.219 3.383 1 92 63 GLU B N 1
ATOM 3068 C CA . GLU B 1 63 ? -5.305 33.094 3.773 1 92 63 GLU B CA 1
ATOM 3069 C C . GLU B 1 63 ? -3.965 32.406 3.539 1 92 63 GLU B C 1
ATOM 3071 O O . GLU B 1 63 ? -3.014 33.031 3.068 1 92 63 GLU B O 1
ATOM 3076 N N . GLU B 1 64 ? -3.83 31.141 3.906 1 94.75 64 GLU B N 1
ATOM 3077 C CA . GLU B 1 64 ? -2.605 30.375 3.68 1 94.75 64 GLU B CA 1
ATOM 3078 C C . GLU B 1 64 ? -2.324 30.219 2.188 1 94.75 64 GLU B C 1
ATOM 3080 O O . GLU B 1 64 ? -1.171 30.266 1.759 1 94.75 64 GLU B O 1
ATOM 3085 N N . LEU B 1 65 ? -3.383 30.016 1.43 1 95.25 65 LEU B N 1
ATOM 3086 C CA . LEU B 1 65 ? -3.211 29.906 -0.015 1 95.25 65 LEU B CA 1
ATOM 3087 C C . LEU B 1 65 ? -2.637 31.188 -0.594 1 95.25 65 LEU B C 1
ATOM 3089 O O . LEU B 1 65 ? -1.718 31.156 -1.415 1 95.25 65 LEU B O 1
ATOM 3093 N N . ASP B 1 66 ? -3.152 32.344 -0.149 1 94.88 66 ASP B N 1
ATOM 3094 C CA . ASP B 1 66 ? -2.66 33.625 -0.605 1 94.88 66 ASP B CA 1
ATOM 3095 C C . ASP B 1 66 ? -1.181 33.812 -0.273 1 94.88 66 ASP B C 1
ATOM 3097 O O . ASP B 1 66 ? -0.416 34.344 -1.081 1 94.88 66 ASP B O 1
ATOM 3101 N N . LYS B 1 67 ? -0.856 33.375 0.845 1 95.06 67 LYS B N 1
ATOM 3102 C CA . LYS B 1 67 ? 0.524 33.469 1.31 1 95.06 67 LYS B CA 1
ATOM 3103 C C . LYS B 1 67 ? 1.474 32.719 0.383 1 95.06 67 LYS B C 1
ATOM 3105 O O . LYS B 1 67 ? 2.615 33.125 0.181 1 95.06 67 LYS B O 1
ATOM 3110 N N . TYR B 1 68 ? 1.068 31.609 -0.169 1 97.06 68 TYR B N 1
ATOM 3111 C CA . TYR B 1 68 ? 1.977 30.766 -0.937 1 97.06 68 TYR B CA 1
ATOM 3112 C C . TYR B 1 68 ? 1.718 30.906 -2.432 1 97.06 68 TYR B C 1
ATOM 3114 O O . TYR B 1 68 ? 2.297 30.172 -3.238 1 97.06 68 TYR B O 1
ATOM 3122 N N . LEU B 1 69 ? 0.868 31.875 -2.832 1 95.81 69 LEU B N 1
ATOM 3123 C CA . LEU B 1 69 ? 0.56 32.094 -4.242 1 95.81 69 LEU B CA 1
ATOM 3124 C C . LEU B 1 69 ? 1.829 32.375 -5.035 1 95.81 69 LEU B C 1
ATOM 3126 O O . LEU B 1 69 ? 1.98 31.922 -6.164 1 95.81 69 LEU B O 1
ATOM 3130 N N . PRO B 1 70 ? 2.807 33.125 -4.484 1 96.56 70 PRO B N 1
ATOM 3131 C CA . PRO B 1 70 ? 4.039 33.375 -5.238 1 96.56 70 PRO B CA 1
ATOM 3132 C C . PRO B 1 70 ? 4.793 32.094 -5.562 1 96.56 70 PRO B C 1
ATOM 3134 O O . PRO B 1 70 ? 5.449 31.984 -6.605 1 96.56 70 PRO B O 1
ATOM 3137 N N . VAL B 1 71 ? 4.742 31.094 -4.652 1 97.31 71 VAL B N 1
ATOM 3138 C CA . VAL B 1 71 ? 5.367 29.797 -4.914 1 97.31 71 VAL B CA 1
ATOM 3139 C C . VAL B 1 71 ? 4.586 29.047 -5.992 1 97.31 71 VAL B C 1
ATOM 3141 O O . VAL B 1 71 ? 5.172 28.516 -6.934 1 97.31 71 VAL B O 1
ATOM 3144 N N . PHE B 1 72 ? 3.25 29.078 -5.902 1 96.94 72 PHE B N 1
ATOM 3145 C CA . PHE B 1 72 ? 2.396 28.312 -6.801 1 96.94 72 PHE B CA 1
ATOM 3146 C C . PHE B 1 72 ? 2.414 28.906 -8.203 1 96.94 72 PHE B C 1
ATOM 3148 O O . PHE B 1 72 ? 2.08 28.234 -9.18 1 96.94 72 PHE B O 1
ATOM 3155 N N . GLN B 1 73 ? 2.859 30.156 -8.305 1 96.5 73 GLN B N 1
ATOM 3156 C CA . GLN B 1 73 ? 2.883 30.828 -9.609 1 96.5 73 GLN B CA 1
ATOM 3157 C C . GLN B 1 73 ? 4.215 30.594 -10.312 1 96.5 73 GLN B C 1
ATOM 3159 O O . GLN B 1 73 ? 4.367 30.953 -11.484 1 96.5 73 GLN B O 1
ATOM 3164 N N . GLN B 1 74 ? 5.188 29.953 -9.656 1 96.75 74 GLN B N 1
ATOM 3165 C CA . GLN B 1 74 ? 6.461 29.625 -10.289 1 96.75 74 GLN B CA 1
ATOM 3166 C C . GLN B 1 74 ? 6.281 28.594 -11.391 1 96.75 74 GLN B C 1
ATOM 3168 O O . GLN B 1 74 ? 5.305 27.844 -11.391 1 96.75 74 GLN B O 1
ATOM 3173 N N . PRO B 1 75 ? 7.246 28.562 -12.32 1 94.06 75 PRO B N 1
ATOM 3174 C CA . PRO B 1 75 ? 7.164 27.578 -13.406 1 94.06 75 PRO B CA 1
ATOM 3175 C C . PRO B 1 75 ? 7.363 26.141 -12.922 1 94.06 75 PRO B C 1
ATOM 3177 O O . PRO B 1 75 ? 8.18 25.906 -12.031 1 94.06 75 PRO B O 1
ATOM 3180 N N . PHE B 1 76 ? 6.566 25.281 -13.508 1 91 76 PHE B N 1
ATOM 3181 C CA . PHE B 1 76 ? 6.574 23.859 -13.203 1 91 76 PHE B CA 1
ATOM 3182 C C . PHE B 1 76 ? 6.555 23.031 -14.484 1 91 76 PHE B C 1
ATOM 3184 O O . PHE B 1 76 ? 5.867 23.375 -15.445 1 91 76 PHE B O 1
ATOM 3191 N N . HIS B 1 77 ? 7.457 22.016 -14.477 1 81.19 77 HIS B N 1
ATOM 3192 C CA . HIS B 1 77 ? 7.43 21.047 -15.547 1 81.19 77 HIS B CA 1
ATOM 3193 C C . HIS B 1 77 ? 6.73 19.766 -15.109 1 81.19 77 HIS B C 1
ATOM 3195 O O . HIS B 1 77 ? 7.332 18.906 -14.461 1 81.19 77 HIS B O 1
ATOM 3201 N N . PRO B 1 78 ? 5.434 19.688 -15.516 1 76.56 78 PRO B N 1
ATOM 3202 C CA . PRO B 1 78 ? 4.719 18.484 -15.07 1 76.56 78 PRO B CA 1
ATOM 3203 C C . PRO B 1 78 ? 5.242 17.203 -15.711 1 76.56 78 PRO B C 1
ATOM 3205 O O . PRO B 1 78 ? 5.805 17.25 -16.812 1 76.56 78 PRO B O 1
ATOM 3208 N N . PRO B 1 79 ? 5.168 16.141 -14.852 1 66.62 79 PRO B N 1
ATOM 3209 C CA . PRO B 1 79 ? 5.527 14.867 -15.492 1 66.62 79 PRO B CA 1
ATOM 3210 C C . PRO B 1 79 ? 4.707 14.586 -16.75 1 66.62 79 PRO B C 1
ATOM 3212 O O . PRO B 1 79 ? 3.613 15.133 -16.906 1 66.62 79 PRO B O 1
ATOM 3215 N N . ALA B 1 80 ? 5.402 13.914 -17.625 1 59.09 80 ALA B N 1
ATOM 3216 C CA . ALA B 1 80 ? 4.688 13.555 -18.844 1 59.09 80 ALA B CA 1
ATOM 3217 C C . ALA B 1 80 ? 3.367 12.859 -18.516 1 59.09 80 ALA B C 1
ATOM 3219 O O . ALA B 1 80 ? 3.227 12.242 -17.469 1 59.09 80 ALA B O 1
ATOM 3220 N N . ASP B 1 81 ? 2.275 13.219 -19.297 1 53 81 ASP B N 1
ATOM 3221 C CA . ASP B 1 81 ? 0.923 12.688 -19.156 1 53 81 ASP B CA 1
ATOM 3222 C C . ASP B 1 81 ? 0.947 11.195 -18.859 1 53 81 ASP B C 1
ATOM 3224 O O . ASP B 1 81 ? 1.577 10.422 -19.594 1 53 81 ASP B O 1
ATOM 3228 N N . ARG B 1 82 ? 0.73 10.93 -17.547 1 51.25 82 ARG B N 1
ATOM 3229 C CA . ARG B 1 82 ? 0.739 9.547 -17.078 1 51.25 82 ARG B CA 1
ATOM 3230 C C . ARG B 1 82 ? -0.44 8.766 -17.641 1 51.25 82 ARG B C 1
ATOM 3232 O O . ARG B 1 82 ? -0.653 7.605 -17.281 1 51.25 82 ARG B O 1
ATOM 3239 N N . LYS B 1 83 ? -1.356 9.523 -18.297 1 47.91 83 LYS B N 1
ATOM 3240 C CA . LYS B 1 83 ? -2.477 8.742 -18.812 1 47.91 83 LYS B CA 1
ATOM 3241 C C . LYS B 1 83 ? -2.014 7.371 -19.297 1 47.91 83 LYS B C 1
ATOM 3243 O O . LYS B 1 83 ? -2.764 6.395 -19.219 1 47.91 83 LYS B O 1
ATOM 3248 N N . ASP B 1 84 ? -0.726 7.375 -19.703 1 45.19 84 ASP B N 1
ATOM 3249 C CA . ASP B 1 84 ? -0.221 6.113 -20.234 1 45.19 84 ASP B CA 1
ATOM 3250 C C . ASP B 1 84 ? 0.281 5.207 -19.109 1 45.19 84 ASP B C 1
ATOM 3252 O O . ASP B 1 84 ? 0.63 4.047 -19.359 1 45.19 84 ASP B O 1
ATOM 3256 N N . LEU B 1 85 ? 0.46 5.824 -17.984 1 46.69 85 LEU B N 1
ATOM 3257 C CA . LEU B 1 85 ? 1.142 5.016 -16.984 1 46.69 85 LEU B CA 1
ATOM 3258 C C . LEU B 1 85 ? 0.174 4.039 -16.328 1 46.69 85 LEU B C 1
ATOM 3260 O O . LEU B 1 85 ? 0.589 2.99 -15.828 1 46.69 85 LEU B O 1
ATOM 3264 N N . HIS B 1 86 ? -0.988 4.5 -16.016 1 48.19 86 HIS B N 1
ATOM 3265 C CA . HIS B 1 86 ? -1.822 3.547 -15.289 1 48.19 86 HIS B CA 1
ATOM 3266 C C . HIS B 1 86 ? -2.566 2.627 -16.25 1 48.19 86 HIS B C 1
ATOM 3268 O O . HIS B 1 86 ? -3.402 3.084 -17.031 1 48.19 86 HIS B O 1
ATOM 3274 N N . PRO B 1 87 ? -1.852 1.454 -16.422 1 45.25 87 PRO B N 1
ATOM 3275 C CA . PRO B 1 87 ? -2.547 0.548 -17.344 1 45.25 87 PRO B CA 1
ATOM 3276 C C . PRO B 1 87 ? -4.062 0.565 -17.141 1 45.25 87 PRO B C 1
ATOM 3278 O O . PRO B 1 87 ? -4.809 0.293 -18.094 1 45.25 87 PRO B O 1
ATOM 3281 N N . LEU B 1 88 ? -4.41 0.654 -15.875 1 46.22 88 LEU B N 1
ATOM 3282 C CA . LEU B 1 88 ? -5.84 0.605 -15.594 1 46.22 88 LEU B CA 1
ATOM 3283 C C . LEU B 1 88 ? -6.586 1.691 -16.359 1 46.22 88 LEU B C 1
ATOM 3285 O O . LEU B 1 88 ? -7.754 1.517 -16.719 1 46.22 88 LEU B O 1
ATOM 3289 N N . ILE B 1 89 ? -5.887 2.854 -16.516 1 43.66 89 ILE B N 1
ATOM 3290 C CA . ILE B 1 89 ? -6.594 3.93 -17.203 1 43.66 89 ILE B CA 1
ATOM 3291 C C . ILE B 1 89 ? -6.754 3.578 -18.672 1 43.66 89 ILE B C 1
ATOM 3293 O O . ILE B 1 89 ? -7.797 3.854 -19.281 1 43.66 89 ILE B O 1
ATOM 3297 N N . GLU B 1 90 ? -5.68 3.199 -19.234 1 43.94 90 GLU B N 1
ATOM 3298 C CA . GLU B 1 90 ? -5.781 2.971 -20.672 1 43.94 90 GLU B CA 1
ATOM 3299 C C . GLU B 1 90 ? -6.66 1.763 -20.984 1 43.94 90 GLU B C 1
ATOM 3301 O O . GLU B 1 90 ? -7.402 1.763 -21.969 1 43.94 90 GLU B O 1
ATOM 3306 N N . TYR B 1 91 ? -6.273 0.81 -20.312 1 40.44 91 TYR B N 1
ATOM 3307 C CA . TYR B 1 91 ? -6.93 -0.382 -20.844 1 40.44 91 TYR B CA 1
ATOM 3308 C C . TYR B 1 91 ? -8.406 -0.412 -20.453 1 40.44 91 TYR B C 1
ATOM 3310 O O . TYR B 1 91 ? -9.25 -0.875 -21.219 1 40.44 91 TYR B O 1
ATOM 3318 N N . HIS B 1 92 ? -8.734 -0.339 -19.125 1 39.38 92 HIS B N 1
ATOM 3319 C CA . HIS B 1 92 ? -10.148 -0.399 -18.766 1 39.38 92 HIS B CA 1
ATOM 3320 C C . HIS B 1 92 ? -10.57 0.827 -17.969 1 39.38 92 HIS B C 1
ATOM 3322 O O . HIS B 1 92 ? -10.32 0.9 -16.766 1 39.38 92 HIS B O 1
ATOM 3328 N N . PRO B 1 93 ? -10.766 1.879 -18.75 1 39.66 93 PRO B N 1
ATOM 3329 C CA . PRO B 1 93 ? -11.406 2.998 -18.062 1 39.66 93 PRO B CA 1
ATOM 3330 C C . PRO B 1 93 ? -12.273 2.545 -16.891 1 39.66 93 PRO B C 1
ATOM 3332 O O . PRO B 1 93 ? -12.531 3.326 -15.961 1 39.66 93 PRO B O 1
ATOM 3335 N N . THR B 1 94 ? -12.883 1.493 -17.062 1 37.31 94 THR B N 1
ATOM 3336 C CA . THR B 1 94 ? -13.875 1.033 -16.094 1 37.31 94 THR B CA 1
ATOM 3337 C C . THR B 1 94 ? -13.195 0.449 -14.859 1 37.31 94 THR B C 1
ATOM 3339 O O . THR B 1 94 ? -13.836 0.229 -13.836 1 37.31 94 THR B O 1
ATOM 3342 N N . ALA B 1 95 ? -12.07 -0.042 -15.086 1 41.28 95 ALA B N 1
ATOM 3343 C CA . ALA B 1 95 ? -11.492 -0.847 -14.016 1 41.28 95 ALA B CA 1
ATOM 3344 C C . ALA B 1 95 ? -11.273 -0.006 -12.758 1 41.28 95 ALA B C 1
ATOM 3346 O O . ALA B 1 95 ? -11.453 -0.488 -11.641 1 41.28 95 ALA B O 1
ATOM 3347 N N . TYR B 1 96 ? -10.609 1.205 -12.992 1 46.25 96 TYR B N 1
ATOM 3348 C CA . TYR B 1 96 ? -10.477 2.016 -11.789 1 46.25 96 TYR B CA 1
ATOM 3349 C C . TYR B 1 96 ? -11.844 2.414 -11.242 1 46.25 96 TYR B C 1
ATOM 3351 O O . TYR B 1 96 ? -11.945 2.947 -10.133 1 46.25 96 TYR B O 1
ATOM 3359 N N . ARG B 1 97 ? -12.797 2.08 -12.234 1 44.53 97 ARG B N 1
ATOM 3360 C CA . ARG B 1 97 ? -14.125 2.533 -11.828 1 44.53 97 ARG B CA 1
ATOM 3361 C C . ARG B 1 97 ? -14.781 1.539 -10.875 1 44.53 97 ARG B C 1
ATOM 3363 O O . ARG B 1 97 ? -15.938 1.706 -10.492 1 44.53 97 ARG B O 1
ATOM 3370 N N . LEU B 1 98 ? -13.969 0.515 -10.711 1 50.31 98 LEU B N 1
ATOM 3371 C CA . LEU B 1 98 ? -14.742 -0.39 -9.875 1 50.31 98 LEU B CA 1
ATOM 3372 C C . LEU B 1 98 ? -14.5 -0.112 -8.398 1 50.31 98 LEU B C 1
ATOM 3374 O O . LEU B 1 98 ? -13.367 0.163 -7.996 1 50.31 98 LEU B O 1
ATOM 3378 N N . PRO B 1 99 ? -15.586 0.095 -7.828 1 51.81 99 PRO B N 1
ATOM 3379 C CA . PRO B 1 99 ? -15.531 0.372 -6.391 1 51.81 99 PRO B CA 1
ATOM 3380 C C . PRO B 1 99 ? -14.688 -0.649 -5.625 1 51.81 99 PRO B C 1
ATOM 3382 O O . PRO B 1 99 ? -14.781 -1.851 -5.895 1 51.81 99 PRO B O 1
ATOM 3385 N N . TYR B 1 100 ? -13.594 -0.021 -5.199 1 61.72 100 TYR B N 1
ATOM 3386 C CA . TYR B 1 100 ? -12.836 -0.867 -4.285 1 61.72 100 TYR B CA 1
ATOM 3387 C C . TYR B 1 100 ? -13.219 -0.586 -2.838 1 61.72 100 TYR B C 1
ATOM 3389 O O . TYR B 1 100 ? -13.57 0.545 -2.49 1 61.72 100 TYR B O 1
ATOM 3397 N N . GLY B 1 101 ? -13.508 -1.645 -2.094 1 62.12 101 GLY B N 1
ATOM 3398 C CA . GLY B 1 101 ? -13.977 -1.483 -0.727 1 62.12 101 GLY B CA 1
ATOM 3399 C C . GLY B 1 101 ? -12.852 -1.511 0.294 1 62.12 101 GLY B C 1
ATOM 3400 O O . GLY B 1 101 ? -13.102 -1.486 1.501 1 62.12 101 GLY B O 1
ATOM 3401 N N . HIS B 1 102 ? -11.633 -1.545 -0.254 1 72 102 HIS B N 1
ATOM 3402 C CA . HIS B 1 102 ? -10.555 -1.737 0.712 1 72 102 HIS B CA 1
ATOM 3403 C C . HIS B 1 102 ? -9.594 -0.555 0.708 1 72 102 HIS B C 1
ATOM 3405 O O . HIS B 1 102 ? -9.25 -0.03 -0.354 1 72 102 HIS B O 1
ATOM 3411 N N . GLU B 1 103 ? -9.266 -0.129 1.885 1 80.25 103 GLU B N 1
ATOM 3412 C CA . GLU B 1 103 ? -8.336 0.988 2.055 1 80.25 103 GLU B CA 1
ATOM 3413 C C . GLU B 1 103 ? -6.977 0.679 1.435 1 80.25 103 GLU B C 1
ATOM 3415 O O . GLU B 1 103 ? -6.309 1.575 0.919 1 80.25 103 GLU B O 1
ATOM 3420 N N . ALA B 1 104 ? -6.664 -0.574 1.455 1 80.5 104 ALA B N 1
ATOM 3421 C CA . ALA B 1 104 ? -5.391 -0.969 0.854 1 80.5 104 ALA B CA 1
ATOM 3422 C C . ALA B 1 104 ? -5.395 -0.714 -0.65 1 80.5 104 ALA B C 1
ATOM 3424 O O . ALA B 1 104 ? -4.391 -0.264 -1.21 1 80.5 104 ALA B O 1
ATOM 3425 N N . THR B 1 105 ? -6.48 -0.989 -1.3 1 81.62 105 THR B N 1
ATOM 3426 C CA . THR B 1 105 ? -6.609 -0.741 -2.732 1 81.62 105 THR B CA 1
ATOM 3427 C C . THR B 1 105 ? -6.598 0.757 -3.023 1 81.62 105 THR B C 1
ATOM 3429 O O . THR B 1 105 ? -5.926 1.206 -3.957 1 81.62 105 THR B O 1
ATOM 3432 N N . LEU B 1 106 ? -7.344 1.479 -2.201 1 86.25 106 LEU B N 1
ATOM 3433 C CA . LEU B 1 106 ? -7.363 2.928 -2.373 1 86.25 106 LEU B CA 1
ATOM 3434 C C . LEU B 1 106 ? -5.961 3.512 -2.219 1 86.25 106 LEU B C 1
ATOM 3436 O O . LEU B 1 106 ? -5.547 4.355 -3.014 1 86.25 106 LEU B O 1
ATOM 3440 N N . SER B 1 107 ? -5.273 3.061 -1.2 1 87.88 107 SER B N 1
ATOM 3441 C CA . SER B 1 107 ? -3.91 3.525 -0.972 1 87.88 107 SER B CA 1
ATOM 3442 C C . SER B 1 107 ? -3.027 3.27 -2.189 1 87.88 107 SER B C 1
ATOM 3444 O O . SER B 1 107 ? -2.27 4.145 -2.607 1 87.88 107 SER B O 1
ATOM 3446 N N . ALA B 1 108 ? -3.121 2.119 -2.725 1 82.56 108 ALA B N 1
ATOM 3447 C CA . ALA B 1 108 ? -2.322 1.771 -3.896 1 82.56 108 ALA B CA 1
ATOM 3448 C C . ALA B 1 108 ? -2.662 2.672 -5.082 1 82.56 108 ALA B C 1
ATOM 3450 O O . ALA B 1 108 ? -1.773 3.086 -5.828 1 82.56 108 ALA B O 1
ATOM 3451 N N . ARG B 1 109 ? -3.926 2.979 -5.273 1 83 109 ARG B N 1
ATOM 3452 C CA . ARG B 1 109 ? -4.352 3.842 -6.371 1 83 109 ARG B CA 1
ATOM 3453 C C . ARG B 1 109 ? -3.854 5.27 -6.172 1 83 109 ARG B C 1
ATOM 3455 O O . ARG B 1 109 ? -3.4 5.914 -7.117 1 83 109 ARG B O 1
ATOM 3462 N N . LEU B 1 110 ? -3.965 5.695 -4.965 1 87.25 110 LEU B N 1
ATOM 3463 C CA . LEU B 1 110 ? -3.494 7.043 -4.66 1 87.25 110 LEU B CA 1
ATOM 3464 C C . LEU B 1 110 ? -1.982 7.141 -4.832 1 87.25 110 LEU B C 1
ATOM 3466 O O . LEU B 1 110 ? -1.476 8.141 -5.348 1 87.25 110 LEU B O 1
ATOM 3470 N N . ASP B 1 111 ? -1.29 6.098 -4.492 1 82.19 111 ASP B N 1
ATOM 3471 C CA . ASP B 1 111 ? 0.168 6.07 -4.559 1 82.19 111 ASP B CA 1
ATOM 3472 C C . ASP B 1 111 ? 0.652 6.137 -6.004 1 82.19 111 ASP B C 1
ATOM 3474 O O . ASP B 1 111 ? 1.72 6.688 -6.281 1 82.19 111 ASP B O 1
ATOM 3478 N N . THR B 1 112 ? -0.077 5.617 -6.875 1 77.56 112 THR B N 1
ATOM 3479 C CA . THR B 1 112 ? 0.361 5.555 -8.266 1 77.56 112 THR B CA 1
ATOM 3480 C C . THR B 1 112 ? -0.197 6.73 -9.062 1 77.56 112 THR B C 1
ATOM 3482 O O . THR B 1 112 ? -0.019 6.805 -10.281 1 77.56 112 THR B O 1
ATOM 3485 N N . SER B 1 113 ? -0.91 7.676 -8.367 1 81.38 113 SER B N 1
ATOM 3486 C CA . SER B 1 113 ? -1.495 8.82 -9.062 1 81.38 113 SER B CA 1
ATOM 3487 C C . SER B 1 113 ? -1.192 10.125 -8.328 1 81.38 113 SER B C 1
ATOM 3489 O O . SER B 1 113 ? -0.081 10.648 -8.422 1 81.38 113 SER B O 1
ATOM 3491 N N . ILE B 1 114 ? -2.172 10.539 -7.547 1 86.44 114 ILE B N 1
ATOM 3492 C CA . ILE B 1 114 ? -2.086 11.898 -7.031 1 86.44 114 ILE B CA 1
ATOM 3493 C C . ILE B 1 114 ? -0.924 12.008 -6.047 1 86.44 114 ILE B C 1
ATOM 3495 O O . ILE B 1 114 ? -0.217 13.016 -6.016 1 86.44 114 ILE B O 1
ATOM 3499 N N . LEU B 1 115 ? -0.656 10.969 -5.266 1 89.25 115 LEU B N 1
ATOM 3500 C CA . LEU B 1 115 ? 0.377 11.086 -4.242 1 89.25 115 LEU B CA 1
ATOM 3501 C C . LEU B 1 115 ? 1.768 11.016 -4.863 1 89.25 115 LEU B C 1
ATOM 3503 O O . LEU B 1 115 ? 2.709 11.633 -4.355 1 89.25 115 LEU B O 1
ATOM 3507 N N . LEU B 1 116 ? 1.889 10.266 -5.934 1 82.06 116 LEU B N 1
ATOM 3508 C CA . LEU B 1 116 ? 3.148 10.25 -6.672 1 82.06 116 LEU B CA 1
ATOM 3509 C C . LEU B 1 116 ? 3.438 11.617 -7.285 1 82.06 116 LEU B C 1
ATOM 3511 O O . LEU B 1 116 ? 4.555 12.125 -7.168 1 82.06 116 LEU B O 1
ATOM 3515 N N . ASP B 1 117 ? 2.471 12.18 -7.922 1 83.94 117 ASP B N 1
ATOM 3516 C CA . ASP B 1 117 ? 2.629 13.484 -8.555 1 83.94 117 ASP B CA 1
ATOM 3517 C C . ASP B 1 117 ? 2.822 14.586 -7.516 1 83.94 117 ASP B C 1
ATOM 3519 O O . ASP B 1 117 ? 3.539 15.555 -7.758 1 83.94 117 ASP B O 1
ATOM 3523 N N . HIS B 1 118 ? 2.15 14.43 -6.453 1 90.75 118 HIS B N 1
ATOM 3524 C CA . HIS B 1 118 ? 2.338 15.328 -5.324 1 90.75 118 HIS B CA 1
ATOM 3525 C C . HIS B 1 118 ? 3.797 15.367 -4.883 1 90.75 118 HIS B C 1
ATOM 3527 O O . HIS B 1 118 ? 4.379 16.438 -4.727 1 90.75 118 HIS B O 1
ATOM 3533 N N . ASP B 1 119 ? 4.371 14.203 -4.668 1 89.44 119 ASP B N 1
ATOM 3534 C CA . ASP B 1 119 ? 5.766 14.117 -4.25 1 89.44 119 ASP B CA 1
ATOM 3535 C C . ASP B 1 119 ? 6.695 14.727 -5.297 1 89.44 119 ASP B C 1
ATOM 3537 O O . ASP B 1 119 ? 7.66 15.414 -4.949 1 89.44 119 ASP B O 1
ATOM 3541 N N . ARG B 1 120 ? 6.426 14.523 -6.523 1 84.06 120 ARG B N 1
ATOM 3542 C CA . ARG B 1 120 ? 7.227 15.086 -7.605 1 84.06 120 ARG B CA 1
ATOM 3543 C C . ARG B 1 120 ? 7.215 16.609 -7.566 1 84.06 120 ARG B C 1
ATOM 3545 O O . ARG B 1 120 ? 8.25 17.25 -7.75 1 84.06 120 ARG B O 1
ATOM 3552 N N . ALA B 1 121 ? 6.082 17.094 -7.383 1 89.75 121 ALA B N 1
ATOM 3553 C CA . ALA B 1 121 ? 5.957 18.547 -7.344 1 89.75 121 ALA B CA 1
ATOM 3554 C C . ALA B 1 121 ? 6.742 19.141 -6.176 1 89.75 121 ALA B C 1
ATOM 3556 O O . ALA B 1 121 ? 7.406 20.156 -6.324 1 89.75 121 ALA B O 1
ATOM 3557 N N . LEU B 1 122 ? 6.668 18.469 -5.023 1 91.94 122 LEU B N 1
ATOM 3558 C CA . LEU B 1 122 ? 7.422 18.938 -3.863 1 91.94 122 LEU B CA 1
ATOM 3559 C C . LEU B 1 122 ? 8.922 18.922 -4.148 1 91.94 122 LEU B C 1
ATOM 3561 O O . LEU B 1 122 ? 9.625 19.891 -3.848 1 91.94 122 LEU B O 1
ATOM 3565 N N . ARG B 1 123 ? 9.32 17.891 -4.703 1 87 123 ARG B N 1
ATOM 3566 C CA . ARG B 1 123 ? 10.742 17.75 -5.004 1 87 123 ARG B CA 1
ATOM 3567 C C . ARG B 1 123 ? 11.188 18.766 -6.047 1 87 123 ARG B C 1
ATOM 3569 O O . ARG B 1 123 ? 12.289 19.297 -5.969 1 87 123 ARG B O 1
ATOM 3576 N N . GLU B 1 124 ? 10.352 18.984 -6.957 1 87.31 124 GLU B N 1
ATOM 3577 C CA . GLU B 1 124 ? 10.672 19.969 -7.977 1 87.31 124 GLU B CA 1
ATOM 3578 C C . GLU B 1 124 ? 10.75 21.375 -7.375 1 87.31 124 GLU B C 1
ATOM 3580 O O . GLU B 1 124 ? 11.602 22.172 -7.766 1 87.31 124 GLU B O 1
ATOM 3585 N N . MET B 1 125 ? 9.859 21.719 -6.461 1 92.19 125 MET B N 1
ATOM 3586 C CA . MET B 1 125 ? 9.922 23.016 -5.781 1 92.19 125 MET B CA 1
ATOM 3587 C C . MET B 1 125 ? 11.273 23.203 -5.098 1 92.19 125 MET B C 1
ATOM 3589 O O . MET B 1 125 ? 11.836 24.297 -5.121 1 92.19 125 MET B O 1
ATOM 3593 N N . ALA B 1 126 ? 11.703 22.109 -4.52 1 90.06 126 ALA B N 1
ATOM 3594 C CA . ALA B 1 126 ? 12.992 22.141 -3.826 1 90.06 126 ALA B CA 1
ATOM 3595 C C . ALA B 1 126 ? 14.141 22.297 -4.816 1 90.06 126 ALA B C 1
ATOM 3597 O O . ALA B 1 126 ? 15.016 23.141 -4.637 1 90.06 126 ALA B O 1
ATOM 3598 N N . ARG B 1 127 ? 14.156 21.547 -5.836 1 86 127 ARG B N 1
ATOM 3599 C CA . ARG B 1 127 ? 15.227 21.531 -6.828 1 86 127 ARG B CA 1
ATOM 3600 C C . ARG B 1 127 ? 15.32 22.875 -7.551 1 86 127 ARG B C 1
ATOM 3602 O O . ARG B 1 127 ? 16.422 23.344 -7.848 1 86 127 ARG B O 1
ATOM 3609 N N . ALA B 1 128 ? 14.188 23.453 -7.824 1 89.62 128 ALA B N 1
ATOM 3610 C CA . ALA B 1 128 ? 14.133 24.688 -8.602 1 89.62 128 ALA B CA 1
ATOM 3611 C C . ALA B 1 128 ? 14.359 25.906 -7.707 1 89.62 128 ALA B C 1
ATOM 3613 O O . ALA B 1 128 ? 14.43 27.031 -8.195 1 89.62 128 ALA B O 1
ATOM 3614 N N . GLY B 1 129 ? 14.453 25.719 -6.402 1 92.12 129 GLY B N 1
ATOM 3615 C CA . GLY B 1 129 ? 14.695 26.812 -5.484 1 92.12 129 GLY B CA 1
ATOM 3616 C C . GLY B 1 129 ? 13.484 27.719 -5.293 1 92.12 129 GLY B C 1
ATOM 3617 O O . GLY B 1 129 ? 13.625 28.922 -5.125 1 92.12 129 GLY B O 1
ATOM 3618 N N . HIS B 1 130 ? 12.281 27.125 -5.34 1 96 130 HIS B N 1
ATOM 3619 C CA . HIS B 1 130 ? 11.062 27.938 -5.281 1 96 130 HIS B CA 1
ATOM 3620 C C . HIS B 1 130 ? 10.562 28.062 -3.85 1 96 130 HIS B C 1
ATOM 3622 O O . HIS B 1 130 ? 9.609 28.812 -3.59 1 96 130 HIS B O 1
ATOM 3628 N N . LEU B 1 131 ? 11.188 27.375 -2.9 1 96.75 131 LEU B N 1
ATOM 3629 C CA . LEU B 1 131 ? 10.719 27.422 -1.519 1 96.75 131 LEU B CA 1
ATOM 3630 C C . LEU B 1 131 ? 11 28.781 -0.886 1 96.75 131 LEU B C 1
ATOM 3632 O O . LEU B 1 131 ? 12.062 29.359 -1.111 1 96.75 131 LEU B O 1
ATOM 3636 N N . PRO B 1 132 ? 10.016 29.266 -0.137 1 95.69 132 PRO B N 1
ATOM 3637 C CA . PRO B 1 132 ? 10.25 30.531 0.567 1 95.69 132 PRO B CA 1
ATOM 3638 C C . PRO B 1 132 ? 11.328 30.422 1.642 1 95.69 132 PRO B C 1
ATOM 3640 O O . PRO B 1 132 ? 11.773 29.312 1.958 1 95.69 132 PRO B O 1
ATOM 3643 N N . SER B 1 133 ? 11.656 31.594 2.146 1 92.62 133 SER B N 1
ATOM 3644 C CA . SER B 1 133 ? 12.586 31.641 3.268 1 92.62 133 SER B CA 1
ATOM 3645 C C . SER B 1 133 ? 12.07 30.828 4.449 1 92.62 133 SER B C 1
ATOM 3647 O O . SER B 1 133 ? 10.867 30.844 4.738 1 92.62 133 SER B O 1
ATOM 3649 N N . ARG B 1 134 ? 12.977 30.031 5.137 1 93.06 134 ARG B N 1
ATOM 3650 C CA . ARG B 1 134 ? 12.727 29.25 6.348 1 93.06 134 ARG B CA 1
ATOM 3651 C C . ARG B 1 134 ? 11.992 27.953 6.027 1 93.06 134 ARG B C 1
ATOM 3653 O O . ARG B 1 134 ? 11.531 27.25 6.934 1 93.06 134 ARG B O 1
ATOM 3660 N N . HIS B 1 135 ? 11.758 27.719 4.746 1 96.94 135 HIS B N 1
ATOM 3661 C CA . HIS B 1 135 ? 11.141 26.453 4.359 1 96.94 135 HIS B CA 1
ATOM 3662 C C . HIS B 1 135 ? 12.188 25.438 3.926 1 96.94 135 HIS B C 1
ATOM 3664 O O . HIS B 1 135 ? 13.117 25.781 3.18 1 96.94 135 HIS B O 1
ATOM 3670 N N . ILE B 1 136 ? 12.031 24.25 4.438 1 94.88 136 ILE B N 1
ATOM 3671 C CA . ILE B 1 136 ? 12.953 23.188 4.051 1 94.88 136 ILE B CA 1
ATOM 3672 C C . ILE B 1 136 ? 12.273 22.25 3.057 1 94.88 136 ILE B C 1
ATOM 3674 O O . ILE B 1 136 ? 11.047 22.125 3.055 1 94.88 136 ILE B O 1
ATOM 3678 N N . PRO B 1 137 ? 13.062 21.641 2.201 1 94.31 137 PRO B N 1
ATOM 3679 C CA . PRO B 1 137 ? 12.469 20.672 1.269 1 94.31 137 PRO B CA 1
ATOM 3680 C C . PRO B 1 137 ? 11.852 19.469 1.977 1 94.31 137 PRO B C 1
ATOM 3682 O O . PRO B 1 137 ? 12.469 18.891 2.869 1 94.31 137 PRO B O 1
ATOM 3685 N N . LEU B 1 138 ? 10.625 19.156 1.593 1 93.25 138 LEU B N 1
ATOM 3686 C CA . LEU B 1 138 ? 9.961 17.969 2.125 1 93.25 138 LEU B CA 1
ATOM 3687 C C . LEU B 1 138 ? 9.703 16.953 1.021 1 93.25 138 LEU B C 1
ATOM 3689 O O . LEU B 1 138 ? 9.68 17.312 -0.161 1 93.25 138 LEU B O 1
ATOM 3693 N N . CYS B 1 139 ? 9.609 15.719 1.407 1 89.62 139 CYS B N 1
ATOM 3694 C CA . CYS B 1 139 ? 9.047 14.648 0.587 1 89.62 139 CYS B CA 1
ATOM 3695 C C . CYS B 1 139 ? 7.887 13.969 1.302 1 89.62 139 CYS B C 1
ATOM 3697 O O . CYS B 1 139 ? 7.703 14.141 2.508 1 89.62 139 CYS B O 1
ATOM 3699 N N . THR B 1 140 ? 7.074 13.414 0.568 1 91.5 140 THR B N 1
ATOM 3700 C CA . THR B 1 140 ? 5.996 12.617 1.143 1 91.5 140 THR B CA 1
ATOM 3701 C C . THR B 1 140 ? 6.18 11.141 0.813 1 91.5 140 THR B C 1
ATOM 3703 O O . THR B 1 140 ? 6.727 10.797 -0.236 1 91.5 140 THR B O 1
ATOM 3706 N N . ASP B 1 141 ? 5.801 10.305 1.753 1 87.38 141 ASP B N 1
ATOM 3707 C CA . ASP B 1 141 ? 5.98 8.859 1.611 1 87.38 141 ASP B CA 1
ATOM 3708 C C . ASP B 1 141 ? 4.965 8.094 2.455 1 87.38 141 ASP B C 1
ATOM 3710 O O . ASP B 1 141 ? 4.09 8.695 3.082 1 87.38 141 ASP B O 1
ATOM 3714 N N . VAL B 1 142 ? 5.09 6.781 2.375 1 87.81 142 VAL B N 1
ATOM 3715 C CA . VAL B 1 142 ? 4.312 5.93 3.27 1 87.81 142 VAL B CA 1
ATOM 3716 C C . VAL B 1 142 ? 4.605 6.305 4.723 1 87.81 142 VAL B C 1
ATOM 3718 O O . VAL B 1 142 ? 5.742 6.637 5.066 1 87.81 142 VAL B O 1
ATOM 3721 N N . GLY B 1 143 ? 3.521 6.215 5.551 1 86.62 143 GLY B N 1
ATOM 3722 C CA . GLY B 1 143 ? 3.613 6.664 6.93 1 86.62 143 GLY B CA 1
ATOM 3723 C C . GLY B 1 143 ? 4.672 5.93 7.727 1 86.62 143 GLY B C 1
ATOM 3724 O O . GLY B 1 143 ? 5.297 6.504 8.625 1 86.62 143 GLY B O 1
ATOM 3725 N N . ALA B 1 144 ? 4.969 4.711 7.402 1 77.31 144 ALA B N 1
ATOM 3726 C CA . ALA B 1 144 ? 5.906 3.865 8.133 1 77.31 144 ALA B CA 1
ATOM 3727 C C . ALA B 1 144 ? 7.328 4.406 8.023 1 77.31 144 ALA B C 1
ATOM 3729 O O . ALA B 1 144 ? 8.195 4.055 8.828 1 77.31 144 ALA B O 1
ATOM 3730 N N . ASN B 1 145 ? 7.57 5.305 7.09 1 79.38 145 ASN B N 1
ATOM 3731 C CA . ASN B 1 145 ? 8.906 5.859 6.902 1 79.38 145 ASN B CA 1
ATOM 3732 C C . ASN B 1 145 ? 9.148 7.051 7.824 1 79.38 145 ASN B C 1
ATOM 3734 O O . ASN B 1 145 ? 10.273 7.539 7.926 1 79.38 145 ASN B O 1
ATOM 3738 N N . GLY B 1 146 ? 8.086 7.496 8.391 1 76.19 146 GLY B N 1
ATOM 3739 C CA . GLY B 1 146 ? 8.234 8.586 9.344 1 76.19 146 GLY B CA 1
ATOM 3740 C C . GLY B 1 146 ? 8.281 8.109 10.781 1 76.19 146 GLY B C 1
ATOM 3741 O O . GLY B 1 146 ? 7.785 7.031 11.102 1 76.19 146 GLY B O 1
ATOM 3742 N N . TYR B 1 147 ? 8.859 8.867 11.547 1 70.81 147 TYR B N 1
ATOM 3743 C CA . TYR B 1 147 ? 8.977 8.539 12.961 1 70.81 147 TYR B CA 1
ATOM 3744 C C . TYR B 1 147 ? 7.598 8.43 13.609 1 70.81 147 TYR B C 1
ATOM 3746 O O . TYR B 1 147 ? 6.707 9.234 13.328 1 70.81 147 TYR B O 1
ATOM 3754 N N . CYS B 1 148 ? 7.402 7.34 14.281 1 62.84 148 CYS B N 1
ATOM 3755 C CA . CYS B 1 148 ? 6.258 7.16 15.172 1 62.84 148 CYS B CA 1
ATOM 3756 C C . CYS B 1 148 ? 6.703 6.676 16.547 1 62.84 148 CYS B C 1
ATOM 3758 O O . CYS B 1 148 ? 7.516 5.754 16.641 1 62.84 148 CYS B O 1
ATOM 3760 N N . ARG B 1 149 ? 6.277 7.449 17.516 1 60.69 149 ARG B N 1
ATOM 3761 C CA . ARG B 1 149 ? 6.656 7.07 18.875 1 60.69 149 ARG B CA 1
ATOM 3762 C C . ARG B 1 149 ? 6.25 5.633 19.188 1 60.69 149 ARG B C 1
ATOM 3764 O O . ARG B 1 149 ? 5.129 5.223 18.875 1 60.69 149 ARG B O 1
ATOM 3771 N N . PRO B 1 150 ? 7.402 4.879 19.516 1 50.72 150 PRO B N 1
ATOM 3772 C CA . PRO B 1 150 ? 7.027 3.523 19.922 1 50.72 150 PRO B CA 1
ATOM 3773 C C . PRO B 1 150 ? 6.035 3.514 21.094 1 50.72 150 PRO B C 1
ATOM 3775 O O . PRO B 1 150 ? 6.156 4.32 22.016 1 50.72 150 PRO B O 1
ATOM 3778 N N . SER B 1 151 ? 4.852 3.428 20.906 1 44.12 151 SER B N 1
ATOM 3779 C CA . SER B 1 151 ? 3.963 3.359 22.062 1 44.12 151 SER B CA 1
ATOM 3780 C C . SER B 1 151 ? 4.113 2.031 22.797 1 44.12 151 SER B C 1
ATOM 3782 O O . SER B 1 151 ? 4.297 0.986 22.172 1 44.12 151 SER B O 1
ATOM 3784 N N . THR B 1 152 ? 4.617 2.039 24.078 1 41.28 152 THR B N 1
ATOM 3785 C CA . THR B 1 152 ? 4.578 0.858 24.938 1 41.28 152 THR B CA 1
ATOM 3786 C C . THR B 1 152 ? 3.346 0.009 24.625 1 41.28 152 THR B C 1
ATOM 3788 O O . THR B 1 152 ? 3.393 -1.22 24.719 1 41.28 152 THR B O 1
ATOM 3791 N N . LYS B 1 153 ? 2.328 0.682 24.5 1 39.88 153 LYS B N 1
ATOM 3792 C CA . LYS B 1 153 ? 1.051 0.006 24.281 1 39.88 153 LYS B CA 1
ATOM 3793 C C . LYS B 1 153 ? 0.932 -0.511 22.859 1 39.88 153 LYS B C 1
ATOM 3795 O O . LYS B 1 153 ? -0.035 -1.197 22.516 1 39.88 153 LYS B O 1
ATOM 3800 N N . ARG B 1 154 ? 1.809 0.129 22.078 1 41.53 154 ARG B N 1
ATOM 3801 C CA . ARG B 1 154 ? 1.873 -0.37 20.703 1 41.53 154 ARG B CA 1
ATOM 3802 C C . ARG B 1 154 ? 2.084 -1.88 20.672 1 41.53 154 ARG B C 1
ATOM 3804 O O . ARG B 1 154 ? 1.69 -2.551 19.719 1 41.53 154 ARG B O 1
ATOM 3811 N N . LYS B 1 155 ? 2.979 -2.15 21.703 1 43.16 155 LYS B N 1
ATOM 3812 C CA . LYS B 1 155 ? 3.375 -3.551 21.828 1 43.16 155 LYS B CA 1
ATOM 3813 C C . LYS B 1 155 ? 2.154 -4.453 22 1 43.16 155 LYS B C 1
ATOM 3815 O O . LYS B 1 155 ? 2.133 -5.574 21.5 1 43.16 155 LYS B O 1
ATOM 3820 N N . ALA B 1 156 ? 1.377 -3.93 22.891 1 34.06 156 ALA B N 1
ATOM 3821 C CA . ALA B 1 156 ? 0.417 -4.922 23.359 1 34.06 156 ALA B CA 1
ATOM 3822 C C . ALA B 1 156 ? -0.608 -5.258 22.281 1 34.06 156 ALA B C 1
ATOM 3824 O O . ALA B 1 156 ? -1.062 -6.398 22.172 1 34.06 156 ALA B O 1
ATOM 3825 N N . ALA B 1 157 ? -1.233 -4.199 21.781 1 38.44 157 ALA B N 1
ATOM 3826 C CA . ALA B 1 157 ? -2.438 -4.551 21.031 1 38.44 157 ALA B CA 1
ATOM 3827 C C . ALA B 1 157 ? -2.105 -4.891 19.578 1 38.44 157 ALA B C 1
ATOM 3829 O O . ALA B 1 157 ? -2.994 -5.242 18.797 1 38.44 157 ALA B O 1
ATOM 3830 N N . GLY B 1 158 ? -0.837 -5.02 19.219 1 40.38 158 GLY B N 1
ATOM 3831 C CA . GLY B 1 158 ? -0.413 -5.527 17.922 1 40.38 158 GLY B CA 1
ATOM 3832 C C . GLY B 1 158 ? -0.683 -4.562 16.781 1 40.38 158 GLY B C 1
ATOM 3833 O O . GLY B 1 158 ? -0.358 -4.848 15.625 1 40.38 158 GLY B O 1
ATOM 3834 N N . LYS B 1 159 ? -1.688 -3.58 17.047 1 45.91 159 LYS B N 1
ATOM 3835 C CA . LYS B 1 159 ? -2.027 -2.711 15.93 1 45.91 159 LYS B CA 1
ATOM 3836 C C . LYS B 1 159 ? -1.176 -1.444 15.938 1 45.91 159 LYS B C 1
ATOM 3838 O O . LYS B 1 159 ? -1.137 -0.723 16.938 1 45.91 159 LYS B O 1
ATOM 3843 N N . LYS B 1 160 ? -0.094 -1.349 15.227 1 51.41 160 LYS B N 1
ATOM 3844 C CA . LYS B 1 160 ? 0.71 -0.137 15.094 1 51.41 160 LYS B CA 1
ATOM 3845 C C . LYS B 1 160 ? -0.126 1.022 14.562 1 51.41 160 LYS B C 1
ATOM 3847 O O . LYS B 1 160 ? -0.731 0.919 13.492 1 51.41 160 LYS B O 1
ATOM 3852 N N . PHE B 1 161 ? -0.691 1.93 15.469 1 64.25 161 PHE B N 1
ATOM 3853 C CA . PHE B 1 161 ? -1.345 3.152 15.016 1 64.25 161 PHE B CA 1
ATOM 3854 C C . PHE B 1 161 ? -0.355 4.062 14.297 1 64.25 161 PHE B C 1
ATOM 3856 O O . PHE B 1 161 ? 0.304 4.891 14.93 1 64.25 161 PHE B O 1
ATOM 3863 N N . GLU B 1 162 ? -0.096 3.76 13.133 1 76.06 162 GLU B N 1
ATOM 3864 C CA . GLU B 1 162 ? 0.785 4.516 12.25 1 76.06 162 GLU B CA 1
ATOM 3865 C C . GLU B 1 162 ? -0.009 5.227 11.156 1 76.06 162 GLU B C 1
ATOM 3867 O O . GLU B 1 162 ? -0.953 4.66 10.602 1 76.06 162 GLU B O 1
ATOM 3872 N N . ALA B 1 163 ? 0.412 6.512 11.047 1 88.31 163 ALA B N 1
ATOM 3873 C CA . ALA B 1 163 ? -0.219 7.25 9.953 1 88.31 163 ALA B CA 1
ATOM 3874 C C . ALA B 1 163 ? 0.018 6.559 8.617 1 88.31 163 ALA B C 1
ATOM 3876 O O . ALA B 1 163 ? 1.008 5.844 8.445 1 88.31 163 ALA B O 1
ATOM 3877 N N . ASP B 1 164 ? -0.855 6.762 7.668 1 90.81 164 ASP B N 1
ATOM 3878 C CA . ASP B 1 164 ? -0.693 6.176 6.34 1 90.81 164 ASP B CA 1
ATOM 3879 C C . ASP B 1 164 ? 0.369 6.922 5.535 1 90.81 164 ASP B C 1
ATOM 3881 O O . ASP B 1 164 ? 1.036 6.332 4.68 1 90.81 164 ASP B O 1
ATOM 3885 N N . ARG B 1 165 ? 0.5 8.211 5.824 1 93.31 165 ARG B N 1
ATOM 3886 C CA . ARG B 1 165 ? 1.413 9.055 5.062 1 93.31 165 ARG B CA 1
ATOM 3887 C C . ARG B 1 165 ? 2.291 9.883 5.996 1 93.31 165 ARG B C 1
ATOM 3889 O O . ARG B 1 165 ? 1.89 10.203 7.117 1 93.31 165 ARG B O 1
ATOM 3896 N N . CYS B 1 166 ? 3.486 10.227 5.5 1 91.25 166 CYS B N 1
ATOM 3897 C CA . CYS B 1 166 ? 4.375 11.109 6.246 1 91.25 166 CYS B CA 1
ATOM 3898 C C . CYS B 1 166 ? 4.984 12.172 5.336 1 91.25 166 CYS B C 1
ATOM 3900 O O . CYS B 1 166 ? 5.094 11.961 4.125 1 91.25 166 CYS B O 1
ATOM 3902 N N . ALA B 1 167 ? 5.199 13.273 5.883 1 93.5 167 ALA B N 1
ATOM 3903 C CA . ALA B 1 167 ? 6.023 14.32 5.293 1 93.5 167 ALA B CA 1
ATOM 3904 C C . ALA B 1 167 ? 7.352 14.461 6.035 1 93.5 167 ALA B C 1
ATOM 3906 O O . ALA B 1 167 ? 7.371 14.734 7.238 1 93.5 167 ALA B O 1
ATOM 3907 N N . LYS B 1 168 ? 8.43 14.266 5.309 1 88 168 LYS B N 1
ATOM 3908 C CA . LYS B 1 168 ? 9.758 14.281 5.926 1 88 168 LYS B CA 1
ATOM 3909 C C . LYS B 1 168 ? 10.688 15.25 5.203 1 88 168 LYS B C 1
ATOM 3911 O O . LYS B 1 168 ? 10.477 15.562 4.031 1 88 168 LYS B O 1
ATOM 3916 N N . GLU B 1 169 ? 11.672 15.656 6.035 1 89 169 GLU B N 1
ATOM 3917 C CA . GLU B 1 169 ? 12.742 16.406 5.387 1 89 169 GLU B CA 1
ATOM 3918 C C . GLU B 1 169 ? 13.375 15.586 4.262 1 89 169 GLU B C 1
ATOM 3920 O O . GLU B 1 169 ? 13.742 14.43 4.457 1 89 169 GLU B O 1
ATOM 3925 N N . LEU B 1 170 ? 13.461 16.234 3.121 1 87.62 170 LEU B N 1
ATOM 3926 C CA . LEU B 1 170 ? 13.922 15.547 1.92 1 87.62 170 LEU B CA 1
ATOM 3927 C C . LEU B 1 170 ? 15.312 14.953 2.135 1 87.62 170 LEU B C 1
ATOM 3929 O O . LEU B 1 170 ? 15.586 13.828 1.707 1 87.62 170 LEU B O 1
ATOM 3933 N N . GLU B 1 171 ? 16.172 15.656 2.855 1 81.31 171 GLU B N 1
ATOM 3934 C CA . GLU B 1 171 ? 17.547 15.211 3.092 1 81.31 171 GLU B CA 1
ATOM 3935 C C . GLU B 1 171 ? 17.578 14.031 4.062 1 81.31 171 GLU B C 1
ATOM 3937 O O . GLU B 1 171 ? 18.594 13.336 4.16 1 81.31 171 GLU B O 1
ATOM 3942 N N . LYS B 1 172 ? 16.469 13.82 4.758 1 79.12 172 LYS B N 1
ATOM 3943 C CA . LYS B 1 172 ? 16.391 12.758 5.754 1 79.12 172 LYS B CA 1
ATOM 3944 C C . LYS B 1 172 ? 15.391 11.688 5.332 1 79.12 172 LYS B C 1
ATOM 3946 O O . LYS B 1 172 ? 14.82 10.992 6.18 1 79.12 172 LYS B O 1
ATOM 3951 N N . GLN B 1 173 ? 15.047 11.617 4.117 1 78.44 173 GLN B N 1
ATOM 3952 C CA . GLN B 1 173 ? 13.992 10.742 3.621 1 78.44 173 GLN B CA 1
ATOM 3953 C C . GLN B 1 173 ? 14.289 9.281 3.963 1 78.44 173 GLN B C 1
ATOM 3955 O O . GLN B 1 173 ? 13.359 8.484 4.137 1 78.44 173 GLN B O 1
ATOM 3960 N N . GLY B 1 174 ? 15.547 8.914 4.141 1 70 174 GLY B N 1
ATOM 3961 C CA . GLY B 1 174 ? 15.906 7.543 4.457 1 70 174 GLY B CA 1
ATOM 3962 C C . GLY B 1 174 ? 16.062 7.297 5.945 1 70 174 GLY B C 1
ATOM 3963 O O . GLY B 1 174 ? 16.328 6.168 6.371 1 70 174 GLY B O 1
ATOM 3964 N N . ASP B 1 175 ? 15.898 8.32 6.727 1 72.12 175 ASP B N 1
ATOM 3965 C CA . ASP B 1 175 ? 16.062 8.234 8.172 1 72.12 175 ASP B CA 1
ATOM 3966 C C . ASP B 1 175 ? 14.742 7.906 8.859 1 72.12 175 ASP B C 1
ATOM 3968 O O . ASP B 1 175 ? 13.836 8.742 8.906 1 72.12 175 ASP B O 1
ATOM 3972 N N . PRO B 1 176 ? 14.641 6.703 9.398 1 67.19 176 PRO B N 1
ATOM 3973 C CA . PRO B 1 176 ? 13.375 6.344 10.047 1 67.19 176 PRO B CA 1
ATOM 3974 C C . PRO B 1 176 ? 13.102 7.176 11.305 1 67.19 176 PRO B C 1
ATOM 3976 O O . PRO B 1 176 ? 11.977 7.184 11.805 1 67.19 176 PRO B O 1
ATOM 3979 N N . ALA B 1 177 ? 14.133 7.875 11.742 1 69.06 177 ALA B N 1
ATOM 3980 C CA . ALA B 1 177 ? 13.969 8.695 12.938 1 69.06 177 ALA B CA 1
ATOM 3981 C C . ALA B 1 177 ? 13.539 10.117 12.578 1 69.06 177 ALA B C 1
ATOM 3983 O O . ALA B 1 177 ? 13.234 10.922 13.461 1 69.06 177 ALA B O 1
ATOM 3984 N N . SER B 1 178 ? 13.445 10.266 11.273 1 77.88 178 SER B N 1
ATOM 3985 C CA . SER B 1 178 ? 13.039 11.602 10.852 1 77.88 178 SER B CA 1
ATOM 3986 C C . SER B 1 178 ? 11.578 11.867 11.203 1 77.88 178 SER B C 1
ATOM 3988 O O . SER B 1 178 ? 10.727 10.992 11.047 1 77.88 178 SER B O 1
ATOM 3990 N N . VAL B 1 179 ? 11.312 13.023 11.672 1 81.75 179 VAL B N 1
ATOM 3991 C CA . VAL B 1 179 ? 10 13.422 12.156 1 81.75 179 VAL B CA 1
ATOM 3992 C C . VAL B 1 179 ? 9.016 13.484 10.984 1 81.75 179 VAL B C 1
ATOM 3994 O O . VAL B 1 179 ? 9.375 13.914 9.891 1 81.75 179 VAL B O 1
ATOM 3997 N N . ASN B 1 180 ? 7.855 13 11.328 1 89.81 180 ASN B N 1
ATOM 3998 C CA . ASN B 1 180 ? 6.73 13.211 10.43 1 89.81 180 ASN B CA 1
ATOM 3999 C C . ASN B 1 180 ? 6.086 14.578 10.648 1 89.81 180 ASN B C 1
ATOM 4001 O O . ASN B 1 180 ? 5.273 14.75 11.555 1 89.81 180 ASN B O 1
ATOM 4005 N N . ARG B 1 181 ? 6.344 15.539 9.789 1 91.88 181 ARG B N 1
ATOM 4006 C CA . ARG B 1 181 ? 5.93 16.922 10 1 91.88 181 ARG B CA 1
ATOM 4007 C C . ARG B 1 181 ? 4.461 17.109 9.633 1 91.88 181 ARG B C 1
ATOM 4009 O O . ARG B 1 181 ? 3.85 18.125 10 1 91.88 181 ARG B O 1
ATOM 4016 N N . CYS B 1 182 ? 3.963 16.234 8.883 1 95.44 182 CYS B N 1
ATOM 4017 C CA . CYS B 1 182 ? 2.576 16.328 8.445 1 95.44 182 CYS B CA 1
ATOM 4018 C C . CYS B 1 182 ? 1.977 14.945 8.203 1 95.44 182 CYS B C 1
ATOM 4020 O O . CYS B 1 182 ? 1.877 14.5 7.062 1 95.44 182 CYS B O 1
ATOM 4022 N N . PRO B 1 183 ? 1.483 14.297 9.281 1 94.5 183 PRO B N 1
ATOM 4023 C CA . PRO B 1 183 ? 0.893 12.961 9.102 1 94.5 183 PRO B CA 1
ATOM 4024 C C . PRO B 1 183 ? -0.409 13 8.305 1 94.5 183 PRO B C 1
ATOM 4026 O O . PRO B 1 183 ? -1.194 13.938 8.438 1 94.5 183 PRO B O 1
ATOM 4029 N N . GLY B 1 184 ? -0.595 12.055 7.43 1 96 184 GLY B N 1
ATOM 4030 C CA . GLY B 1 184 ? -1.808 11.898 6.645 1 96 184 GLY B CA 1
ATOM 4031 C C . GLY B 1 184 ? -2.438 10.523 6.801 1 96 184 GLY B C 1
ATOM 4032 O O . GLY B 1 184 ? -1.743 9.539 7.07 1 96 184 GLY B O 1
ATOM 4033 N N . ASP B 1 185 ? -3.689 10.5 6.688 1 95.19 185 ASP B N 1
ATOM 4034 C CA . ASP B 1 185 ? -4.422 9.234 6.703 1 95.19 185 ASP B CA 1
ATOM 4035 C C . ASP B 1 185 ? -5.242 9.062 5.426 1 95.19 185 ASP B C 1
ATOM 4037 O O . ASP B 1 185 ? -5.688 10.039 4.828 1 95.19 185 ASP B O 1
ATOM 4041 N N . ILE B 1 186 ? -5.359 7.852 5.012 1 94.38 186 ILE B N 1
ATOM 4042 C CA . ILE B 1 186 ? -6.164 7.48 3.852 1 94.38 186 ILE B CA 1
ATOM 4043 C C . ILE B 1 186 ? -7.43 6.762 4.312 1 94.38 186 ILE B C 1
ATOM 4045 O O . ILE B 1 186 ? -7.363 5.816 5.098 1 94.38 186 ILE B O 1
ATOM 4049 N N . LYS B 1 187 ? -8.586 7.305 3.91 1 91.69 187 LYS B N 1
ATOM 4050 C CA . LYS B 1 187 ? -9.875 6.699 4.227 1 91.69 187 LYS B CA 1
ATOM 4051 C C . LYS B 1 187 ? -10.727 6.523 2.969 1 91.69 187 LYS B C 1
ATOM 4053 O O . LYS B 1 187 ? -10.688 7.363 2.068 1 91.69 187 LYS B O 1
ATOM 4058 N N . CYS B 1 188 ? -11.492 5.41 2.969 1 87.75 188 CYS B N 1
ATOM 4059 C CA . CYS B 1 188 ? -12.508 5.293 1.921 1 87.75 188 CYS B CA 1
ATOM 4060 C C . CYS B 1 188 ? -13.609 6.328 2.107 1 87.75 188 CYS B C 1
ATOM 4062 O O . CYS B 1 188 ? -13.992 6.629 3.236 1 87.75 188 CYS B O 1
ATOM 4064 N N . GLY B 1 189 ? -14.141 6.793 1.03 1 87.25 189 GLY B N 1
ATOM 4065 C CA . GLY B 1 189 ? -15.164 7.82 1.063 1 87.25 189 GLY B CA 1
ATOM 4066 C C . GLY B 1 189 ? -16.406 7.402 1.828 1 87.25 189 GLY B C 1
ATOM 4067 O O . GLY B 1 189 ? -17.125 8.242 2.375 1 87.25 189 GLY B O 1
ATOM 4068 N N . PHE B 1 190 ? -16.609 6.125 1.906 1 82.5 190 PHE B N 1
ATOM 4069 C CA . PHE B 1 190 ? -17.797 5.672 2.611 1 82.5 190 PHE B CA 1
ATOM 4070 C C . PHE B 1 190 ? -17.547 5.594 4.113 1 82.5 190 PHE B C 1
ATOM 4072 O O . PHE B 1 190 ? -18.484 5.488 4.902 1 82.5 190 PHE B O 1
ATOM 4079 N N . LYS B 1 191 ? -16.281 5.75 4.516 1 85.19 191 LYS B N 1
ATOM 4080 C CA . LYS B 1 191 ? -15.914 5.723 5.934 1 85.19 191 LYS B CA 1
ATOM 4081 C C . LYS B 1 191 ? -15.711 7.133 6.473 1 85.19 191 LYS B C 1
ATOM 4083 O O . LYS B 1 191 ? -15.711 7.344 7.688 1 85.19 191 LYS B O 1
ATOM 4088 N N . PHE B 1 192 ? -15.508 8.039 5.598 1 91.94 192 PHE B N 1
ATOM 4089 C CA . PHE B 1 192 ? -15.211 9.398 6.02 1 91.94 192 PHE B CA 1
ATOM 4090 C C . PHE B 1 192 ? -15.547 10.398 4.922 1 91.94 192 PHE B C 1
ATOM 4092 O O . PHE B 1 192 ? -15.125 10.234 3.775 1 91.94 192 PHE B O 1
ATOM 4099 N N . GLN B 1 193 ? -16.219 11.383 5.363 1 91.56 193 GLN B N 1
ATOM 4100 C CA . GLN B 1 193 ? -16.469 12.531 4.5 1 91.56 193 GLN B CA 1
ATOM 4101 C C . GLN B 1 193 ? -16.344 13.844 5.273 1 91.56 193 GLN B C 1
ATOM 4103 O O . GLN B 1 193 ? -16.766 13.93 6.43 1 91.56 193 GLN B O 1
ATOM 4108 N N . GLY B 1 194 ? -15.75 14.812 4.559 1 94.56 194 GLY B N 1
ATOM 4109 C CA . GLY B 1 194 ? -15.633 16.125 5.176 1 94.56 194 GLY B CA 1
ATOM 4110 C C . GLY B 1 194 ? -16.969 16.703 5.613 1 94.56 194 GLY B C 1
ATOM 4111 O O . GLY B 1 194 ? -17.047 17.359 6.652 1 94.56 194 GLY B O 1
ATOM 4112 N N . LEU B 1 195 ? -18 16.375 4.875 1 93.81 195 LEU B N 1
ATOM 4113 C CA . LEU B 1 195 ? -19.344 16.891 5.125 1 93.81 195 LEU B CA 1
ATOM 4114 C C . LEU B 1 195 ? -19.859 16.422 6.477 1 93.81 195 LEU B C 1
ATOM 4116 O O . LEU B 1 195 ? -20.734 17.062 7.07 1 93.81 195 LEU B O 1
ATOM 4120 N N . TRP B 1 196 ? -19.328 15.359 7.039 1 93.06 196 TRP B N 1
ATOM 4121 C CA . TRP B 1 196 ? -19.844 14.742 8.25 1 93.06 196 TRP B CA 1
ATOM 4122 C C . TRP B 1 196 ? -19.484 15.57 9.484 1 93.06 196 TRP B C 1
ATOM 4124 O O . TRP B 1 196 ? -20.016 15.336 10.57 1 93.06 196 TRP B O 1
ATOM 4134 N N . ARG B 1 197 ? -18.594 16.578 9.328 1 93.62 197 ARG B N 1
ATOM 4135 C CA . ARG B 1 197 ? -18.359 17.5 10.422 1 93.62 197 ARG B CA 1
ATOM 4136 C C . ARG B 1 197 ? -19.656 18.156 10.883 1 93.62 197 ARG B C 1
ATOM 4138 O O . ARG B 1 197 ? -19.828 18.422 12.07 1 93.62 197 ARG B O 1
ATOM 4145 N N . ASN B 1 198 ? -20.562 18.297 9.945 1 91.69 198 ASN B N 1
ATOM 4146 C CA . ASN B 1 198 ? -21.828 18.969 10.234 1 91.69 198 ASN B CA 1
ATOM 4147 C C . ASN B 1 198 ? -22.734 18.078 11.086 1 91.69 198 ASN B C 1
ATOM 4149 O O . ASN B 1 198 ? -23.766 18.547 11.57 1 91.69 198 ASN B O 1
ATOM 4153 N N . TYR B 1 199 ? -22.312 16.844 11.289 1 89 199 TYR B N 1
ATOM 4154 C CA . TYR B 1 199 ? -23.188 15.906 12 1 89 199 TYR B CA 1
ATOM 4155 C C . TYR B 1 199 ? -22.656 15.633 13.398 1 89 199 TYR B C 1
ATOM 4157 O O . TYR B 1 199 ? -23.203 14.797 14.125 1 89 199 TYR B O 1
ATOM 4165 N N . LEU B 1 200 ? -21.641 16.344 13.805 1 87.69 200 LEU B N 1
ATOM 4166 C CA . LEU B 1 200 ? -21 16.109 15.094 1 87.69 200 LEU B CA 1
ATOM 4167 C C . LEU B 1 200 ? -22 16.297 16.234 1 87.69 200 LEU B C 1
ATOM 4169 O O . LEU B 1 200 ? -21.922 15.594 17.25 1 87.69 200 LEU B O 1
ATOM 4173 N N . THR B 1 201 ? -22.984 17.219 16.094 1 87.12 201 THR B N 1
ATOM 4174 C CA . THR B 1 201 ? -23.938 17.516 17.156 1 87.12 201 THR B CA 1
ATOM 4175 C C . THR B 1 201 ? -25.359 17.172 16.719 1 87.12 201 THR B C 1
ATOM 4177 O O . THR B 1 201 ? -26.328 17.703 17.266 1 87.12 201 THR B O 1
ATOM 4180 N N . HIS B 1 202 ? -25.438 16.344 15.695 1 85.38 202 HIS B N 1
ATOM 4181 C CA . HIS B 1 202 ? -26.766 16 15.203 1 85.38 202 HIS B CA 1
ATOM 4182 C C . HIS B 1 202 ? -27.484 15.039 16.141 1 85.38 202 HIS B C 1
ATOM 4184 O O . HIS B 1 202 ? -26.844 14.18 16.75 1 85.38 202 HIS B O 1
ATOM 4190 N N . HIS B 1 203 ? -28.797 15.125 16.234 1 87.25 203 HIS B N 1
ATOM 4191 C CA . HIS B 1 203 ? -29.562 14.344 17.203 1 87.25 203 HIS B CA 1
ATOM 4192 C C . HIS B 1 203 ? -30.078 13.055 16.578 1 87.25 203 HIS B C 1
ATOM 4194 O O . HIS B 1 203 ? -30.266 12.055 17.281 1 87.25 203 HIS B O 1
ATOM 4200 N N . ASP B 1 204 ? -30.234 13.109 15.258 1 85.06 204 ASP B N 1
ATOM 4201 C CA . ASP B 1 204 ? -30.672 11.891 14.578 1 85.06 204 ASP B CA 1
ATOM 4202 C C . ASP B 1 204 ? -29.594 10.812 14.641 1 85.06 204 ASP B C 1
ATOM 4204 O O . ASP B 1 204 ? -28.422 11.086 14.391 1 85.06 204 ASP B O 1
ATOM 4208 N N . ALA B 1 205 ? -30.031 9.602 14.914 1 78 205 ALA B N 1
ATOM 4209 C CA . ALA B 1 205 ? -29.125 8.492 15.156 1 78 205 ALA B CA 1
ATOM 4210 C C . ALA B 1 205 ? -28.234 8.242 13.938 1 78 205 ALA B C 1
ATOM 4212 O O . ALA B 1 205 ? -27.031 7.996 14.078 1 78 205 ALA B O 1
ATOM 4213 N N . GLY B 1 206 ? -28.75 8.258 12.82 1 77.69 206 GLY B N 1
ATOM 4214 C CA . GLY B 1 206 ? -27.984 8.047 11.602 1 77.69 206 GLY B CA 1
ATOM 4215 C C . GLY B 1 206 ? -26.906 9.094 11.375 1 77.69 206 GLY B C 1
ATOM 4216 O O . GLY B 1 206 ? -25.75 8.766 11.109 1 77.69 206 GLY B O 1
ATOM 4217 N N . TYR B 1 207 ? -27.344 10.32 11.531 1 82.44 207 TYR B N 1
ATOM 4218 C CA . TYR B 1 207 ? -26.406 11.414 11.352 1 82.44 207 TYR B CA 1
ATOM 4219 C C . TYR B 1 207 ? -25.391 11.453 12.492 1 82.44 207 TYR B C 1
ATOM 4221 O O . TYR B 1 207 ? -24.203 11.75 12.273 1 82.44 207 TYR B O 1
ATOM 4229 N N . LYS B 1 208 ? -25.891 11.086 13.594 1 82.81 208 LYS B N 1
ATOM 4230 C CA . LYS B 1 208 ? -25 11.031 14.742 1 82.81 208 LYS B CA 1
ATOM 4231 C C . LYS B 1 208 ? -23.891 10 14.539 1 82.81 208 LYS B C 1
ATOM 4233 O O . LYS B 1 208 ? -22.734 10.227 14.906 1 82.81 208 LYS B O 1
ATOM 4238 N N . SER B 1 209 ? -24.203 8.914 13.953 1 82.88 209 SER B N 1
ATOM 4239 C CA . SER B 1 209 ? -23.219 7.875 13.664 1 82.88 209 SER B CA 1
ATOM 4240 C C . SER B 1 209 ? -22.156 8.367 12.68 1 82.88 209 SER B C 1
ATOM 4242 O O . SER B 1 209 ? -20.969 8.078 12.844 1 82.88 209 SER B O 1
ATOM 4244 N N . LEU B 1 210 ? -22.625 9.109 11.734 1 84.56 210 LEU B N 1
ATOM 4245 C CA . LEU B 1 210 ? -21.703 9.664 10.75 1 84.56 210 LEU B CA 1
ATOM 4246 C C . LEU B 1 210 ? -20.781 10.703 11.398 1 84.56 210 LEU B C 1
ATOM 4248 O O . LEU B 1 210 ? -19.594 10.75 11.109 1 84.56 210 LEU B O 1
ATOM 4252 N N . GLY B 1 211 ? -21.391 11.492 12.266 1 86.75 211 GLY B N 1
ATOM 4253 C CA . GLY B 1 211 ? -20.578 12.438 13.023 1 86.75 211 GLY B CA 1
ATOM 4254 C C . GLY B 1 211 ? -19.516 11.773 13.883 1 86.75 211 GLY B C 1
ATOM 4255 O O . GLY B 1 211 ? -18.391 12.258 13.969 1 86.75 211 GLY B O 1
ATOM 4256 N N . ASN B 1 212 ? -19.891 10.672 14.422 1 84.31 212 ASN B N 1
ATOM 4257 C CA . ASN B 1 212 ? -18.953 9.914 15.242 1 84.31 212 ASN B CA 1
ATOM 4258 C C . ASN B 1 212 ? -17.828 9.336 14.398 1 84.31 212 ASN B C 1
ATOM 4260 O O . ASN B 1 212 ? -16.672 9.305 14.836 1 84.31 212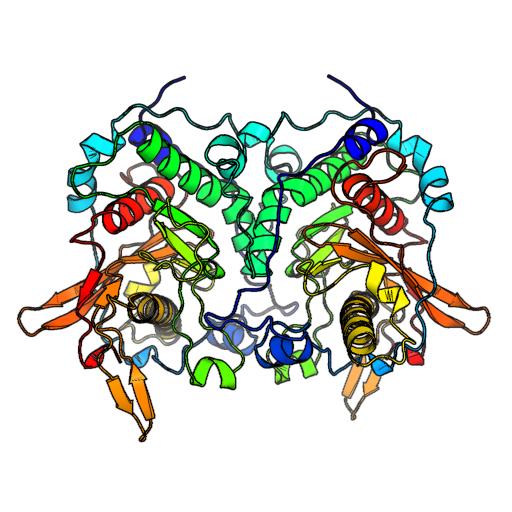 ASN B O 1
ATOM 4264 N N . GLU B 1 213 ? -18.109 8.875 13.195 1 86.12 213 GLU B N 1
ATOM 4265 C CA . GLU B 1 213 ? -17.062 8.367 12.297 1 86.12 213 GLU B CA 1
ATOM 4266 C C . GLU B 1 213 ? -16.094 9.469 11.906 1 86.12 213 GLU B C 1
ATOM 4268 O O . GLU B 1 213 ? -14.883 9.242 11.844 1 86.12 213 GLU B O 1
ATOM 4273 N N . TYR B 1 214 ? -16.719 10.641 11.695 1 89.81 214 TYR B N 1
ATOM 4274 C CA . TYR B 1 214 ? -15.875 11.797 11.406 1 89.81 214 TYR B CA 1
ATOM 4275 C C . TYR B 1 214 ? -14.922 12.07 12.562 1 89.81 214 TYR B C 1
ATOM 4277 O O . TYR B 1 214 ? -13.711 12.219 12.359 1 89.81 214 TYR B O 1
ATOM 4285 N N . ARG B 1 215 ? -15.453 12.047 13.68 1 88.94 215 ARG B N 1
ATOM 4286 C CA . ARG B 1 215 ? -14.688 12.32 14.891 1 88.94 215 ARG B CA 1
ATOM 4287 C C . ARG B 1 215 ? -13.609 11.266 15.109 1 88.94 215 ARG B C 1
ATOM 4289 O O . ARG B 1 215 ? -12.484 11.586 15.508 1 88.94 215 ARG B O 1
ATOM 4296 N N . ASN B 1 216 ? -13.922 10.086 14.898 1 86.75 216 ASN B N 1
ATOM 4297 C CA . ASN B 1 216 ? -12.969 8.992 15.062 1 86.75 216 ASN B CA 1
ATOM 4298 C C . ASN B 1 216 ? -11.766 9.156 14.133 1 86.75 216 ASN B C 1
ATOM 4300 O O . ASN B 1 216 ? -10.625 8.969 14.547 1 86.75 216 ASN B O 1
ATOM 4304 N N . ALA B 1 217 ? -12.047 9.477 12.891 1 90.38 217 ALA B N 1
ATOM 4305 C CA . ALA B 1 217 ? -10.969 9.641 11.922 1 90.38 217 ALA B CA 1
ATOM 4306 C C . ALA B 1 217 ? -10.07 10.82 12.289 1 90.38 217 ALA B C 1
ATOM 4308 O O . ALA B 1 217 ? -8.844 10.711 12.242 1 90.38 217 ALA B O 1
ATOM 4309 N N . ILE B 1 218 ? -10.703 11.906 12.719 1 92.44 218 ILE B N 1
ATOM 4310 C CA . ILE B 1 218 ? -9.945 13.102 13.086 1 92.44 218 ILE B CA 1
ATOM 4311 C C . ILE B 1 218 ? -9.125 12.82 14.344 1 92.44 218 ILE B C 1
ATOM 4313 O O . ILE B 1 218 ? -7.984 13.266 14.461 1 92.44 218 ILE B O 1
ATOM 4317 N N . ALA B 1 219 ? -9.688 12.086 15.25 1 87.75 219 ALA B N 1
ATOM 4318 C CA . ALA B 1 219 ? -8.977 11.727 16.469 1 87.75 219 ALA B CA 1
ATOM 4319 C C . ALA B 1 219 ? -7.727 10.906 16.172 1 87.75 219 ALA B C 1
ATOM 4321 O O . ALA B 1 219 ? -6.699 11.07 16.828 1 87.75 219 ALA B O 1
ATOM 4322 N N . GLN B 1 220 ? -7.789 10.094 15.234 1 86.5 220 GLN B N 1
ATOM 4323 C CA . GLN B 1 220 ? -6.645 9.289 14.828 1 86.5 220 GLN B CA 1
ATOM 4324 C C . GLN B 1 220 ? -5.527 10.164 14.266 1 86.5 220 GLN B C 1
ATOM 4326 O O . GLN B 1 220 ? -4.363 10.023 14.656 1 86.5 220 GLN B O 1
ATOM 4331 N N . VAL B 1 221 ? -5.883 11.047 13.367 1 90.69 221 VAL B N 1
ATOM 4332 C CA . VAL B 1 221 ? -4.875 11.922 12.773 1 90.69 221 VAL B CA 1
ATOM 4333 C C . VAL B 1 221 ? -4.27 12.82 13.852 1 90.69 221 VAL B C 1
ATOM 4335 O O . VAL B 1 221 ? -3.055 13.023 13.891 1 90.69 221 VAL B O 1
ATOM 4338 N N . ARG B 1 222 ? -5.129 13.312 14.719 1 89.06 222 ARG B N 1
ATOM 4339 C CA . ARG B 1 222 ? -4.641 14.125 15.828 1 89.06 222 ARG B CA 1
ATOM 4340 C C . ARG B 1 222 ? -3.643 13.352 16.688 1 89.06 222 ARG B C 1
ATOM 4342 O O . ARG B 1 222 ? -2.648 13.906 17.141 1 89.06 222 ARG B O 1
ATOM 4349 N N . HIS B 1 223 ? -3.939 12.156 16.938 1 83.94 223 HIS B N 1
ATOM 4350 C CA . HIS B 1 223 ? -3.014 11.312 17.672 1 83.94 223 HIS B CA 1
ATOM 4351 C C . HIS B 1 223 ? -1.652 11.25 16.984 1 83.94 223 HIS B C 1
ATOM 4353 O O . HIS B 1 223 ? -0.616 11.367 17.656 1 83.94 223 HIS B O 1
ATOM 4359 N N . TYR B 1 224 ? -1.66 11.07 15.711 1 85.81 224 TYR B N 1
ATOM 4360 C CA . TYR B 1 224 ? -0.409 11.039 14.969 1 85.81 224 TYR B CA 1
ATOM 4361 C C . TYR B 1 224 ? 0.311 12.383 15.055 1 85.81 224 TYR B C 1
ATOM 4363 O O . TYR B 1 224 ? 1.536 12.43 15.188 1 85.81 224 TYR B O 1
ATOM 4371 N N . MET B 1 225 ? -0.447 13.414 14.977 1 89.31 225 MET B N 1
ATOM 4372 C CA . MET B 1 225 ? 0.125 14.758 15.023 1 89.31 225 MET B CA 1
ATOM 4373 C C . MET B 1 225 ? 0.839 15 16.344 1 89.31 225 MET B C 1
ATOM 4375 O O . MET B 1 225 ? 1.9 15.625 16.391 1 89.31 225 MET B O 1
ATOM 4379 N N . VAL B 1 226 ? 0.277 14.438 17.328 1 83.25 226 VAL B N 1
ATOM 4380 C CA . VAL B 1 226 ? 0.835 14.633 18.656 1 83.25 226 VAL B CA 1
ATOM 4381 C C . VAL B 1 226 ? 2.025 13.703 18.859 1 83.25 226 VAL B C 1
ATOM 4383 O O . VAL B 1 226 ? 3.025 14.086 19.484 1 83.25 226 VAL B O 1
ATOM 4386 N N . ASP B 1 227 ? 1.935 12.508 18.266 1 72.88 227 ASP B N 1
ATOM 4387 C CA . ASP B 1 227 ? 2.906 11.461 18.547 1 72.88 227 ASP B CA 1
ATOM 4388 C C . ASP B 1 227 ? 4.129 11.578 17.641 1 72.88 227 ASP B C 1
ATOM 4390 O O . ASP B 1 227 ? 5.164 10.961 17.891 1 72.88 227 ASP B O 1
ATOM 4394 N N . VAL B 1 228 ? 4 12.148 16.391 1 60.88 228 VAL B N 1
ATOM 4395 C CA . VAL B 1 228 ? 5.086 12.211 15.414 1 60.88 228 VAL B CA 1
ATOM 4396 C C . VAL B 1 228 ? 6.152 13.195 15.898 1 60.88 228 VAL B C 1
ATOM 4398 O O . VAL B 1 228 ? 7.262 13.227 15.359 1 60.88 228 VAL B O 1
ATOM 4401 N N . GLY B 1 229 ? 5.914 14.07 16.953 1 52.78 229 GLY B N 1
ATOM 4402 C CA . GLY B 1 229 ? 6.691 15.234 17.359 1 52.78 229 GLY B CA 1
ATOM 4403 C C . GLY B 1 229 ? 7.938 14.875 18.141 1 52.78 229 GLY B C 1
ATOM 4404 O O . GLY B 1 229 ? 7.996 13.828 18.781 1 52.78 229 GLY B O 1
ATOM 4405 N N . HIS B 1 230 ? 9.086 15.141 17.297 1 47.19 230 HIS B N 1
ATOM 4406 C CA . HIS B 1 230 ? 10.484 15.109 17.719 1 47.19 230 HIS B CA 1
ATOM 4407 C C . HIS B 1 230 ? 10.648 15.672 19.125 1 47.19 230 HIS B C 1
ATOM 4409 O O . HIS B 1 230 ? 9.922 16.594 19.516 1 47.19 230 HIS B O 1
ATOM 4415 N N . ARG B 1 231 ? 11.336 14.859 19.875 1 43.62 231 ARG B N 1
ATOM 4416 C CA . ARG B 1 231 ? 12.141 15.227 21.031 1 43.62 231 ARG B CA 1
ATOM 4417 C C . ARG B 1 231 ? 12.953 16.484 20.766 1 43.62 231 ARG B C 1
ATOM 4419 O O . ARG B 1 231 ? 13.867 16.469 19.938 1 43.62 231 ARG B O 1
ATOM 4426 N N . THR B 1 232 ? 12.531 17.609 20.422 1 39.69 232 THR B N 1
ATOM 4427 C CA . THR B 1 232 ? 13.68 18.391 20.875 1 39.69 232 THR B CA 1
ATOM 4428 C C . THR B 1 232 ? 14.367 17.703 22.047 1 39.69 232 THR B C 1
ATOM 4430 O O . THR B 1 232 ? 13.742 16.938 22.781 1 39.69 232 THR B O 1
ATOM 4433 N N . PRO B 1 233 ? 15.648 17.484 21.953 1 38 233 PRO B N 1
ATOM 4434 C CA . PRO B 1 233 ? 16.391 16.984 23.109 1 38 233 PRO B CA 1
ATOM 4435 C C . PRO B 1 233 ? 15.633 17.156 24.422 1 38 233 PRO B C 1
ATOM 4437 O O . PRO B 1 233 ? 16.016 16.594 25.438 1 38 233 PRO B O 1
ATOM 4440 N N . LYS B 1 234 ? 14.852 18.109 24.578 1 38.38 234 LYS B N 1
ATOM 4441 C CA . LYS B 1 234 ? 14.406 18.219 25.969 1 38.38 234 LYS B CA 1
ATOM 4442 C C . LYS B 1 234 ? 13.219 17.297 26.234 1 38.38 234 LYS B C 1
ATOM 4444 O O . LYS B 1 234 ? 12.07 17.656 25.969 1 38.38 234 LYS B O 1
ATOM 4449 N N . GLU B 1 235 ? 13.18 16.078 25.797 1 43.72 235 GLU B N 1
ATOM 4450 C CA . GLU B 1 235 ? 12.266 15.047 26.25 1 43.72 235 GLU B CA 1
ATOM 4451 C C . GLU B 1 235 ? 11.961 15.211 27.75 1 43.72 235 GLU B C 1
ATOM 4453 O O . GLU B 1 235 ? 12.867 15.445 28.547 1 43.72 235 GLU B O 1
ATOM 4458 N N . ARG B 1 236 ? 10.867 15.703 28.047 1 42.59 236 ARG B N 1
ATOM 4459 C CA . ARG B 1 236 ? 10.555 15.609 29.469 1 42.59 236 ARG B CA 1
ATOM 4460 C C . ARG B 1 236 ? 10.203 14.18 29.859 1 42.59 236 ARG B C 1
ATOM 4462 O O . ARG B 1 236 ? 9.562 13.453 29.094 1 42.59 236 ARG B O 1
ATOM 4469 N N . GLU B 1 237 ? 10.977 13.555 30.562 1 46.16 237 GLU B N 1
ATOM 4470 C CA . GLU B 1 237 ? 10.711 12.273 31.203 1 46.16 237 GLU B CA 1
ATOM 4471 C C . GLU B 1 237 ? 9.516 12.375 32.156 1 46.16 237 GLU B C 1
ATOM 4473 O O . GLU B 1 237 ? 9.477 13.234 33.031 1 46.16 237 GLU B O 1
ATOM 4478 N N . ILE B 1 238 ? 8.414 11.938 31.656 1 45.03 238 ILE B N 1
ATOM 4479 C CA . ILE B 1 238 ? 7.359 11.828 32.656 1 45.03 238 ILE B CA 1
ATOM 4480 C C . ILE B 1 238 ? 7.227 10.375 33.094 1 45.03 238 ILE B C 1
ATOM 4482 O O . ILE B 1 238 ? 7.715 9.461 32.438 1 45.03 238 ILE B O 1
ATOM 4486 N N . VAL B 1 239 ? 6.992 10.195 34.312 1 44.91 239 VAL B N 1
ATOM 4487 C CA . VAL B 1 239 ? 6.723 8.875 34.875 1 44.91 239 VAL B CA 1
ATOM 4488 C C . VAL B 1 239 ? 5.254 8.508 34.688 1 44.91 239 VAL B C 1
ATOM 4490 O O . VAL B 1 239 ? 4.359 9.242 35.125 1 44.91 239 VAL B O 1
ATOM 4493 N N . GLU B 1 240 ? 5.055 7.719 33.625 1 42.81 240 GLU B N 1
ATOM 4494 C CA . GLU B 1 240 ? 3.74 7.09 33.531 1 42.81 240 GLU B CA 1
ATOM 4495 C C . GLU B 1 240 ? 3.797 5.625 33.938 1 42.81 240 GLU B C 1
ATOM 4497 O O . GLU B 1 240 ? 4.578 4.844 33.406 1 42.81 240 GLU B O 1
ATOM 4502 N N . ASN B 1 241 ? 2.92 5.273 34.875 1 48.72 241 ASN B N 1
ATOM 4503 C CA . ASN B 1 241 ? 2.838 3.959 35.5 1 48.72 241 ASN B CA 1
ATOM 4504 C C . ASN B 1 241 ? 4.211 3.469 35.938 1 48.72 241 ASN B C 1
ATOM 4506 O O . ASN B 1 241 ? 4.559 2.307 35.75 1 48.72 241 ASN B O 1
ATOM 4510 N N . GLY B 1 242 ? 4.949 4.426 36.5 1 52.06 242 GLY B N 1
ATOM 4511 C CA . GLY B 1 242 ? 6.23 4.109 37.125 1 52.06 242 GLY B CA 1
ATOM 4512 C C . GLY B 1 242 ? 7.367 4.043 36.094 1 52.06 242 GLY B C 1
ATOM 4513 O O . GLY B 1 242 ? 8.508 3.77 36.469 1 52.06 242 GLY B O 1
ATOM 4514 N N . GLU B 1 243 ? 6.891 4.148 34.875 1 51.22 243 GLU B N 1
ATOM 4515 C CA . GLU B 1 243 ? 7.918 4.109 33.844 1 51.22 243 GLU B CA 1
ATOM 4516 C C . GLU B 1 243 ? 8.141 5.488 33.25 1 51.22 243 GLU B C 1
ATOM 4518 O O . GLU B 1 243 ? 7.199 6.266 33.062 1 51.22 243 GLU B O 1
ATOM 4523 N N . LYS B 1 244 ? 9.281 5.867 33.219 1 50.38 244 LYS B N 1
ATOM 4524 C CA . LYS B 1 244 ? 9.664 7.121 32.562 1 50.38 244 LYS B CA 1
ATOM 4525 C C . LYS B 1 244 ? 9.32 7.102 31.078 1 50.38 244 LYS B C 1
ATOM 4527 O O . LYS B 1 244 ? 9.719 6.18 30.359 1 50.38 244 LYS B O 1
ATOM 4532 N N . VAL B 1 245 ? 8.219 7.859 30.859 1 49.19 245 VAL B N 1
ATOM 4533 C CA . VAL B 1 245 ? 7.852 7.906 29.453 1 49.19 245 VAL B CA 1
ATOM 4534 C C . VAL B 1 245 ? 8.258 9.258 28.859 1 49.19 245 VAL B C 1
ATOM 4536 O O . VAL B 1 245 ? 8.07 10.297 29.484 1 49.19 245 VAL B O 1
ATOM 4539 N N . ASP B 1 246 ? 8.984 9.344 27.891 1 52.31 246 ASP B N 1
ATOM 4540 C CA . ASP B 1 246 ? 9.352 10.547 27.141 1 52.31 246 ASP B CA 1
ATOM 4541 C C . ASP B 1 246 ? 8.156 11.094 26.359 1 52.31 246 ASP B C 1
ATOM 4543 O O . ASP B 1 246 ? 7.551 10.375 25.562 1 52.31 246 ASP B O 1
ATOM 4547 N N . VAL B 1 247 ? 7.52 12.227 26.938 1 53.97 247 VAL B N 1
ATOM 4548 C CA . VAL B 1 247 ? 6.395 12.828 26.219 1 53.97 247 VAL B CA 1
ATOM 4549 C C . VAL B 1 247 ? 6.895 13.961 25.328 1 53.97 247 VAL B C 1
ATOM 4551 O O . VAL B 1 247 ? 7.625 14.844 25.781 1 53.97 247 VAL B O 1
ATOM 4554 N N . PRO B 1 248 ? 6.508 13.828 24.016 1 59.59 248 PRO B N 1
ATOM 4555 C CA . PRO B 1 248 ? 6.949 14.914 23.141 1 59.59 248 PRO B CA 1
ATOM 4556 C C . PRO B 1 248 ? 6.391 16.281 23.562 1 59.59 248 PRO B C 1
ATOM 4558 O O . PRO B 1 248 ? 5.219 16.375 23.922 1 59.59 248 PRO B O 1
ATOM 4561 N N . GLU B 1 249 ? 7.215 17.344 23.672 1 70.62 249 GLU B N 1
ATOM 4562 C CA . GLU B 1 249 ? 6.797 18.703 24.016 1 70.62 249 GLU B CA 1
ATOM 4563 C C . GLU B 1 249 ? 6.109 19.391 22.844 1 70.62 249 GLU B C 1
ATOM 4565 O O . GLU B 1 249 ? 5.273 20.281 23.047 1 70.62 249 GLU B O 1
ATOM 4570 N N . VAL B 1 250 ? 6.395 18.859 21.672 1 79.12 250 VAL B N 1
ATOM 4571 C CA . VAL B 1 250 ? 5.855 19.484 20.469 1 79.12 250 VAL B CA 1
ATOM 4572 C C . VAL B 1 250 ? 5.34 18.406 19.516 1 79.12 250 VAL B C 1
ATOM 4574 O O . VAL B 1 250 ? 5.828 17.281 19.516 1 79.12 250 VAL B O 1
ATOM 4577 N N . GLY B 1 251 ? 4.344 18.75 18.828 1 86.81 251 GLY B N 1
ATOM 4578 C CA . GLY B 1 251 ? 3.812 17.891 17.781 1 86.81 251 GLY B CA 1
ATOM 4579 C C . GLY B 1 251 ? 3.549 18.625 16.469 1 86.81 251 GLY B C 1
ATOM 4580 O O . GLY B 1 251 ? 3.723 19.844 16.391 1 86.81 251 GLY B O 1
ATOM 4581 N N . ALA B 1 252 ? 3.232 17.875 15.508 1 92.19 252 ALA B N 1
ATOM 4582 C CA . ALA B 1 252 ? 2.912 18.484 14.211 1 92.19 252 ALA B CA 1
ATOM 4583 C C . ALA B 1 252 ? 1.665 19.359 14.305 1 92.19 252 ALA B C 1
ATOM 4585 O O . ALA B 1 252 ? 0.681 18.984 14.945 1 92.19 252 ALA B O 1
ATOM 4586 N N . LYS B 1 253 ? 1.744 20.453 13.773 1 93.88 253 LYS B N 1
ATOM 4587 C CA . LYS B 1 253 ? 0.619 21.391 13.766 1 93.88 253 LYS B CA 1
ATOM 4588 C C . LYS B 1 253 ? -0.413 21 12.711 1 93.88 253 LYS B C 1
ATOM 4590 O O . LYS B 1 253 ? -1.605 21.266 12.875 1 93.88 253 LYS B O 1
ATOM 4595 N N . TYR B 1 254 ? 0.029 20.312 11.664 1 96.44 254 TYR B N 1
ATOM 4596 C CA . TYR B 1 254 ? -0.835 20.062 10.523 1 96.44 254 TYR B CA 1
ATOM 4597 C C . TYR B 1 254 ? -0.938 18.562 10.242 1 96.44 254 TYR B C 1
ATOM 4599 O O . TYR B 1 254 ? 0.009 17.812 10.492 1 96.44 254 TYR B O 1
ATOM 4607 N N . GLY B 1 255 ? -2.033 18.109 9.75 1 97.06 255 GLY B N 1
ATOM 4608 C CA . GLY B 1 255 ? -2.326 16.781 9.219 1 97.06 255 GLY B CA 1
ATOM 4609 C C . GLY B 1 255 ? -3.402 16.797 8.148 1 97.06 255 GLY B C 1
ATOM 4610 O O . GLY B 1 255 ? -3.891 17.859 7.762 1 97.06 255 GLY B O 1
ATOM 4611 N N . TYR B 1 256 ? -3.707 15.602 7.629 1 98.38 256 TYR B N 1
ATOM 4612 C CA . TYR B 1 256 ? -4.746 15.586 6.609 1 98.38 256 TYR B CA 1
ATOM 4613 C C . TYR B 1 256 ? -5.312 14.18 6.434 1 98.38 256 TYR B C 1
ATOM 4615 O O . TYR B 1 256 ? -4.719 13.203 6.902 1 98.38 256 TYR B O 1
ATOM 4623 N N . ILE B 1 257 ? -6.457 14.133 5.84 1 97.81 257 ILE B N 1
ATOM 4624 C CA . ILE B 1 257 ? -7.086 12.891 5.406 1 97.81 257 ILE B CA 1
ATOM 4625 C C . ILE B 1 257 ? -7.379 12.961 3.908 1 97.81 257 ILE B C 1
ATOM 4627 O O . ILE B 1 257 ? -7.875 13.969 3.41 1 97.81 257 ILE B O 1
ATOM 4631 N N . VAL B 1 258 ? -6.977 11.953 3.189 1 97.19 258 VAL B N 1
ATOM 4632 C CA . VAL B 1 258 ? -7.309 11.844 1.772 1 97.19 258 VAL B CA 1
ATOM 4633 C C . VAL B 1 258 ? -8.234 10.641 1.552 1 97.19 258 VAL B C 1
ATOM 4635 O O . VAL B 1 258 ? -8.023 9.578 2.127 1 97.19 258 VAL B O 1
ATOM 4638 N N . THR B 1 259 ? -9.336 10.891 0.869 1 93.69 259 THR B N 1
ATOM 4639 C CA . THR B 1 259 ? -10.242 9.82 0.456 1 93.69 259 THR B CA 1
ATOM 4640 C C . THR B 1 259 ? -10.234 9.672 -1.062 1 93.69 259 THR B C 1
ATOM 4642 O O . THR B 1 259 ? -9.43 10.297 -1.754 1 93.69 259 THR B O 1
ATOM 4645 N N . ASP B 1 260 ? -11.07 8.781 -1.601 1 89.25 260 ASP B N 1
ATOM 4646 C CA . ASP B 1 260 ? -11.211 8.602 -3.043 1 89.25 260 ASP B CA 1
ATOM 4647 C C . ASP B 1 260 ? -11.891 9.812 -3.684 1 89.25 260 ASP B C 1
ATOM 4649 O O . ASP B 1 260 ? -11.867 9.961 -4.906 1 89.25 260 ASP B O 1
ATOM 4653 N N . GLU B 1 261 ? -12.344 10.758 -2.803 1 91 261 GLU B N 1
ATOM 4654 C CA . GLU B 1 261 ? -13.125 11.852 -3.369 1 91 261 GLU B CA 1
ATOM 4655 C C . GLU B 1 261 ? -12.555 13.211 -2.969 1 91 261 GLU B C 1
ATOM 4657 O O . GLU B 1 261 ? -12.719 14.195 -3.691 1 91 261 GLU B O 1
ATOM 4662 N N . GLU B 1 262 ? -11.922 13.219 -1.865 1 95.5 262 GLU B N 1
ATOM 4663 C CA . GLU B 1 262 ? -11.617 14.547 -1.338 1 95.5 262 GLU B CA 1
ATOM 4664 C C . GLU B 1 262 ? -10.422 14.5 -0.39 1 95.5 262 GLU B C 1
ATOM 4666 O O . GLU B 1 262 ? -9.953 13.422 -0.023 1 95.5 262 GLU B O 1
ATOM 4671 N N . VAL B 1 263 ? -9.875 15.68 -0.098 1 97.75 263 VAL B N 1
ATOM 4672 C CA . VAL B 1 263 ? -8.875 15.906 0.94 1 97.75 263 VAL B CA 1
ATOM 4673 C C . VAL B 1 263 ? -9.453 16.812 2.025 1 97.75 263 VAL B C 1
ATOM 4675 O O . VAL B 1 263 ? -10.164 17.781 1.725 1 97.75 263 VAL B O 1
ATOM 4678 N N . VAL B 1 264 ? -9.234 16.469 3.256 1 98.44 264 VAL B N 1
ATOM 4679 C CA . VAL B 1 264 ? -9.547 17.328 4.398 1 98.44 264 VAL B CA 1
ATOM 4680 C C . VAL B 1 264 ? -8.258 17.656 5.152 1 98.44 264 VAL B C 1
ATOM 4682 O O . VAL B 1 264 ? -7.543 16.766 5.602 1 98.44 264 VAL B O 1
ATOM 4685 N N . LEU B 1 265 ? -7.965 18.969 5.234 1 98.62 265 LEU B N 1
ATOM 4686 C CA . LEU B 1 265 ? -6.812 19.422 6 1 98.62 265 LEU B CA 1
ATOM 4687 C C . LEU B 1 265 ? -7.191 19.656 7.461 1 98.62 265 LEU B C 1
ATOM 4689 O O . LEU B 1 265 ? -8.305 20.109 7.754 1 98.62 265 LEU B O 1
ATOM 4693 N N . ILE B 1 266 ? -6.273 19.344 8.328 1 98 266 ILE B N 1
ATOM 4694 C CA . ILE B 1 266 ? -6.465 19.469 9.766 1 98 266 ILE B CA 1
ATOM 4695 C C . ILE B 1 266 ? -5.332 20.281 10.375 1 98 266 ILE B C 1
ATOM 4697 O O . ILE B 1 266 ? -4.168 20.125 10.008 1 98 266 ILE B O 1
ATOM 4701 N N . ARG B 1 267 ? -5.668 21.172 11.312 1 97.38 267 ARG B N 1
ATOM 4702 C CA . ARG B 1 267 ? -4.613 21.844 12.055 1 97.38 267 ARG B CA 1
ATOM 4703 C C . ARG B 1 267 ? -4.969 21.953 13.539 1 97.38 267 ARG B C 1
ATOM 4705 O O . ARG B 1 267 ? -6.148 21.953 13.898 1 97.38 267 ARG B O 1
ATOM 4712 N N . ARG B 1 268 ? -3.941 21.953 14.305 1 93.62 268 ARG B N 1
ATOM 4713 C CA . ARG B 1 268 ? -4.039 22.266 15.719 1 93.62 268 ARG B CA 1
ATOM 4714 C C . ARG B 1 268 ? -3.805 23.766 15.969 1 93.62 268 ARG B C 1
ATOM 4716 O O . ARG B 1 268 ? -2.949 24.375 15.32 1 93.62 268 ARG B O 1
ATOM 4723 N N . VAL B 1 269 ? -4.633 24.297 16.797 1 93.31 269 VAL B N 1
ATOM 4724 C CA . VAL B 1 269 ? -4.5 25.703 17.172 1 93.31 269 VAL B CA 1
ATOM 4725 C C . VAL B 1 269 ? -4.426 25.828 18.688 1 93.31 269 VAL B C 1
ATOM 4727 O O . VAL B 1 269 ? -5.055 25.047 19.406 1 93.31 269 VAL B O 1
ATOM 4730 N N . GLN B 1 270 ? -3.625 26.688 19.125 1 88.81 270 GLN B N 1
ATOM 4731 C CA . GLN B 1 270 ? -3.453 26.906 20.547 1 88.81 270 GLN B CA 1
ATOM 4732 C C . GLN B 1 270 ? -4.008 28.266 20.969 1 88.81 270 GLN B C 1
ATOM 4734 O O . GLN B 1 270 ? -3.74 29.281 20.312 1 88.81 270 GLN B O 1
ATOM 4739 N N . ASP B 1 271 ? -4.844 28.266 22.016 1 85.94 271 ASP B N 1
ATOM 4740 C CA . ASP B 1 271 ? -5.383 29.516 22.516 1 85.94 271 ASP B CA 1
ATOM 4741 C C . ASP B 1 271 ? -4.406 30.203 23.469 1 85.94 271 ASP B C 1
ATOM 4743 O O . ASP B 1 271 ? -3.287 29.734 23.656 1 85.94 271 ASP B O 1
ATOM 4747 N N . ALA B 1 272 ? -4.859 31.328 23.969 1 85.69 272 ALA B N 1
ATOM 4748 C CA . ALA B 1 272 ? -4.004 32.156 24.812 1 85.69 272 ALA B CA 1
ATOM 4749 C C . ALA B 1 272 ? -3.654 31.422 26.109 1 85.69 272 ALA B C 1
ATOM 4751 O O . ALA B 1 272 ? -2.643 31.734 26.75 1 85.69 272 ALA B O 1
ATOM 4752 N N . LEU B 1 273 ? -4.43 30.438 26.516 1 82.88 273 LEU B N 1
ATOM 4753 C CA . LEU B 1 273 ? -4.219 29.703 27.75 1 82.88 273 LEU B CA 1
ATOM 4754 C C . LEU B 1 273 ? -3.389 28.453 27.5 1 82.88 273 LEU B C 1
ATOM 4756 O O . LEU B 1 273 ? -3.133 27.688 28.438 1 82.88 273 LEU B O 1
ATOM 4760 N N . GLY B 1 274 ? -3.008 28.188 26.25 1 79.88 274 GLY B N 1
ATOM 4761 C CA . GLY B 1 274 ? -2.176 27.047 25.922 1 79.88 274 GLY B CA 1
ATOM 4762 C C . GLY B 1 274 ? -2.977 25.797 25.578 1 79.88 274 GLY B C 1
ATOM 4763 O O . GLY B 1 274 ? -2.414 24.719 25.422 1 79.88 274 GLY B O 1
ATOM 4764 N N . HIS B 1 275 ? -4.289 25.969 25.5 1 81.56 275 HIS B N 1
ATOM 4765 C CA . HIS B 1 275 ? -5.137 24.828 25.156 1 81.56 275 HIS B CA 1
ATOM 4766 C C . HIS B 1 275 ? -5.199 24.625 23.641 1 81.56 275 HIS B C 1
ATOM 4768 O O . HIS B 1 275 ? -5.371 25.594 22.891 1 81.56 275 HIS B O 1
ATOM 4774 N N . ASN B 1 276 ? -4.98 23.359 23.25 1 86.19 276 ASN B N 1
ATOM 4775 C CA . ASN B 1 276 ? -5.035 23.047 21.828 1 86.19 276 ASN B CA 1
ATOM 4776 C C . ASN B 1 276 ? -6.441 22.641 21.406 1 86.19 276 ASN B C 1
ATOM 4778 O O . ASN B 1 276 ? -7.16 21.969 22.156 1 86.19 276 ASN B O 1
ATOM 4782 N N . SER B 1 277 ? -6.852 23.125 20.297 1 90.56 277 SER B N 1
ATOM 4783 C CA . SER B 1 277 ? -8.086 22.703 19.641 1 90.56 277 SER B CA 1
ATOM 4784 C C . SER B 1 277 ? -7.828 22.344 18.172 1 90.56 277 SER B C 1
ATOM 4786 O O . SER B 1 277 ? -6.727 22.547 17.656 1 90.56 277 SER B O 1
ATOM 4788 N N . LEU B 1 278 ? -8.828 21.672 17.594 1 94.12 278 LEU B N 1
ATOM 4789 C CA . LEU B 1 278 ? -8.68 21.219 16.219 1 94.12 278 LEU B CA 1
ATOM 4790 C C . LEU B 1 278 ? -9.547 22.047 15.273 1 94.12 278 LEU B C 1
ATOM 4792 O O . LEU B 1 278 ? -10.648 22.453 15.633 1 94.12 278 LEU B O 1
ATOM 4796 N N . GLN B 1 279 ? -8.992 22.281 14.141 1 97 279 GLN B N 1
ATOM 4797 C CA . GLN B 1 279 ? -9.75 22.812 13.008 1 97 279 GLN B CA 1
ATOM 4798 C C . GLN B 1 279 ? -9.562 21.953 11.773 1 97 279 GLN B C 1
ATOM 4800 O O . GLN B 1 279 ? -8.531 21.297 11.609 1 97 279 GLN B O 1
ATOM 4805 N N . ALA B 1 280 ? -10.578 21.891 10.93 1 97.94 280 ALA B N 1
ATOM 4806 C CA . ALA B 1 280 ? -10.516 21.125 9.695 1 97.94 280 ALA B CA 1
ATOM 4807 C C . ALA B 1 280 ? -11.203 21.859 8.547 1 97.94 280 ALA B C 1
ATOM 4809 O O . ALA B 1 280 ? -12.148 22.609 8.766 1 97.94 280 ALA B O 1
ATOM 4810 N N . THR B 1 281 ? -10.695 21.688 7.391 1 97.94 281 THR B N 1
ATOM 4811 C CA . THR B 1 281 ? -11.367 22.234 6.215 1 97.94 281 THR B CA 1
ATOM 4812 C C . THR B 1 281 ? -12.594 21.391 5.855 1 97.94 281 THR B C 1
ATOM 4814 O O . THR B 1 281 ? -12.758 20.281 6.352 1 97.94 281 THR B O 1
ATOM 4817 N N . ASP B 1 282 ? -13.43 22.094 4.996 1 95.88 282 ASP B N 1
ATOM 4818 C CA . ASP B 1 282 ? -14.391 21.25 4.289 1 95.88 282 ASP B CA 1
ATOM 4819 C C . ASP B 1 282 ? -13.68 20.266 3.367 1 95.88 282 ASP B C 1
ATOM 4821 O O . ASP B 1 282 ? -12.469 20.375 3.145 1 95.88 282 ASP B O 1
ATOM 4825 N N . GLY B 1 283 ? -14.469 19.266 2.936 1 96.56 283 GLY B N 1
ATOM 4826 C CA . GLY B 1 283 ? -13.891 18.375 1.938 1 96.56 283 GLY B CA 1
ATOM 4827 C C . GLY B 1 283 ? -13.516 19.094 0.65 1 96.56 283 GLY B C 1
ATOM 4828 O O . GLY B 1 283 ? -14.367 19.734 0.028 1 96.56 283 GLY B O 1
ATOM 4829 N N . ILE B 1 284 ? -12.219 19 0.345 1 96.56 284 ILE B N 1
ATOM 4830 C CA . ILE B 1 284 ? -11.734 19.578 -0.907 1 96.56 284 ILE B CA 1
ATOM 4831 C C . ILE B 1 284 ? -11.68 18.5 -1.982 1 96.56 284 ILE B C 1
ATOM 4833 O O . ILE B 1 284 ? -10.93 17.531 -1.862 1 96.56 284 ILE B O 1
ATOM 4837 N N . PRO B 1 285 ? -12.438 18.672 -3.057 1 94.5 285 PRO B N 1
ATOM 4838 C CA . PRO B 1 285 ? -12.516 17.609 -4.051 1 94.5 285 PRO B CA 1
ATOM 4839 C C . PRO B 1 285 ? -11.156 17.281 -4.688 1 94.5 285 PRO B C 1
ATOM 4841 O O . PRO B 1 285 ? -10.367 18.203 -4.941 1 94.5 285 PRO B O 1
ATOM 4844 N N . LEU B 1 286 ? -10.93 15.938 -4.949 1 92.56 286 LEU B N 1
ATOM 4845 C CA . LEU B 1 286 ? -9.688 15.539 -5.605 1 92.56 286 LEU B CA 1
ATOM 4846 C C . LEU B 1 286 ? -9.625 16.094 -7.027 1 92.56 286 LEU B C 1
ATOM 4848 O O . LEU B 1 286 ? -8.547 16.438 -7.512 1 92.56 286 LEU B O 1
ATOM 4852 N N . ARG B 1 287 ? -10.758 16.141 -7.617 1 87.44 287 ARG B N 1
ATOM 4853 C CA . ARG B 1 287 ? -10.844 16.547 -9.016 1 87.44 287 ARG B CA 1
ATOM 4854 C C . ARG B 1 287 ? -11.172 18.031 -9.125 1 87.44 287 ARG B C 1
ATOM 4856 O O . ARG B 1 287 ? -11.82 18.609 -8.234 1 87.44 287 ARG B O 1
ATOM 4863 N N . ALA B 1 288 ? -10.68 18.484 -10.211 1 80.94 288 ALA B N 1
ATOM 4864 C CA . ALA B 1 288 ? -11.016 19.875 -10.508 1 80.94 288 ALA B CA 1
ATOM 4865 C C . ALA B 1 288 ? -12.523 20.094 -10.539 1 80.94 288 ALA B C 1
ATOM 4867 O O . ALA B 1 288 ? -13.25 19.297 -11.148 1 80.94 288 ALA B O 1
ATOM 4868 N N . THR B 1 289 ? -12.961 20.953 -9.727 1 78.69 289 THR B N 1
ATOM 4869 C CA . THR B 1 289 ? -14.375 21.312 -9.641 1 78.69 289 THR B CA 1
ATOM 4870 C C . THR B 1 289 ? -14.578 22.781 -10.023 1 78.69 289 THR B C 1
ATOM 4872 O O . THR B 1 289 ? -13.938 23.656 -9.461 1 78.69 289 THR B O 1
ATOM 4875 N N . PRO B 1 290 ? -15.43 22.953 -10.969 1 78.88 290 PRO B N 1
ATOM 4876 C CA . PRO B 1 290 ? -15.68 24.328 -11.391 1 78.88 290 PRO B CA 1
ATOM 4877 C C . PRO B 1 290 ? -16.094 25.234 -10.234 1 78.88 290 PRO B C 1
ATOM 4879 O O . PRO B 1 290 ? -16.906 24.844 -9.398 1 78.88 290 PRO B O 1
ATOM 4882 N N . GLY B 1 291 ? -15.484 26.406 -10.117 1 77.56 291 GLY B N 1
ATOM 4883 C CA . GLY B 1 291 ? -15.859 27.391 -9.117 1 77.56 291 GLY B CA 1
ATOM 4884 C C . GLY B 1 291 ? -15.031 27.297 -7.848 1 77.56 291 GLY B C 1
ATOM 4885 O O . GLY B 1 291 ? -15.055 28.203 -7.016 1 77.56 291 GLY B O 1
ATOM 4886 N N . LEU B 1 292 ? -14.406 26.156 -7.715 1 80.12 292 LEU B N 1
ATOM 4887 C CA . LEU B 1 292 ? -13.57 26.016 -6.523 1 80.12 292 LEU B CA 1
ATOM 4888 C C . LEU B 1 292 ? -12.125 26.391 -6.828 1 80.12 292 LEU B C 1
ATOM 4890 O O . LEU B 1 292 ? -11.586 26.016 -7.867 1 80.12 292 LEU B O 1
ATOM 4894 N N . ALA B 1 293 ? -11.602 27.172 -5.934 1 80.38 293 ALA B N 1
ATOM 4895 C CA . ALA B 1 293 ? -10.25 27.703 -6.121 1 80.38 293 ALA B CA 1
ATOM 4896 C C . ALA B 1 293 ? -9.203 26.641 -5.793 1 80.38 293 ALA B C 1
ATOM 4898 O O . ALA B 1 293 ? -8.047 26.75 -6.199 1 80.38 293 ALA B O 1
ATOM 4899 N N . MET B 1 294 ? -9.609 25.625 -5.086 1 90.69 294 MET B N 1
ATOM 4900 C CA . MET B 1 294 ? -8.633 24.641 -4.613 1 90.69 294 MET B CA 1
ATOM 4901 C C . MET B 1 294 ? -9.164 23.219 -4.777 1 90.69 294 MET B C 1
ATOM 4903 O O . MET B 1 294 ? -10.328 22.953 -4.48 1 90.69 294 MET B O 1
ATOM 4907 N N . ASN B 1 295 ? -8.367 22.391 -5.383 1 94.75 295 ASN B N 1
ATOM 4908 C CA . ASN B 1 295 ? -8.656 20.969 -5.418 1 94.75 295 ASN B CA 1
ATOM 4909 C C . ASN B 1 295 ? -7.668 20.172 -4.566 1 94.75 295 ASN B C 1
ATOM 4911 O O . ASN B 1 295 ? -6.867 20.75 -3.834 1 94.75 295 ASN B O 1
ATOM 4915 N N . GLY B 1 296 ? -7.785 18.844 -4.598 1 96.19 296 GLY B N 1
ATOM 4916 C CA . GLY B 1 296 ? -7.004 18 -3.723 1 96.19 296 GLY B CA 1
ATOM 4917 C C . GLY B 1 296 ? -5.508 18.172 -3.895 1 96.19 296 GLY B C 1
ATOM 4918 O O . GLY B 1 296 ? -4.766 18.203 -2.91 1 96.19 296 GLY B O 1
ATOM 4919 N N . MET B 1 297 ? -5.012 18.266 -5.137 1 95.31 297 MET B N 1
ATOM 4920 C CA . MET B 1 297 ? -3.582 18.438 -5.387 1 95.31 297 MET B CA 1
ATOM 4921 C C . MET B 1 297 ? -3.064 19.734 -4.777 1 95.31 297 MET B C 1
ATOM 4923 O O . MET B 1 297 ? -2.043 19.734 -4.086 1 95.31 297 MET B O 1
ATOM 4927 N N . LEU B 1 298 ? -3.758 20.797 -5.031 1 96.88 298 LEU B N 1
ATOM 4928 C CA . LEU B 1 298 ? -3.336 22.094 -4.492 1 96.88 298 LEU B CA 1
ATOM 4929 C C . LEU B 1 298 ? -3.391 22.078 -2.969 1 96.88 298 LEU B C 1
ATOM 4931 O O . LEU B 1 298 ? -2.525 22.672 -2.309 1 96.88 298 LEU B O 1
ATOM 4935 N N . ALA B 1 299 ? -4.414 21.453 -2.402 1 97.81 299 ALA B N 1
ATOM 4936 C CA . ALA B 1 299 ? -4.539 21.344 -0.951 1 97.81 299 ALA B CA 1
ATOM 4937 C C . ALA B 1 299 ? -3.35 20.578 -0.358 1 97.81 299 ALA B C 1
ATOM 4939 O O . ALA B 1 299 ? -2.789 21 0.66 1 97.81 299 ALA B O 1
ATOM 4940 N N . LEU B 1 300 ? -2.99 19.5 -1.014 1 98.19 300 LEU B N 1
ATOM 4941 C CA . LEU B 1 300 ? -1.863 18.703 -0.547 1 98.19 300 LEU B CA 1
ATOM 4942 C C . LEU B 1 300 ? -0.563 19.484 -0.63 1 98.19 300 LEU B C 1
ATOM 4944 O O . LEU B 1 300 ? 0.244 19.469 0.302 1 98.19 300 LEU B O 1
ATOM 4948 N N . LEU B 1 301 ? -0.382 20.203 -1.724 1 97.94 301 LEU B N 1
ATOM 4949 C CA . LEU B 1 301 ? 0.808 21.031 -1.846 1 97.94 301 LEU B CA 1
ATOM 4950 C C . LEU B 1 301 ? 0.83 22.109 -0.765 1 97.94 301 LEU B C 1
ATOM 4952 O O . LEU B 1 301 ? 1.869 22.344 -0.147 1 97.94 301 LEU B O 1
ATOM 4956 N N . LEU B 1 302 ? -0.284 22.703 -0.547 1 98.25 302 LEU B N 1
ATOM 4957 C CA . LEU B 1 302 ? -0.394 23.781 0.427 1 98.25 302 LEU B CA 1
ATOM 4958 C C . LEU B 1 302 ? -0.025 23.297 1.824 1 98.25 302 LEU B C 1
ATOM 4960 O O . LEU B 1 302 ? 0.805 23.906 2.5 1 98.25 302 LEU B O 1
ATOM 4964 N N . VAL B 1 303 ? -0.609 22.188 2.26 1 98.44 303 VAL B N 1
ATOM 4965 C CA . VAL B 1 303 ? -0.406 21.75 3.637 1 98.44 303 VAL B CA 1
ATOM 4966 C C . VAL B 1 303 ? 1.041 21.312 3.83 1 98.44 303 VAL B C 1
ATOM 4968 O O . VAL B 1 303 ? 1.608 21.469 4.914 1 98.44 303 VAL B O 1
ATOM 4971 N N . HIS B 1 304 ? 1.707 20.797 2.775 1 98.19 304 HIS B N 1
ATOM 4972 C CA . HIS B 1 304 ? 3.104 20.406 2.891 1 98.19 304 HIS B CA 1
ATOM 4973 C C . HIS B 1 304 ? 4.031 21.609 2.891 1 98.19 304 HIS B C 1
ATOM 4975 O O . HIS B 1 304 ? 5.113 21.578 3.482 1 98.19 304 HIS B O 1
ATOM 4981 N N . LEU B 1 305 ? 3.611 22.719 2.227 1 98.19 305 LEU B N 1
ATOM 4982 C CA . LEU B 1 305 ? 4.367 23.953 2.35 1 98.19 305 LEU B CA 1
ATOM 4983 C C . LEU B 1 305 ? 4.246 24.531 3.756 1 98.19 305 LEU B C 1
ATOM 4985 O O . LEU B 1 305 ? 5.223 25.031 4.312 1 98.19 305 LEU B O 1
ATOM 4989 N N . LEU B 1 306 ? 3.051 24.406 4.297 1 97.81 306 LEU B N 1
ATOM 4990 C CA . LEU B 1 306 ? 2.869 24.828 5.684 1 97.81 306 LEU B CA 1
ATOM 4991 C C . LEU B 1 306 ? 3.76 24.016 6.613 1 97.81 306 LEU B C 1
ATOM 4993 O O . LEU B 1 306 ? 4.395 24.562 7.516 1 97.81 306 LEU B O 1
ATOM 4997 N N . ALA B 1 307 ? 3.861 22.719 6.344 1 96.5 307 ALA B N 1
ATOM 4998 C CA . ALA B 1 307 ? 4.664 21.812 7.164 1 96.5 307 ALA B CA 1
ATOM 4999 C C . ALA B 1 307 ? 6.152 22.016 6.906 1 96.5 307 ALA B C 1
ATOM 5001 O O . ALA B 1 307 ? 6.992 21.562 7.691 1 96.5 307 ALA B O 1
ATOM 5002 N N . ALA B 1 308 ? 6.48 22.656 5.805 1 96.62 308 ALA B N 1
ATOM 5003 C CA . ALA B 1 308 ? 7.879 22.906 5.449 1 96.62 308 ALA B CA 1
ATOM 5004 C C . ALA B 1 308 ? 8.438 24.094 6.215 1 96.62 308 ALA B C 1
ATOM 5006 O O . ALA B 1 308 ? 9.656 24.297 6.27 1 96.62 308 ALA B O 1
ATOM 5007 N N . ASP B 1 309 ? 7.566 24.938 6.727 1 95.31 309 ASP B N 1
ATOM 5008 C CA . ASP B 1 309 ? 7.984 26.094 7.508 1 95.31 309 ASP B CA 1
ATOM 5009 C C . ASP B 1 309 ? 8.633 25.656 8.82 1 95.31 309 ASP B C 1
ATOM 5011 O O . ASP B 1 309 ? 7.965 25.109 9.695 1 95.31 309 ASP B O 1
ATOM 5015 N N . THR B 1 310 ? 9.922 25.922 9.016 1 90.06 310 THR B N 1
ATOM 5016 C CA . THR B 1 310 ? 10.703 25.438 10.141 1 90.06 310 THR B CA 1
ATOM 5017 C C . THR B 1 310 ? 10.156 26 11.453 1 90.06 310 THR B C 1
ATOM 5019 O O . THR B 1 310 ? 10.367 25.406 12.523 1 90.06 310 THR B O 1
ATOM 5022 N N . ARG B 1 311 ? 9.445 27.094 11.5 1 86.44 311 ARG B N 1
ATOM 5023 C CA . ARG B 1 311 ? 8.945 27.688 12.742 1 86.44 311 ARG B CA 1
ATOM 5024 C C . ARG B 1 311 ? 7.445 27.469 12.883 1 86.44 311 ARG B C 1
ATOM 5026 O O . ARG B 1 311 ? 6.883 27.688 13.961 1 86.44 311 ARG B O 1
ATOM 5033 N N . GLY B 1 312 ? 6.832 26.969 11.797 1 88.25 312 GLY B N 1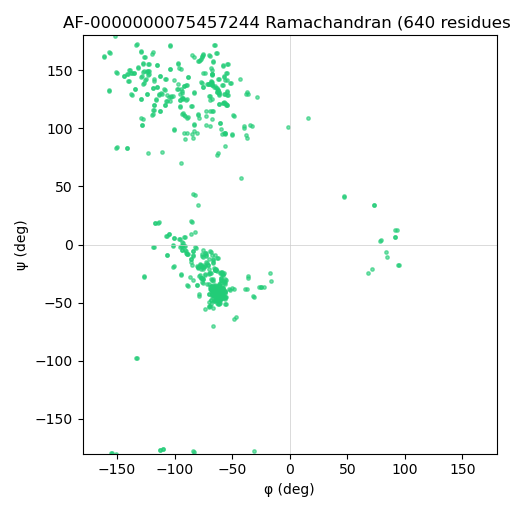
ATOM 5034 C CA . GLY B 1 312 ? 5.379 26.969 11.828 1 88.25 312 GLY B CA 1
ATOM 5035 C C . GLY B 1 312 ? 4.781 25.578 11.758 1 88.25 312 GLY B C 1
ATOM 5036 O O . GLY B 1 312 ? 3.564 25.406 11.859 1 88.25 312 GLY B O 1
ATOM 5037 N N . TRP B 1 313 ? 5.598 24.562 11.641 1 91.31 313 TRP B N 1
ATOM 5038 C CA . TRP B 1 313 ? 5.051 23.234 11.359 1 91.31 313 TRP B CA 1
ATOM 5039 C C . TRP B 1 313 ? 4.715 22.5 12.656 1 91.31 313 TRP B C 1
ATOM 5041 O O . TRP B 1 313 ? 4.016 21.5 12.641 1 91.31 313 TRP B O 1
ATOM 5051 N N . TRP B 1 314 ? 5.113 23.078 13.828 1 88.81 314 TRP B N 1
ATOM 5052 C CA . TRP B 1 314 ? 4.91 22.406 15.102 1 88.81 314 TRP B CA 1
ATOM 5053 C C . TRP B 1 314 ? 4.156 23.312 16.078 1 88.81 314 TRP B C 1
ATOM 5055 O O . TRP B 1 314 ? 4.035 24.516 15.852 1 88.81 314 TRP B O 1
ATOM 5065 N N . ILE B 1 315 ? 3.602 22.688 17.078 1 88.31 315 ILE B N 1
ATOM 5066 C CA . ILE B 1 315 ? 2.877 23.375 18.141 1 88.31 315 ILE B CA 1
ATOM 5067 C C . ILE B 1 315 ? 3.121 22.656 19.469 1 88.31 315 ILE B C 1
ATOM 5069 O O . ILE B 1 315 ? 3.287 21.422 19.5 1 88.31 315 ILE B O 1
ATOM 5073 N N . ASP B 1 316 ? 3.197 23.391 20.516 1 83.38 316 ASP B N 1
ATOM 5074 C CA . ASP B 1 316 ? 3.373 22.797 21.828 1 83.38 316 ASP B CA 1
ATOM 5075 C C . ASP B 1 316 ? 2.193 21.906 22.188 1 83.38 316 ASP B C 1
ATOM 5077 O O . ASP B 1 316 ? 1.036 22.266 21.969 1 83.38 316 ASP B O 1
ATOM 5081 N N . ASN B 1 317 ? 2.598 20.703 22.672 1 79.81 317 ASN B N 1
ATOM 5082 C CA . ASN B 1 317 ? 1.545 19.828 23.203 1 79.81 317 ASN B CA 1
ATOM 5083 C C . ASN B 1 317 ? 1.078 20.297 24.578 1 79.81 317 ASN B C 1
ATOM 5085 O O . ASN B 1 317 ? 1.878 20.781 25.375 1 79.81 317 ASN B O 1
ATOM 5089 N N . ASP B 1 318 ? -0.226 20.219 24.734 1 71.75 318 ASP B N 1
ATOM 5090 C CA . ASP B 1 318 ? -0.733 20.594 26.062 1 71.75 318 ASP B CA 1
ATOM 5091 C C . ASP B 1 318 ? -1.119 19.359 26.859 1 71.75 318 ASP B C 1
ATOM 5093 O O . ASP B 1 318 ? -0.909 18.219 26.406 1 71.75 318 ASP B O 1
ATOM 5097 N N . ARG B 1 319 ? -1.435 19.625 28.172 1 63.62 319 ARG B N 1
ATOM 5098 C CA . ARG B 1 319 ? -1.7 18.547 29.125 1 63.62 319 ARG B CA 1
ATOM 5099 C C . ARG B 1 319 ? -2.859 17.688 28.641 1 63.62 319 ARG B C 1
ATOM 5101 O O . ARG B 1 319 ? -2.912 16.484 28.953 1 63.62 319 ARG B O 1
ATOM 5108 N N . ASN B 1 320 ? -3.715 18.344 27.812 1 61.62 320 ASN B N 1
ATOM 5109 C CA . ASN B 1 320 ? -4.902 17.609 27.391 1 61.62 320 ASN B CA 1
ATOM 5110 C C . ASN B 1 320 ? -4.641 16.812 26.109 1 61.62 320 ASN B C 1
ATOM 5112 O O . ASN B 1 320 ? -5.496 16.047 25.656 1 61.62 320 ASN B O 1
ATOM 5116 N N . ASP B 1 321 ? -3.496 17.047 25.531 1 58.38 321 ASP B N 1
ATOM 5117 C CA . ASP B 1 321 ? -3.199 16.359 24.281 1 58.38 321 ASP B CA 1
ATOM 5118 C C . ASP B 1 321 ? -2.834 14.898 24.531 1 58.38 321 ASP B C 1
ATOM 5120 O O . ASP B 1 321 ? -2.787 14.094 23.594 1 58.38 321 ASP B O 1
ATOM 5124 N N . ARG B 1 322 ? -2.734 14.484 25.891 1 50.81 322 ARG B N 1
ATOM 5125 C CA . ARG B 1 322 ? -2.389 13.117 26.266 1 50.81 322 ARG B CA 1
ATOM 5126 C C . ARG B 1 322 ? -3.641 12.297 26.547 1 50.81 322 ARG B C 1
ATOM 5128 O O . ARG B 1 322 ? -4.641 12.82 27.031 1 50.81 322 ARG B O 1
#

pLDDT: mean 76.98, std 19.43, range [29.97, 98.62]